Protein AF-0000000078980745 (afdb_homodimer)

Organism: Ruegeria pomeroyi (strain ATCC 700808 / DSM 15171 / DSS-3) (NCBI:txid246200)

Secondary structure (DSSP, 8-state):
------------TT------SGGG--HHHHHHHHHHHHHHHHTHHHHHHHHHHHT--S--SSSS-HHHHHHHHHHHHHHTT--HHHHHHHHHTTGGGGT-GGGHHHHHHHHHGGGS-HHHHHHHHHHHHHHGGGTGGGGTS-TTGGGGGTTSTTHHHHHHHIIIIITT---TTS-PPPHHHHHHHHHHHHTT--S-GGGG--S--/------------TT------SGGG--HHHHHHHHHHHHHHHHTHHHHHHHHHHHT--S--SSSS-HHHHHHHHHHHHHHTT--HHHHHHHHHTTGGGGT-GGGHHHHHHHHHGGGS-HHHHHHHHHHHHHHGGGTGGGGTS-TTGGGGGTTSTTHHHHHHHIIIIITT---TTS-PPPHHHHHHHHHHHHTT--S-GGGG--S--

Sequence (410 aa):
MEQATRKARMLDKSQKPTWTSFEEATQADWDAVMEYEEAYNAALPERILDAIRSLDEAWTPYPINRFQHCLQAATRAHADGAEDEIVVAALVHDVGDILSPYNHGELAAAMMKPYVSEKCHWILQHHCVFQGYYYNHYWGGDRNARDKYRDSPYWEDARYFCHEYDQCAFDPDYPTKPLEFFEPILRRVLSRGGGHMELNETAEGMEQATRKARMLDKSQKPTWTSFEEATQADWDAVMEYEEAYNAALPERILDAIRSLDEAWTPYPINRFQHCLQAATRAHADGAEDEIVVAALVHDVGDILSPYNHGELAAAMMKPYVSEKCHWILQHHCVFQGYYYNHYWGGDRNARDKYRDSPYWEDARYFCHEYDQCAFDPDYPTKPLEFFEPILRRVLSRGGGHMELNETAEG

Nearest PDB structures (foldseek):
  4n6w-assembly1_A  TM=8.280E-01  e=6.539E-06  uncultured bacterium HF130_AEPn_1
  4mln-assembly2_B  TM=8.157E-01  e=7.934E-06  uncultured bacterium HF130_AEPn_1
  4n71-assembly4_E  TM=8.325E-01  e=1.226E-05  uncultured bacterium HF130_AEPn_1
  4n71-assembly3_D  TM=8.327E-01  e=1.487E-05  uncultured bacterium HF130_AEPn_1
  4mln-assembly1_A  TM=8.265E-01  e=3.223E-05  uncultured bacterium HF130_AEPn_1

Radius of gyration: 22.04 Å; Cα contacts (8 Å, |Δi|>4): 641; chains: 2; bounding box: 76×58×56 Å

pLDDT: mean 93.64, std 13.82, range [27.64, 99.0]

Foldseek 3Di:
DPPPPPPLPPPPPPDDDDDDDPVPDDPVRVVSVVSVVVVVLLCVLVVLLVLLVVQCDPDDPFLHTPSQLLLQLLVLCVVVVHALLLSVCSNCLQSLCVPCVPQSLLVSLVVQVQQDDPLSSVLSRCLVLLLLLVPVVVVVHDSCPLVVCVPDPNSVVSNCSCVRRHNPRRDPPPPGDDPVVSSVSSSVRSVRGDDDPVVVDDPPD/DPPPPPPLPPPPPPDDDDDDDPVPDDPVRVVSVVSVVVVVLLCVLVVLLVLLVVQCDPDDPFLHTPSQLLLQLLVLCVVVVHALLLSVCSNCLQSLCVPCVPQSLLVSLVVQVQQDDPLSSVLSRCLVLLLLLVCVVVVVHDSCPLVVCVPDPNSVVSNCSNVRRHNPSRDPPPPGDDPVVSSVSSSVRSVRGDDDPVVVDDPPD

Solvent-accessible surface area (backbone atoms only — not comparable to full-atom values): 21331 Å² total; per-residue (Å²): 133,81,78,73,70,76,65,75,73,74,76,70,82,85,62,69,52,83,46,35,28,44,86,64,53,49,66,70,50,50,53,49,40,50,55,51,52,52,54,56,52,69,46,36,62,59,48,52,51,50,49,46,56,69,35,59,52,94,75,54,70,42,50,42,33,60,31,56,26,20,34,30,10,16,37,43,28,49,75,69,64,50,56,61,58,52,22,42,44,36,46,40,42,66,53,17,39,67,69,14,64,44,36,14,22,42,20,28,15,28,40,43,45,69,39,48,53,71,64,52,31,49,32,32,41,44,37,55,32,47,46,24,45,60,49,21,59,76,72,76,20,44,39,53,21,45,56,51,43,60,85,45,94,48,39,65,58,29,48,46,45,29,61,68,17,48,47,52,26,26,46,80,81,57,92,52,54,58,70,76,72,46,47,64,49,47,49,57,37,61,65,58,44,85,58,53,52,53,52,75,39,38,39,79,119,133,82,78,74,70,76,66,74,74,75,75,69,83,86,60,70,51,82,47,34,29,45,87,64,53,49,66,69,49,50,53,48,38,51,56,50,51,50,54,55,50,70,48,36,62,59,47,51,52,50,50,44,56,68,37,59,52,95,75,54,71,42,49,41,34,61,30,55,27,20,34,29,9,17,36,42,28,47,75,72,64,49,56,61,56,52,20,42,45,36,44,40,41,66,53,16,39,67,67,15,65,44,36,13,22,41,20,28,16,28,41,43,46,68,39,48,53,71,63,52,31,50,31,32,39,45,38,54,33,48,46,25,46,59,49,21,58,76,73,77,18,43,39,53,21,44,56,51,44,60,85,44,93,50,40,66,59,29,47,46,46,28,60,69,19,49,46,50,28,26,45,81,80,56,92,52,54,58,71,77,72,47,46,64,48,45,48,55,36,61,66,56,44,84,57,54,51,54,52,74,37,39,39,77,120

Structure (mmCIF, N/CA/C/O backbone):
data_AF-0000000078980745-model_v1
#
loop_
_entity.id
_entity.type
_entity.pdbx_description
1 polymer 'HD domain-containing protein'
#
loop_
_atom_site.group_PDB
_atom_site.id
_atom_site.type_symbol
_atom_site.label_atom_id
_atom_site.label_alt_id
_atom_site.label_comp_id
_atom_site.label_asym_id
_atom_site.label_entity_id
_atom_site.label_seq_id
_atom_site.pdbx_PDB_ins_code
_atom_site.Cartn_x
_atom_site.Cartn_y
_atom_site.Cartn_z
_atom_site.occupancy
_atom_site.B_iso_or_equiv
_atom_site.auth_seq_id
_atom_site.auth_comp_id
_atom_site.auth_asym_id
_atom_site.auth_atom_id
_atom_site.pdbx_PDB_model_num
ATOM 1 N N . MET A 1 1 ? 39.531 -11.734 -15.172 1 27.64 1 MET A N 1
ATOM 2 C CA . MET A 1 1 ? 38.281 -12.438 -14.93 1 27.64 1 MET A CA 1
ATOM 3 C C . MET A 1 1 ? 37.094 -11.672 -15.531 1 27.64 1 MET A C 1
ATOM 5 O O . MET A 1 1 ? 36.906 -10.492 -15.242 1 27.64 1 MET A O 1
ATOM 9 N N . GLU A 1 2 ? 36.656 -12.031 -16.797 1 28.14 2 GLU A N 1
ATOM 10 C CA . GLU A 1 2 ? 35.75 -11.367 -17.75 1 28.14 2 GLU A CA 1
ATOM 11 C C . GLU A 1 2 ? 34.375 -11.125 -17.125 1 28.14 2 GLU A C 1
ATOM 13 O O . GLU A 1 2 ? 33.781 -12.039 -16.547 1 28.14 2 GLU A O 1
ATOM 18 N N . GLN A 1 3 ? 34.125 -10 -16.547 1 29.06 3 GLN A N 1
ATOM 19 C CA . GLN A 1 3 ? 32.781 -9.586 -16.109 1 29.06 3 GLN A CA 1
ATOM 20 C C . GLN A 1 3 ? 31.734 -9.922 -17.156 1 29.06 3 GLN A C 1
ATOM 22 O O . GLN A 1 3 ? 31.719 -9.336 -18.234 1 29.06 3 GLN A O 1
ATOM 27 N N . ALA A 1 4 ? 31.516 -11.273 -17.344 1 32.91 4 ALA A N 1
ATOM 28 C CA . ALA A 1 4 ? 30.438 -11.695 -18.234 1 32.91 4 ALA A CA 1
ATOM 29 C C . ALA A 1 4 ? 29.25 -10.742 -18.156 1 32.91 4 ALA A C 1
ATOM 31 O O . ALA A 1 4 ? 28.719 -10.484 -17.062 1 32.91 4 ALA A O 1
ATOM 32 N N . THR A 1 5 ? 29.219 -9.75 -18.922 1 33.97 5 THR A N 1
ATOM 33 C CA . THR A 1 5 ? 28.078 -8.883 -19.172 1 33.97 5 THR A CA 1
ATOM 34 C C . THR A 1 5 ? 26.781 -9.703 -19.234 1 33.97 5 THR A C 1
ATOM 36 O O . THR A 1 5 ? 26.625 -10.539 -20.125 1 33.97 5 THR A O 1
ATOM 39 N N . ARG A 1 6 ? 26.281 -10.156 -18.203 1 33.69 6 ARG A N 1
ATOM 40 C CA . ARG A 1 6 ? 24.938 -10.727 -18.266 1 33.69 6 ARG A CA 1
ATOM 41 C C . ARG A 1 6 ? 24.078 -9.984 -19.297 1 33.69 6 ARG A C 1
ATOM 43 O O . ARG A 1 6 ? 23.672 -8.844 -19.062 1 33.69 6 ARG A O 1
ATOM 50 N N . LYS A 1 7 ? 24.422 -9.984 -20.484 1 36.91 7 LYS A N 1
ATOM 51 C CA . LYS A 1 7 ? 23.5 -9.531 -21.516 1 36.91 7 LYS A CA 1
ATOM 52 C C . LYS A 1 7 ? 22.062 -9.938 -21.203 1 36.91 7 LYS A C 1
ATOM 54 O O . LYS A 1 7 ? 21.781 -11.125 -21 1 36.91 7 LYS A O 1
ATOM 59 N N . ALA A 1 8 ? 21.266 -9.031 -20.672 1 43.53 8 ALA A N 1
ATOM 60 C CA . ALA A 1 8 ? 19.828 -9.172 -20.453 1 43.53 8 ALA A CA 1
ATOM 61 C C . ALA A 1 8 ? 19.203 -10.078 -21.516 1 43.53 8 ALA A C 1
ATOM 63 O O . ALA A 1 8 ? 19.25 -9.781 -22.703 1 43.53 8 ALA A O 1
ATOM 64 N N . ARG A 1 9 ? 19.328 -11.328 -21.469 1 48.41 9 ARG A N 1
ATOM 65 C CA . ARG A 1 9 ? 18.578 -12.18 -22.406 1 48.41 9 ARG A CA 1
ATOM 66 C C . ARG A 1 9 ? 17.188 -11.617 -22.641 1 48.41 9 ARG A C 1
ATOM 68 O O . ARG A 1 9 ? 16.406 -11.445 -21.703 1 48.41 9 ARG A O 1
ATOM 75 N N . MET A 1 10 ? 17.125 -10.789 -23.734 1 58.34 10 MET A N 1
ATOM 76 C CA . MET A 1 10 ? 15.836 -10.242 -24.141 1 58.34 10 MET A CA 1
ATOM 77 C C . MET A 1 10 ? 14.773 -11.328 -24.188 1 58.34 10 MET A C 1
ATOM 79 O O . MET A 1 10 ? 14.977 -12.383 -24.812 1 58.34 10 MET A O 1
ATOM 83 N N . LEU A 1 11 ? 13.844 -11.273 -23.172 1 68.31 11 LEU A N 1
ATOM 84 C CA . LEU A 1 11 ? 12.711 -12.195 -23.156 1 68.31 11 LEU A CA 1
ATOM 85 C C . LEU A 1 11 ? 12.094 -12.336 -24.547 1 68.31 11 LEU A C 1
ATOM 87 O O . LEU A 1 11 ? 11.891 -11.336 -25.25 1 68.31 11 LEU A O 1
ATOM 91 N N . ASP A 1 12 ? 12.195 -13.562 -25.078 1 73.12 12 ASP A N 1
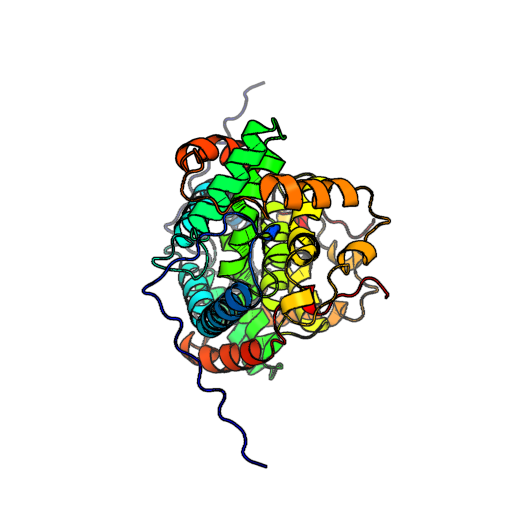ATOM 92 C CA . ASP A 1 12 ? 11.453 -13.852 -26.312 1 73.12 12 ASP A CA 1
ATOM 93 C C . ASP A 1 12 ? 9.953 -13.648 -26.094 1 73.12 12 ASP A C 1
ATOM 95 O O . ASP A 1 12 ? 9.281 -14.508 -25.531 1 73.12 12 ASP A O 1
ATOM 99 N N . LYS A 1 13 ? 9.344 -12.609 -26.516 1 81.06 13 LYS A N 1
ATOM 100 C CA . LYS A 1 13 ? 7.949 -12.234 -26.281 1 81.06 13 LYS A CA 1
ATOM 101 C C . LYS A 1 13 ? 7.031 -12.867 -27.328 1 81.06 13 LYS A C 1
ATOM 103 O O . LYS A 1 13 ? 5.824 -12.625 -27.328 1 81.06 13 LYS A O 1
ATOM 108 N N . SER A 1 14 ? 7.648 -13.68 -28.156 1 78.56 14 SER A N 1
ATOM 109 C CA . SER A 1 14 ? 6.848 -14.289 -29.203 1 78.56 14 SER A CA 1
ATOM 110 C C . SER A 1 14 ? 6.156 -15.562 -28.719 1 78.56 14 SER A C 1
ATOM 112 O O . SER A 1 14 ? 5.223 -16.047 -29.359 1 78.56 14 SER A O 1
ATOM 114 N N . GLN A 1 15 ? 6.629 -16.062 -27.672 1 76.69 15 GLN A N 1
ATOM 115 C CA . GLN A 1 15 ? 6.027 -17.297 -27.156 1 76.69 15 GLN A CA 1
ATOM 116 C C . GLN A 1 15 ? 5.461 -17.078 -25.75 1 76.69 15 GLN A C 1
ATOM 118 O O . GLN A 1 15 ? 6.027 -16.328 -24.953 1 76.69 15 GLN A O 1
ATOM 123 N N . LYS A 1 16 ? 4.246 -17.703 -25.594 1 85.75 16 LYS A N 1
ATOM 124 C CA . LYS A 1 16 ? 3.645 -17.766 -24.266 1 85.75 16 LYS A CA 1
ATOM 125 C C . LYS A 1 16 ? 3.807 -19.156 -23.672 1 85.75 16 LYS A C 1
ATOM 127 O O . LYS A 1 16 ? 3.691 -20.156 -24.359 1 85.75 16 LYS A O 1
ATOM 132 N N . PRO A 1 17 ? 4.086 -19.078 -22.359 1 93.31 17 PRO A N 1
ATOM 133 C CA . PRO A 1 17 ? 4.141 -20.391 -21.734 1 93.31 17 PRO A CA 1
ATOM 134 C C . PRO A 1 17 ? 2.791 -21.109 -21.734 1 93.31 17 PRO A C 1
ATOM 136 O O . PRO A 1 17 ? 1.75 -20.469 -21.891 1 93.31 17 PRO A O 1
ATOM 139 N N . THR A 1 18 ? 2.877 -22.453 -21.516 1 93.31 18 THR A N 1
ATOM 140 C CA . THR A 1 18 ? 1.651 -23.234 -21.625 1 93.31 18 THR A CA 1
ATOM 141 C C . THR A 1 18 ? 1.232 -23.781 -20.266 1 93.31 18 THR A C 1
ATOM 143 O O . THR A 1 18 ? 0.189 -24.438 -20.156 1 93.31 18 THR A O 1
ATOM 146 N N . TRP A 1 19 ? 2.062 -23.609 -19.266 1 96.94 19 TRP A N 1
ATOM 147 C CA . TRP A 1 19 ? 1.661 -24.078 -17.938 1 96.94 19 TRP A CA 1
ATOM 148 C C . TRP A 1 19 ? 0.454 -23.297 -17.438 1 96.94 19 TRP A C 1
ATOM 150 O O . TRP A 1 19 ? 0.196 -22.172 -17.875 1 96.94 19 TRP A O 1
ATOM 160 N N . THR A 1 20 ? -0.346 -23.891 -16.547 1 97.94 20 THR A N 1
ATOM 161 C CA . THR A 1 20 ? -1.561 -23.234 -16.062 1 97.94 20 THR A CA 1
ATOM 162 C C . THR A 1 20 ? -1.522 -23.094 -14.547 1 97.94 20 THR A C 1
ATOM 164 O O . THR A 1 20 ? -2.453 -22.547 -13.945 1 97.94 20 THR A O 1
ATOM 167 N N . SER A 1 21 ? -0.49 -23.625 -13.922 1 98.38 21 SER A N 1
ATOM 168 C CA . SER A 1 21 ? -0.253 -23.5 -12.492 1 98.38 21 SER A CA 1
ATOM 169 C C . SER A 1 21 ? 1.238 -23.438 -12.18 1 98.38 21 SER A C 1
ATOM 171 O O . SER A 1 21 ? 2.066 -23.859 -12.992 1 98.38 21 SER A O 1
ATOM 173 N N . PHE A 1 22 ? 1.549 -22.828 -11.031 1 98.31 22 PHE A N 1
ATOM 174 C CA . PHE A 1 22 ? 2.949 -22.734 -10.633 1 98.31 22 PHE A CA 1
ATOM 175 C C . PHE A 1 22 ? 3.559 -24.125 -10.469 1 98.31 22 PHE A C 1
ATOM 177 O O . PHE A 1 22 ? 4.746 -24.312 -10.742 1 98.31 22 PHE A O 1
ATOM 184 N N . GLU A 1 23 ? 2.824 -25.094 -10.156 1 97.81 23 GLU A N 1
ATOM 185 C CA . GLU A 1 23 ? 3.316 -26.453 -9.961 1 97.81 23 GLU A CA 1
ATOM 186 C C . GLU A 1 23 ? 3.859 -27.031 -11.266 1 97.81 23 GLU A C 1
ATOM 188 O O . GLU A 1 23 ? 4.695 -27.938 -11.25 1 97.81 23 GLU A O 1
ATOM 193 N N . GLU A 1 24 ? 3.436 -26.484 -12.398 1 97.62 24 GLU A N 1
ATOM 194 C CA . GLU A 1 24 ? 3.805 -27 -13.711 1 97.62 24 GLU A CA 1
ATOM 195 C C . GLU A 1 24 ? 4.965 -26.203 -14.305 1 97.62 24 GLU A C 1
ATOM 197 O O . GLU A 1 24 ? 5.562 -26.625 -15.297 1 97.62 24 GLU A O 1
ATOM 202 N N . ALA A 1 25 ? 5.23 -25.047 -13.75 1 97.06 25 ALA A N 1
ATOM 203 C CA . ALA A 1 25 ? 6.242 -24.156 -14.32 1 97.06 25 ALA A CA 1
ATOM 204 C C . ALA A 1 25 ? 7.645 -24.719 -14.117 1 97.06 25 ALA A C 1
ATOM 206 O O . ALA A 1 25 ? 7.914 -25.391 -13.109 1 97.06 25 ALA A O 1
ATOM 207 N N . THR A 1 26 ? 8.57 -24.453 -15.008 1 96.19 26 THR A N 1
ATOM 208 C CA . THR A 1 26 ? 9.938 -24.969 -15 1 96.19 26 THR A CA 1
ATOM 209 C C . THR A 1 26 ? 10.93 -23.875 -14.617 1 96.19 26 THR A C 1
ATOM 211 O O . THR A 1 26 ? 10.562 -22.703 -14.484 1 96.19 26 THR A O 1
ATOM 214 N N . GLN A 1 27 ? 12.227 -24.312 -14.5 1 96.44 27 GLN A N 1
ATOM 215 C CA . GLN A 1 27 ? 13.297 -23.359 -14.234 1 96.44 27 GLN A CA 1
ATOM 216 C C . GLN A 1 27 ? 13.359 -22.281 -15.32 1 96.44 27 GLN A C 1
ATOM 218 O O . GLN A 1 27 ? 13.531 -21.109 -15.016 1 96.44 27 GLN A O 1
ATOM 223 N N . ALA A 1 28 ? 13.211 -22.719 -16.547 1 94.56 28 ALA A N 1
ATOM 224 C CA . ALA A 1 28 ? 13.266 -21.781 -17.656 1 94.56 28 ALA A CA 1
ATOM 225 C C . ALA A 1 28 ? 12.141 -20.75 -17.562 1 94.56 28 ALA A C 1
ATOM 227 O O . ALA A 1 28 ? 12.336 -19.562 -17.844 1 94.56 28 ALA A O 1
ATOM 228 N N . ASP A 1 29 ? 10.906 -21.188 -17.172 1 95.62 29 ASP A N 1
ATOM 229 C CA . ASP A 1 29 ? 9.773 -20.281 -16.984 1 95.62 29 ASP A CA 1
ATOM 230 C C . ASP A 1 29 ? 10.078 -19.25 -15.914 1 95.62 29 ASP A C 1
ATOM 232 O O . ASP A 1 29 ? 9.852 -18.047 -16.109 1 95.62 29 ASP A O 1
ATOM 236 N N . TRP A 1 30 ? 10.641 -19.703 -14.828 1 96.19 30 TRP A N 1
ATOM 237 C CA . TRP A 1 30 ? 10.883 -18.812 -13.695 1 96.19 30 TRP A CA 1
ATOM 238 C C . TRP A 1 30 ? 12.055 -17.875 -13.984 1 96.19 30 TRP A C 1
ATOM 240 O O . TRP A 1 30 ? 12.086 -16.734 -13.508 1 96.19 30 TRP A O 1
ATOM 250 N N . ASP A 1 31 ? 13.031 -18.312 -14.812 1 94.5 31 ASP A N 1
ATOM 251 C CA . ASP A 1 31 ? 14.078 -17.406 -15.266 1 94.5 31 ASP A CA 1
ATOM 252 C C . ASP A 1 31 ? 13.492 -16.234 -16.047 1 94.5 31 ASP A C 1
ATOM 254 O O . ASP A 1 31 ? 13.898 -15.094 -15.859 1 94.5 31 ASP A O 1
ATOM 258 N N . ALA A 1 32 ? 12.547 -16.562 -16.969 1 94.38 32 ALA A N 1
ATOM 259 C CA . ALA A 1 32 ? 11.875 -15.523 -17.734 1 94.38 32 ALA A CA 1
ATOM 260 C C . ALA A 1 32 ? 11.086 -14.586 -16.828 1 94.38 32 ALA A C 1
ATOM 262 O O . ALA A 1 32 ? 11.102 -13.367 -17.016 1 94.38 32 ALA A O 1
ATOM 263 N N . VAL A 1 33 ? 10.406 -15.148 -15.805 1 95.31 33 VAL A N 1
ATOM 264 C CA . VAL A 1 33 ? 9.633 -14.359 -14.859 1 95.31 33 VAL A CA 1
ATOM 265 C C . VAL A 1 33 ? 10.555 -13.438 -14.062 1 95.31 33 VAL A C 1
ATOM 267 O O . VAL A 1 33 ? 10.242 -12.273 -13.836 1 95.31 33 VAL A O 1
ATOM 270 N N . MET A 1 34 ? 11.703 -13.953 -13.641 1 93.88 34 MET A N 1
ATOM 271 C CA . MET A 1 34 ? 12.656 -13.141 -12.875 1 93.88 34 MET A CA 1
ATOM 272 C C . MET A 1 34 ? 13.086 -11.922 -13.672 1 93.88 34 MET A C 1
ATOM 274 O O . MET A 1 34 ? 13.117 -10.805 -13.141 1 93.88 34 MET A O 1
ATOM 278 N N . GLU A 1 35 ? 13.422 -12.117 -14.914 1 93.19 35 GLU A N 1
ATOM 279 C CA . GLU A 1 35 ? 13.828 -11.008 -15.773 1 93.19 35 GLU A CA 1
ATOM 280 C C . GLU A 1 35 ? 12.703 -9.977 -15.898 1 93.19 35 GLU A C 1
ATOM 282 O O . GLU A 1 35 ? 12.953 -8.773 -15.828 1 93.19 35 GLU A O 1
ATOM 287 N N . TYR A 1 36 ? 11.531 -10.469 -16.094 1 94.69 36 TYR A N 1
ATOM 288 C CA . TYR A 1 36 ? 10.359 -9.602 -16.219 1 94.69 36 TYR A CA 1
ATOM 289 C C . TYR A 1 36 ? 10.141 -8.805 -14.93 1 94.69 36 TYR A C 1
ATOM 291 O O . TYR A 1 36 ? 9.891 -7.598 -14.984 1 94.69 36 TYR A O 1
ATOM 299 N N . GLU A 1 37 ? 10.195 -9.469 -13.789 1 94 37 GLU A N 1
ATOM 300 C CA . GLU A 1 37 ? 9.953 -8.82 -12.5 1 94 37 GLU A CA 1
ATOM 301 C C . GLU A 1 37 ? 11.023 -7.77 -12.211 1 94 37 GLU A C 1
ATOM 303 O O . GLU A 1 37 ? 10.727 -6.73 -11.609 1 94 37 GLU A O 1
ATOM 308 N N . GLU A 1 38 ? 12.242 -8.031 -12.555 1 91.94 38 GLU A N 1
ATOM 309 C CA . GLU A 1 38 ? 13.32 -7.062 -12.375 1 91.94 38 GLU A CA 1
ATOM 310 C C . GLU A 1 38 ? 13.07 -5.805 -13.203 1 91.94 38 GLU A C 1
ATOM 312 O O . GLU A 1 38 ? 13.25 -4.688 -12.719 1 91.94 38 GLU A O 1
ATOM 317 N N . ALA A 1 39 ? 12.664 -6.016 -14.445 1 93.5 39 ALA A N 1
ATOM 318 C CA . ALA A 1 39 ? 12.336 -4.875 -15.297 1 93.5 39 ALA A CA 1
ATOM 319 C C . ALA A 1 39 ? 11.141 -4.105 -14.75 1 93.5 39 ALA A C 1
ATOM 321 O O . ALA A 1 39 ? 11.109 -2.873 -14.797 1 93.5 39 ALA A O 1
ATOM 322 N N . TYR A 1 40 ? 10.164 -4.852 -14.312 1 95 40 TYR A N 1
ATOM 323 C CA . TYR A 1 40 ? 8.984 -4.234 -13.719 1 95 40 TYR A CA 1
ATOM 324 C C . TYR A 1 40 ? 9.367 -3.377 -12.516 1 95 40 TYR A C 1
ATOM 326 O O . TYR A 1 40 ? 8.898 -2.246 -12.375 1 95 40 TYR A O 1
ATOM 334 N N . ASN A 1 41 ? 10.266 -3.865 -11.68 1 94.94 41 ASN A N 1
ATOM 335 C CA . ASN A 1 41 ? 10.734 -3.109 -10.523 1 94.94 41 ASN A CA 1
ATOM 336 C C . ASN A 1 41 ? 11.562 -1.902 -10.938 1 94.94 41 ASN A C 1
ATOM 338 O O . ASN A 1 41 ? 11.516 -0.854 -10.297 1 94.94 41 ASN A O 1
ATOM 342 N N . ALA A 1 42 ? 12.359 -2.066 -11.977 1 94.69 42 ALA A N 1
ATOM 343 C CA . ALA A 1 42 ? 13.211 -0.977 -12.453 1 94.69 42 ALA A CA 1
ATOM 344 C C . ALA A 1 42 ? 12.375 0.241 -12.828 1 94.69 42 ALA A C 1
ATOM 346 O O . ALA A 1 42 ? 12.859 1.374 -12.781 1 94.69 42 ALA A O 1
ATOM 347 N N . ALA A 1 43 ? 11.078 0.026 -13.148 1 97 43 ALA A N 1
ATOM 348 C CA . ALA A 1 43 ? 10.18 1.111 -13.547 1 97 43 ALA A CA 1
ATOM 349 C C . ALA A 1 43 ? 9.414 1.657 -12.344 1 97 43 ALA A C 1
ATOM 351 O O . ALA A 1 43 ? 8.57 2.545 -12.492 1 97 43 ALA A O 1
ATOM 352 N N . LEU A 1 44 ? 9.688 1.204 -11.164 1 98.19 44 LEU A N 1
ATOM 353 C CA . LEU A 1 44 ? 8.953 1.579 -9.961 1 98.19 44 LEU A CA 1
ATOM 354 C C . LEU A 1 44 ? 9.047 3.082 -9.719 1 98.19 44 LEU A C 1
ATOM 356 O O . LEU A 1 44 ? 8.047 3.717 -9.359 1 98.19 44 LEU A O 1
ATOM 360 N N . PRO A 1 45 ? 10.234 3.729 -9.859 1 98.56 45 PRO A N 1
ATOM 361 C CA . PRO A 1 45 ? 10.281 5.168 -9.602 1 98.56 45 PRO A CA 1
ATOM 362 C C . PRO A 1 45 ? 9.25 5.949 -10.406 1 98.56 45 PRO A C 1
ATOM 364 O O . PRO A 1 45 ? 8.609 6.863 -9.883 1 98.56 45 PRO A O 1
ATOM 367 N N . GLU A 1 46 ? 9 5.531 -11.672 1 98.69 46 GLU A N 1
ATOM 368 C CA . GLU A 1 46 ? 8.016 6.215 -12.508 1 98.69 46 GLU A CA 1
ATOM 369 C C . GLU A 1 46 ? 6.609 6.039 -11.945 1 98.69 46 GLU A C 1
ATOM 371 O O . GLU A 1 46 ? 5.816 6.984 -11.938 1 98.69 46 GLU A O 1
ATOM 376 N N . ARG A 1 47 ? 6.297 4.859 -11.484 1 98.62 47 ARG A N 1
ATOM 377 C CA . ARG A 1 47 ? 4.961 4.609 -10.953 1 98.62 47 ARG A CA 1
ATOM 378 C C . ARG A 1 47 ? 4.73 5.379 -9.656 1 98.62 47 ARG A C 1
ATOM 380 O O . ARG A 1 47 ? 3.629 5.871 -9.414 1 98.62 47 ARG A O 1
ATOM 387 N N . ILE A 1 48 ? 5.781 5.492 -8.828 1 98.88 48 ILE A N 1
ATOM 388 C CA . ILE A 1 48 ? 5.652 6.242 -7.582 1 98.88 48 ILE A CA 1
ATOM 389 C C . ILE A 1 48 ? 5.527 7.734 -7.891 1 98.88 48 ILE A C 1
ATOM 391 O O . ILE A 1 48 ? 4.719 8.438 -7.281 1 98.88 48 ILE A O 1
ATOM 395 N N . LEU A 1 49 ? 6.301 8.211 -8.867 1 98.88 49 LEU A N 1
ATOM 396 C CA . LEU A 1 49 ? 6.18 9.609 -9.273 1 98.88 49 LEU A CA 1
ATOM 397 C C . LEU A 1 49 ? 4.781 9.898 -9.812 1 98.88 49 LEU A C 1
ATOM 399 O O . LEU A 1 49 ? 4.191 10.93 -9.492 1 98.88 49 LEU A O 1
ATOM 403 N N . ASP A 1 50 ? 4.207 8.984 -10.594 1 98.81 50 ASP A N 1
ATOM 404 C CA . ASP A 1 50 ? 2.848 9.141 -11.102 1 98.81 50 ASP A CA 1
ATOM 405 C C . ASP A 1 50 ? 1.833 9.148 -9.961 1 98.81 50 ASP A C 1
ATOM 407 O O . ASP A 1 50 ? 0.867 9.914 -9.992 1 98.81 50 ASP A O 1
ATOM 411 N N . ALA A 1 51 ? 2.035 8.328 -9.031 1 98.81 51 ALA A N 1
ATOM 412 C CA . ALA A 1 51 ? 1.155 8.305 -7.863 1 98.81 51 ALA A CA 1
ATOM 413 C C . ALA A 1 51 ? 1.203 9.633 -7.113 1 98.81 51 ALA A C 1
ATOM 415 O O . ALA A 1 51 ? 0.163 10.18 -6.746 1 98.81 51 ALA A O 1
ATOM 416 N N . ILE A 1 52 ? 2.41 10.133 -6.879 1 98.88 52 ILE A N 1
ATOM 417 C CA . ILE A 1 52 ? 2.557 11.422 -6.211 1 98.88 52 ILE A CA 1
ATOM 418 C C . ILE A 1 52 ? 1.804 12.492 -6.996 1 98.88 52 ILE A C 1
ATOM 420 O O . ILE A 1 52 ? 1.062 13.289 -6.414 1 98.88 52 ILE A O 1
ATOM 424 N N . ARG A 1 53 ? 1.916 12.5 -8.328 1 98.81 53 ARG A N 1
ATOM 425 C CA . ARG A 1 53 ? 1.257 13.484 -9.172 1 98.81 53 ARG A CA 1
ATOM 426 C C . ARG A 1 53 ? -0.26 13.375 -9.07 1 98.81 53 ARG A C 1
ATOM 428 O O . ARG A 1 53 ? -0.972 14.375 -9.164 1 98.81 53 ARG A O 1
ATOM 435 N N . SER A 1 54 ? -0.743 12.188 -8.828 1 98.38 54 SER A N 1
ATOM 436 C CA . SER A 1 54 ? -2.184 11.969 -8.773 1 98.38 54 SER A CA 1
ATOM 437 C C . SER A 1 54 ? -2.795 12.602 -7.527 1 98.38 54 SER A C 1
ATOM 439 O O . SER A 1 54 ? -4.016 12.742 -7.43 1 98.38 54 SER A O 1
ATOM 441 N N . LEU A 1 55 ? -2.014 13.055 -6.594 1 98.56 55 LEU A N 1
ATOM 442 C CA . LEU A 1 55 ? -2.488 13.711 -5.379 1 98.56 55 LEU A CA 1
ATOM 443 C C . LEU A 1 55 ? -2.775 15.188 -5.637 1 98.56 55 LEU A C 1
ATOM 445 O O . LEU A 1 55 ? -3.201 15.906 -4.73 1 98.56 55 LEU A O 1
ATOM 449 N N . ASP A 1 56 ? -2.521 15.602 -6.883 1 98.31 56 ASP A N 1
ATOM 450 C CA . ASP A 1 56 ? -2.711 17 -7.25 1 98.31 56 ASP A CA 1
ATOM 451 C C . ASP A 1 56 ? -4.188 17.312 -7.496 1 98.31 56 ASP A C 1
ATOM 453 O O . ASP A 1 56 ? -4.586 17.609 -8.625 1 98.31 56 ASP A O 1
ATOM 457 N N . GLU A 1 57 ? -4.934 17.312 -6.449 1 95.75 57 GLU A N 1
ATOM 458 C CA . GLU A 1 57 ? -6.379 17.531 -6.496 1 95.75 57 GLU A CA 1
ATOM 459 C C . GLU A 1 57 ? -6.699 18.984 -6.848 1 95.75 57 GLU A C 1
ATOM 461 O O . GLU A 1 57 ? -6.008 19.906 -6.406 1 95.75 57 GLU A O 1
ATOM 466 N N . ALA A 1 58 ? -7.809 19.188 -7.539 1 93.88 58 ALA A N 1
ATOM 467 C CA . ALA A 1 58 ? -8.219 20.531 -7.961 1 93.88 58 ALA A CA 1
ATOM 468 C C . ALA A 1 58 ? -8.609 21.391 -6.766 1 93.88 58 ALA A C 1
ATOM 470 O O . ALA A 1 58 ? -8.359 22.594 -6.75 1 93.88 58 ALA A O 1
ATOM 471 N N . TRP A 1 59 ? -9.195 20.781 -5.75 1 93.75 59 TRP A N 1
ATOM 472 C CA . TRP A 1 59 ? -9.617 21.5 -4.551 1 93.75 59 TRP A CA 1
ATOM 473 C C . TRP A 1 59 ? -9.594 20.578 -3.33 1 93.75 59 TRP A C 1
ATOM 475 O O . TRP A 1 59 ? -9.953 19.406 -3.42 1 93.75 59 TRP A O 1
ATOM 485 N N . THR A 1 60 ? -9.273 21.078 -2.268 1 95.56 60 THR A N 1
ATOM 486 C CA . THR A 1 60 ? -9.336 20.453 -0.951 1 95.56 60 THR A CA 1
ATOM 487 C C . THR A 1 60 ? -9.656 21.484 0.124 1 95.56 60 THR A C 1
ATOM 489 O O . THR A 1 60 ? -9.508 22.688 -0.102 1 95.56 60 THR A O 1
ATOM 492 N N . PRO A 1 61 ? -10.172 21.062 1.213 1 95.88 61 PRO A N 1
ATOM 493 C CA . PRO A 1 61 ? -10.391 22 2.314 1 95.88 61 PRO A CA 1
ATOM 494 C C . PRO A 1 61 ? -9.117 22.328 3.088 1 95.88 61 PRO A C 1
ATOM 496 O O . PRO A 1 61 ? -9.172 22.891 4.184 1 95.88 61 PRO A O 1
ATOM 499 N N . TYR A 1 62 ? -7.969 21.938 2.568 1 96.81 62 TYR A N 1
ATOM 500 C CA . TYR A 1 62 ? -6.656 22.344 3.061 1 96.81 62 TYR A CA 1
ATOM 501 C C . TYR A 1 62 ? -6.152 23.578 2.318 1 96.81 62 TYR A C 1
ATOM 503 O O . TYR A 1 62 ? -6.574 23.844 1.192 1 96.81 62 TYR A O 1
ATOM 511 N N . PRO A 1 63 ? -5.305 24.359 2.92 1 97.5 63 PRO A N 1
ATOM 512 C CA . PRO A 1 63 ? -4.754 25.516 2.219 1 97.5 63 PRO A CA 1
ATOM 513 C C . PRO A 1 63 ? -4.016 25.141 0.937 1 97.5 63 PRO A C 1
ATOM 515 O O . PRO A 1 63 ? -4.02 25.891 -0.032 1 97.5 63 PRO A O 1
ATOM 518 N N . ILE A 1 64 ? -3.398 23.984 0.976 1 97.94 64 ILE A N 1
ATOM 519 C CA . ILE A 1 64 ? -2.777 23.391 -0.197 1 97.94 64 ILE A CA 1
ATOM 520 C C . ILE A 1 64 ? -3.215 21.922 -0.313 1 97.94 64 ILE A C 1
ATOM 522 O O . ILE A 1 64 ? -3.652 21.328 0.669 1 97.94 64 ILE A O 1
ATOM 526 N N . ASN A 1 65 ? -3.164 21.344 -1.536 1 97.44 65 ASN A N 1
ATOM 527 C CA . ASN A 1 65 ? -3.639 19.984 -1.71 1 97.44 65 ASN A CA 1
ATOM 528 C C . ASN A 1 65 ? -2.574 18.953 -1.305 1 97.44 65 ASN A C 1
ATOM 530 O O . ASN A 1 65 ? -1.491 19.328 -0.854 1 97.44 65 ASN A O 1
ATOM 534 N N . ARG A 1 66 ? -2.838 17.703 -1.393 1 98.44 66 ARG A N 1
ATOM 535 C CA . ARG A 1 66 ? -1.969 16.656 -0.892 1 98.44 66 ARG A CA 1
ATOM 536 C C . ARG A 1 66 ? -0.647 16.625 -1.652 1 98.44 66 ARG A C 1
ATOM 538 O O . ARG A 1 66 ? 0.399 16.312 -1.077 1 98.44 66 ARG A O 1
ATOM 545 N N . PHE A 1 67 ? -0.713 16.875 -2.959 1 98.88 67 PHE A N 1
ATOM 546 C CA . PHE A 1 67 ? 0.5 16.922 -3.764 1 98.88 67 PHE A CA 1
ATOM 547 C C . PHE A 1 67 ? 1.441 18.016 -3.25 1 98.88 67 PHE A C 1
ATOM 549 O O . PHE A 1 67 ? 2.609 17.734 -2.961 1 98.88 67 PHE A O 1
ATOM 556 N N . GLN A 1 68 ? 0.933 19.156 -3.072 1 98.88 68 GLN A N 1
ATOM 557 C CA . GLN A 1 68 ? 1.697 20.297 -2.555 1 98.88 68 GLN A CA 1
ATOM 558 C C . GLN A 1 68 ? 2.18 20.016 -1.131 1 98.88 68 GLN A C 1
ATOM 560 O O . GLN A 1 68 ? 3.311 20.359 -0.778 1 98.88 68 GLN A O 1
ATOM 565 N N . HIS A 1 69 ? 1.308 19.406 -0.311 1 98.88 69 HIS A N 1
ATOM 566 C CA . HIS A 1 69 ? 1.641 19.031 1.059 1 98.88 69 HIS A CA 1
ATOM 567 C C . HIS A 1 69 ? 2.848 18.109 1.097 1 98.88 69 HIS A C 1
ATOM 569 O O . HIS A 1 69 ? 3.793 18.344 1.854 1 98.88 69 HIS A O 1
ATOM 575 N N . CYS A 1 70 ? 2.879 17.078 0.245 1 98.94 70 CYS A N 1
ATOM 576 C CA . CYS A 1 70 ? 3.979 16.109 0.18 1 98.94 70 CYS A CA 1
ATOM 577 C C . CYS A 1 70 ? 5.273 16.797 -0.239 1 98.94 70 CYS A C 1
ATOM 579 O O . CYS A 1 70 ? 6.324 16.578 0.359 1 98.94 70 CYS A O 1
ATOM 581 N N . LEU A 1 71 ? 5.184 17.656 -1.234 1 98.94 71 LEU A N 1
ATOM 582 C CA . LEU A 1 71 ? 6.367 18.375 -1.691 1 98.94 71 LEU A CA 1
ATOM 583 C C . LEU A 1 71 ? 6.91 19.281 -0.593 1 98.94 71 LEU A C 1
ATOM 585 O O . LEU A 1 71 ? 8.125 19.375 -0.396 1 98.94 71 LEU A O 1
ATOM 589 N N . GLN A 1 72 ? 6.023 19.984 0.085 1 99 72 GLN A N 1
ATOM 590 C CA . GLN A 1 72 ? 6.457 20.906 1.131 1 99 72 GLN A CA 1
ATOM 591 C C . GLN A 1 72 ? 7.078 20.156 2.305 1 99 72 GLN A C 1
ATOM 593 O O . GLN A 1 72 ? 8.102 20.578 2.848 1 99 72 GLN A O 1
ATOM 598 N N . ALA A 1 73 ? 6.484 19.031 2.695 1 98.94 73 ALA A N 1
ATOM 599 C CA . ALA A 1 73 ? 7.059 18.203 3.752 1 98.94 73 ALA A CA 1
ATOM 600 C C . ALA A 1 73 ? 8.453 17.719 3.371 1 98.94 73 ALA A C 1
ATOM 602 O O . ALA A 1 73 ? 9.383 17.797 4.18 1 98.94 73 ALA A O 1
ATOM 603 N N . ALA A 1 74 ? 8.602 17.266 2.15 1 99 74 ALA A N 1
ATOM 604 C CA . ALA A 1 74 ? 9.898 16.797 1.668 1 99 74 ALA A CA 1
ATOM 605 C C . ALA A 1 74 ? 10.906 17.938 1.621 1 99 74 ALA A C 1
ATOM 607 O O . ALA A 1 74 ? 12.086 17.734 1.925 1 99 74 ALA A O 1
ATOM 608 N N . THR A 1 75 ? 10.43 19.109 1.212 1 99 75 THR A N 1
ATOM 609 C CA . THR A 1 75 ? 11.305 20.281 1.178 1 99 75 THR A CA 1
ATOM 610 C C . THR A 1 75 ? 11.82 20.609 2.576 1 99 75 THR A C 1
ATOM 612 O O . THR A 1 75 ? 13 20.906 2.756 1 99 75 THR A O 1
ATOM 615 N N . ARG A 1 76 ? 10.961 20.562 3.547 1 98.94 76 ARG A N 1
ATOM 616 C CA . ARG A 1 76 ? 11.352 20.844 4.926 1 98.94 76 ARG A CA 1
ATOM 617 C C . ARG A 1 76 ? 12.359 19.812 5.422 1 98.94 76 ARG A C 1
ATOM 619 O O . ARG A 1 76 ? 13.352 20.172 6.066 1 98.94 76 ARG A O 1
ATOM 626 N N . ALA A 1 77 ? 12.109 18.547 5.121 1 98.94 77 ALA A N 1
ATOM 627 C CA . ALA A 1 77 ? 13.047 17.484 5.504 1 98.94 77 ALA A CA 1
ATOM 628 C C . ALA A 1 77 ? 14.414 17.719 4.855 1 98.94 77 ALA A C 1
ATOM 630 O O . ALA A 1 77 ? 15.445 17.594 5.516 1 98.94 77 ALA A O 1
ATOM 631 N N . HIS A 1 78 ? 14.414 18.078 3.594 1 98.94 78 HIS A N 1
ATOM 632 C CA . HIS A 1 78 ? 15.656 18.328 2.873 1 98.94 78 HIS A CA 1
ATOM 633 C C . HIS A 1 78 ? 16.406 19.516 3.461 1 98.94 78 HIS A C 1
ATOM 635 O O . HIS A 1 78 ? 17.625 19.453 3.664 1 98.94 78 HIS A O 1
ATOM 641 N N . ALA A 1 79 ? 15.688 20.562 3.703 1 98.88 79 ALA A N 1
ATOM 642 C CA . ALA A 1 79 ? 16.281 21.781 4.266 1 98.88 79 ALA A CA 1
ATOM 643 C C . ALA A 1 79 ? 16.891 21.5 5.637 1 98.88 79 ALA A C 1
ATOM 645 O O . ALA A 1 79 ? 17.891 22.125 6.016 1 98.88 79 ALA A O 1
ATOM 646 N N . ASP A 1 80 ? 16.312 20.562 6.328 1 98.81 80 ASP A N 1
ATOM 647 C CA . ASP A 1 80 ? 16.766 20.188 7.656 1 98.81 80 ASP A CA 1
ATOM 648 C C . ASP A 1 80 ? 18 19.297 7.578 1 98.81 80 ASP A C 1
ATOM 650 O O . ASP A 1 80 ? 18.578 18.922 8.602 1 98.81 80 ASP A O 1
ATOM 654 N N . GLY A 1 81 ? 18.375 18.922 6.379 1 98.75 81 GLY A N 1
ATOM 655 C CA . GLY A 1 81 ? 19.531 18.062 6.203 1 98.75 81 GLY A CA 1
ATOM 656 C C . GLY A 1 81 ? 19.25 16.609 6.52 1 98.75 81 GLY A C 1
ATOM 657 O O . GLY A 1 81 ? 20.172 15.844 6.844 1 98.75 81 GLY A O 1
ATOM 658 N N . ALA A 1 82 ? 18.031 16.172 6.465 1 98.88 82 ALA A N 1
ATOM 659 C CA . ALA A 1 82 ? 17.656 14.797 6.773 1 98.88 82 ALA A CA 1
ATOM 660 C C . ALA A 1 82 ? 18.266 13.828 5.762 1 98.88 82 ALA A C 1
ATOM 662 O O . ALA A 1 82 ? 18.594 14.219 4.637 1 98.88 82 ALA A O 1
ATOM 663 N N . GLU A 1 83 ? 18.438 12.578 6.16 1 98.69 83 GLU A N 1
ATOM 664 C CA . GLU A 1 83 ? 18.875 11.523 5.25 1 98.69 83 GLU A CA 1
ATOM 665 C C . GLU A 1 83 ? 17.922 11.375 4.07 1 98.69 83 GLU A C 1
ATOM 667 O O . GLU A 1 83 ? 16.734 11.656 4.191 1 98.69 83 GLU A O 1
ATOM 672 N N . ASP A 1 84 ? 18.438 10.836 2.936 1 98.88 84 ASP A N 1
ATOM 673 C CA . ASP A 1 84 ? 17.656 10.672 1.713 1 98.88 84 ASP A CA 1
ATOM 674 C C . ASP A 1 84 ? 16.375 9.891 1.981 1 98.88 84 ASP A C 1
ATOM 676 O O . ASP A 1 84 ? 15.305 10.25 1.479 1 98.88 84 ASP A O 1
ATOM 680 N N . GLU A 1 85 ? 16.438 8.867 2.775 1 98.88 85 GLU A N 1
ATOM 681 C CA . GLU A 1 85 ? 15.258 8.047 2.977 1 98.88 85 GLU A CA 1
ATOM 682 C C . GLU A 1 85 ? 14.188 8.797 3.766 1 98.88 85 GLU A C 1
ATOM 684 O O . GLU A 1 85 ? 12.992 8.586 3.561 1 98.88 85 GLU A O 1
ATOM 689 N N . ILE A 1 86 ? 14.57 9.727 4.652 1 98.94 86 ILE A N 1
ATOM 690 C CA . ILE A 1 86 ? 13.609 10.516 5.414 1 98.94 86 ILE A CA 1
ATOM 691 C C . ILE A 1 86 ? 12.992 11.578 4.512 1 98.94 86 ILE A C 1
ATOM 693 O O . ILE A 1 86 ? 11.789 11.867 4.613 1 98.94 86 ILE A O 1
ATOM 697 N N . VAL A 1 87 ? 13.766 12.156 3.615 1 99 87 VAL A N 1
ATOM 698 C CA . VAL A 1 87 ? 13.234 13.078 2.613 1 99 87 VAL A CA 1
ATOM 699 C C . VAL A 1 87 ? 12.195 12.367 1.752 1 99 87 VAL A C 1
ATOM 701 O O . VAL A 1 87 ? 11.109 12.891 1.521 1 99 87 VAL A O 1
ATOM 704 N N . VAL A 1 88 ? 12.492 11.156 1.322 1 99 88 VAL A N 1
ATOM 705 C CA . VAL A 1 88 ? 11.578 10.375 0.5 1 99 88 VAL A CA 1
ATOM 706 C C . VAL A 1 88 ? 10.344 9.992 1.318 1 99 88 VAL A C 1
ATOM 708 O O . VAL A 1 88 ? 9.219 10.031 0.812 1 99 88 VAL A O 1
ATOM 711 N N . ALA A 1 89 ? 10.547 9.656 2.586 1 98.94 89 ALA A N 1
ATOM 712 C CA . ALA A 1 89 ? 9.406 9.367 3.451 1 98.94 89 ALA A CA 1
ATOM 713 C C . ALA A 1 89 ? 8.445 10.555 3.494 1 98.94 89 ALA A C 1
ATOM 715 O O . ALA A 1 89 ? 7.227 10.383 3.381 1 98.94 89 ALA A O 1
ATOM 716 N N . ALA A 1 90 ? 8.977 11.734 3.65 1 98.94 90 ALA A N 1
ATOM 717 C CA . ALA A 1 90 ? 8.148 12.938 3.668 1 98.94 90 ALA A CA 1
ATOM 718 C C . ALA A 1 90 ? 7.438 13.133 2.33 1 98.94 90 ALA A C 1
ATOM 720 O O . ALA A 1 90 ? 6.281 13.562 2.289 1 98.94 90 ALA A O 1
ATOM 721 N N . LEU A 1 91 ? 8.094 12.781 1.261 1 99 91 LEU A N 1
ATOM 722 C CA . LEU A 1 91 ? 7.57 12.938 -0.091 1 99 91 LEU A CA 1
ATOM 723 C C . LEU A 1 91 ? 6.41 11.977 -0.336 1 99 91 LEU A C 1
ATOM 725 O O . LEU A 1 91 ? 5.445 12.328 -1.023 1 99 91 LEU A O 1
ATOM 729 N N . VAL A 1 92 ? 6.398 10.75 0.322 1 98.94 92 VAL A N 1
ATOM 730 C CA . VAL A 1 92 ? 5.477 9.711 -0.128 1 98.94 92 VAL A CA 1
ATOM 731 C C . VAL A 1 92 ? 4.527 9.336 1.006 1 98.94 92 VAL A C 1
ATOM 733 O O . VAL A 1 92 ? 3.695 8.445 0.856 1 98.94 92 VAL A O 1
ATOM 736 N N . HIS A 1 93 ? 4.578 10 2.172 1 98.94 93 HIS A N 1
ATOM 737 C CA . HIS A 1 93 ? 3.883 9.531 3.365 1 98.94 93 HIS A CA 1
ATOM 738 C C . HIS A 1 93 ? 2.373 9.516 3.15 1 98.94 93 HIS A C 1
ATOM 740 O O . HIS A 1 93 ? 1.663 8.711 3.764 1 98.94 93 HIS A O 1
ATOM 746 N N . ASP A 1 94 ? 1.854 10.336 2.225 1 98.69 94 ASP A N 1
ATOM 747 C CA . ASP A 1 94 ? 0.41 10.398 2.014 1 98.69 94 ASP A CA 1
ATOM 748 C C . ASP A 1 94 ? 0.007 9.641 0.749 1 98.69 94 ASP A C 1
ATOM 750 O O . ASP A 1 94 ? -1.17 9.609 0.385 1 98.69 94 ASP A O 1
ATOM 754 N N . VAL A 1 95 ? 0.934 8.992 0.01 1 98.81 95 VAL A N 1
ATOM 755 C CA . VAL A 1 95 ? 0.62 8.25 -1.209 1 98.81 95 VAL A CA 1
ATOM 756 C C . VAL A 1 95 ? -0.334 7.105 -0.888 1 98.81 95 VAL A C 1
ATOM 758 O O . VAL A 1 95 ? -1.189 6.754 -1.703 1 98.81 95 VAL A O 1
ATOM 761 N N . GLY A 1 96 ? -0.229 6.602 0.32 1 98.56 96 GLY A N 1
ATOM 762 C CA . GLY A 1 96 ? -1.104 5.516 0.736 1 98.56 96 GLY A CA 1
ATOM 763 C C . GLY A 1 96 ? -2.572 5.891 0.72 1 98.56 96 GLY A C 1
ATOM 764 O O . GLY A 1 96 ? -3.443 5.02 0.701 1 98.56 96 GLY A O 1
ATOM 765 N N . ASP A 1 97 ? -2.889 7.227 0.756 1 98.31 97 ASP A N 1
ATOM 766 C CA . ASP A 1 97 ? -4.273 7.684 0.739 1 98.31 97 ASP A CA 1
ATOM 767 C C . ASP A 1 97 ? -5.004 7.184 -0.507 1 98.31 97 ASP A C 1
ATOM 769 O O . ASP A 1 97 ? -6.215 6.965 -0.478 1 98.31 97 ASP A O 1
ATOM 773 N N . ILE A 1 98 ? -4.262 6.973 -1.546 1 98.5 98 ILE A N 1
ATOM 774 C CA . ILE A 1 98 ? -4.859 6.641 -2.836 1 98.5 98 ILE A CA 1
ATOM 775 C C . ILE A 1 98 ? -5.621 5.324 -2.729 1 98.5 98 ILE A C 1
ATOM 777 O O . ILE A 1 98 ? -6.766 5.223 -3.176 1 98.5 98 ILE A O 1
ATOM 781 N N . LEU A 1 99 ? -4.98 4.352 -1.992 1 98.69 99 LEU A N 1
ATOM 782 C CA . LEU A 1 99 ? -5.555 3.014 -1.988 1 98.69 99 LEU A CA 1
ATOM 783 C C . LEU A 1 99 ? -6.051 2.639 -0.595 1 98.69 99 LEU A C 1
ATOM 785 O O . LEU A 1 99 ? -6.762 1.644 -0.431 1 98.69 99 LEU A O 1
ATOM 789 N N . SER A 1 100 ? -5.742 3.424 0.383 1 98.25 100 SER A N 1
ATOM 790 C CA . SER A 1 100 ? -6.207 3.143 1.738 1 98.25 100 SER A CA 1
ATOM 791 C C . SER A 1 100 ? -6.277 4.418 2.572 1 98.25 100 SER A C 1
ATOM 793 O O . SER A 1 100 ? -5.508 4.59 3.518 1 98.25 100 SER A O 1
ATOM 795 N N . PRO A 1 101 ? -7.254 5.25 2.404 1 97.75 101 PRO A N 1
ATOM 796 C CA . PRO A 1 101 ? -7.336 6.52 3.127 1 97.75 101 PRO A CA 1
ATOM 797 C C . PRO A 1 101 ? -7.367 6.336 4.645 1 97.75 101 PRO A C 1
ATOM 799 O O . PRO A 1 101 ? -6.781 7.137 5.375 1 97.75 101 PRO A O 1
ATOM 802 N N . TYR A 1 102 ? -7.961 5.246 5.148 1 97.25 102 TYR A N 1
ATOM 803 C CA . TYR A 1 102 ? -8.133 5.051 6.582 1 97.25 102 TYR A CA 1
ATOM 804 C C . TYR A 1 102 ? -6.906 4.395 7.199 1 97.25 102 TYR A C 1
ATOM 806 O O . TYR A 1 102 ? -6.805 4.277 8.422 1 97.25 102 TYR A O 1
ATOM 814 N N . ASN A 1 103 ? -5.965 4.008 6.332 1 98.12 103 ASN A N 1
ATOM 815 C CA . ASN A 1 103 ? -4.766 3.314 6.785 1 98.12 103 ASN A CA 1
ATOM 816 C C . ASN A 1 103 ? -3.555 3.662 5.922 1 98.12 103 ASN A C 1
ATOM 818 O O . ASN A 1 103 ? -2.73 2.795 5.625 1 98.12 103 ASN A O 1
ATOM 822 N N . HIS A 1 104 ? -3.434 4.918 5.488 1 98.5 104 HIS A N 1
ATOM 823 C CA . HIS A 1 104 ? -2.441 5.305 4.492 1 98.5 104 HIS A CA 1
ATOM 824 C C . HIS A 1 104 ? -1.026 5.191 5.051 1 98.5 104 HIS A C 1
ATOM 826 O O . HIS A 1 104 ? -0.075 4.961 4.301 1 98.5 104 HIS A O 1
ATOM 832 N N . GLY A 1 105 ? -0.823 5.32 6.395 1 98.62 105 GLY A N 1
ATOM 833 C CA . GLY A 1 105 ? 0.499 5.195 6.984 1 98.62 105 GLY A CA 1
ATOM 834 C C . GLY A 1 105 ? 1.108 3.818 6.801 1 98.62 105 GLY A C 1
ATOM 835 O O . GLY A 1 105 ? 2.232 3.693 6.309 1 98.62 105 GLY A O 1
ATOM 836 N N . GLU A 1 106 ? 0.331 2.791 7.176 1 98.62 106 GLU A N 1
ATOM 837 C CA . GLU A 1 106 ? 0.824 1.429 7 1 98.62 106 GLU A CA 1
ATOM 838 C C . GLU A 1 106 ? 1.032 1.1 5.527 1 98.62 106 GLU A C 1
ATOM 840 O O . GLU A 1 106 ? 1.944 0.349 5.176 1 98.62 106 GLU A O 1
ATOM 845 N N . LEU A 1 107 ? 0.195 1.634 4.68 1 98.81 107 LEU A N 1
ATOM 846 C CA . LEU A 1 107 ? 0.387 1.383 3.254 1 98.81 107 LEU A CA 1
ATOM 847 C C . LEU A 1 107 ? 1.689 2.006 2.764 1 98.81 107 LEU A C 1
ATOM 849 O O . LEU A 1 107 ? 2.479 1.347 2.084 1 98.81 107 LEU A O 1
ATOM 853 N N . ALA A 1 108 ? 1.927 3.27 3.107 1 98.88 108 ALA A N 1
ATOM 854 C CA . ALA A 1 108 ? 3.176 3.92 2.721 1 98.88 108 ALA A CA 1
ATOM 855 C C . ALA A 1 108 ? 4.379 3.178 3.289 1 98.88 108 ALA A C 1
ATOM 857 O O . ALA A 1 108 ? 5.406 3.045 2.619 1 98.88 108 ALA A O 1
ATOM 858 N N . ALA A 1 109 ? 4.262 2.715 4.5 1 98.88 109 ALA A N 1
ATOM 859 C CA . ALA A 1 109 ? 5.336 1.942 5.117 1 98.88 109 ALA A CA 1
ATOM 860 C C . ALA A 1 109 ? 5.613 0.665 4.332 1 98.88 109 ALA A C 1
ATOM 862 O O . ALA A 1 109 ? 6.77 0.333 4.062 1 98.88 109 ALA A O 1
ATOM 863 N N . ALA A 1 110 ? 4.547 -0.034 3.996 1 98.75 110 ALA A N 1
ATOM 864 C CA . ALA A 1 110 ? 4.707 -1.252 3.207 1 98.75 110 ALA A CA 1
ATOM 865 C C . ALA A 1 110 ? 5.355 -0.95 1.857 1 98.75 110 ALA A C 1
ATOM 867 O O . ALA A 1 110 ? 6.195 -1.715 1.38 1 98.75 110 ALA A O 1
ATOM 868 N N . MET A 1 111 ? 4.984 0.149 1.243 1 98.81 111 MET A N 1
ATOM 869 C CA . MET A 1 111 ? 5.52 0.571 -0.049 1 98.81 111 MET A CA 1
ATOM 870 C C . MET A 1 111 ? 7.035 0.713 0.008 1 98.81 111 MET A C 1
ATOM 872 O O . MET A 1 111 ? 7.738 0.274 -0.903 1 98.81 111 MET A O 1
ATOM 876 N N . MET A 1 112 ? 7.57 1.198 1.088 1 98.75 112 MET A N 1
ATOM 877 C CA . MET A 1 112 ? 8.969 1.609 1.146 1 98.75 112 MET A CA 1
ATOM 878 C C . MET A 1 112 ? 9.812 0.566 1.872 1 98.75 112 MET A C 1
ATOM 880 O O . MET A 1 112 ? 11.047 0.613 1.823 1 98.75 112 MET A O 1
ATOM 884 N N . LYS A 1 113 ? 9.242 -0.422 2.477 1 98.62 113 LYS A N 1
ATOM 885 C CA . LYS A 1 113 ? 9.898 -1.353 3.393 1 98.62 113 LYS A CA 1
ATOM 886 C C . LYS A 1 113 ? 11.141 -1.965 2.758 1 98.62 113 LYS A C 1
ATOM 888 O O . LYS A 1 113 ? 12.195 -2.033 3.391 1 98.62 113 LYS A O 1
ATOM 893 N N . PRO A 1 114 ? 11.133 -2.369 1.483 1 97.69 114 PRO A N 1
ATOM 894 C CA . PRO A 1 114 ? 12.32 -3.023 0.923 1 97.69 114 PRO A CA 1
ATOM 895 C C . PRO A 1 114 ? 13.5 -2.07 0.775 1 97.69 114 PRO A C 1
ATOM 897 O O . PRO A 1 114 ? 14.633 -2.512 0.546 1 97.69 114 PRO A O 1
ATOM 900 N N . TYR A 1 115 ? 13.305 -0.753 0.973 1 98 115 TYR A N 1
ATOM 901 C CA . TYR A 1 115 ? 14.297 0.192 0.48 1 98 115 TYR A CA 1
ATOM 902 C C . TYR A 1 115 ? 14.812 1.078 1.607 1 98 115 TYR A C 1
ATOM 904 O O . TYR A 1 115 ? 15.734 1.871 1.409 1 98 115 TYR A O 1
ATOM 912 N N . VAL A 1 116 ? 14.211 0.982 2.791 1 98.62 116 VAL A N 1
ATOM 913 C CA . VAL A 1 116 ? 14.539 1.964 3.82 1 98.62 116 VAL A CA 1
ATOM 914 C C . VAL A 1 116 ? 14.891 1.249 5.125 1 98.62 116 VAL A C 1
ATOM 916 O O . VAL A 1 116 ? 14.664 0.043 5.258 1 98.62 116 VAL A O 1
ATOM 919 N N . SER A 1 117 ? 15.43 1.983 6.043 1 98.56 117 SER A N 1
ATOM 920 C CA . SER A 1 117 ? 15.805 1.482 7.363 1 98.56 117 SER A CA 1
ATOM 921 C C . SER A 1 117 ? 14.57 1.206 8.219 1 98.56 117 SER A C 1
ATOM 923 O O . SER A 1 117 ? 13.469 1.648 7.883 1 98.56 117 SER A O 1
ATOM 925 N N . GLU A 1 118 ? 14.758 0.478 9.312 1 98.38 118 GLU A N 1
ATOM 926 C CA . GLU A 1 118 ? 13.695 0.221 10.281 1 98.38 118 GLU A CA 1
ATOM 927 C C . GLU A 1 118 ? 13.133 1.524 10.836 1 98.38 118 GLU A C 1
ATOM 929 O O . GLU A 1 118 ? 11.922 1.651 11.023 1 98.38 118 GLU A O 1
ATOM 934 N N . LYS A 1 119 ? 13.984 2.461 11.109 1 98.75 119 LYS A N 1
ATOM 935 C CA . LYS A 1 119 ? 13.555 3.764 11.609 1 98.75 119 LYS A CA 1
ATOM 936 C C . LYS A 1 119 ? 12.594 4.438 10.641 1 98.75 119 LYS A C 1
ATOM 938 O O . LYS A 1 119 ? 11.5 4.859 11.023 1 98.75 119 LYS A O 1
ATOM 943 N N . CYS A 1 120 ? 12.992 4.527 9.383 1 98.88 120 CYS A N 1
ATOM 944 C CA . CYS A 1 120 ? 12.172 5.188 8.367 1 98.88 120 CYS A CA 1
ATOM 945 C C . CYS A 1 120 ? 10.852 4.457 8.172 1 98.88 120 CYS A C 1
ATOM 947 O O . CYS A 1 120 ? 9.797 5.086 8.109 1 98.88 120 CYS A O 1
ATOM 949 N N . HIS A 1 121 ? 10.922 3.131 8.102 1 98.88 121 HIS A N 1
ATOM 950 C CA . HIS A 1 121 ? 9.719 2.316 8.008 1 98.88 121 HIS A CA 1
ATOM 951 C C . HIS A 1 121 ? 8.766 2.6 9.164 1 98.88 121 HIS A C 1
ATOM 953 O O . HIS A 1 121 ? 7.57 2.791 8.961 1 98.88 121 HIS A O 1
ATOM 959 N N . TRP A 1 122 ? 9.281 2.637 10.367 1 98.88 122 TRP A N 1
ATOM 960 C CA . TRP A 1 122 ? 8.484 2.838 11.57 1 98.88 122 TRP A CA 1
ATOM 961 C C . TRP A 1 122 ? 7.836 4.219 11.57 1 98.88 122 TRP A C 1
ATOM 963 O O . TRP A 1 122 ? 6.672 4.363 11.953 1 98.88 122 TRP A O 1
ATOM 973 N N . ILE A 1 123 ? 8.539 5.25 11.148 1 98.94 123 ILE A N 1
ATOM 974 C CA . ILE A 1 123 ? 8 6.602 11.047 1 98.94 123 ILE A CA 1
ATOM 975 C C . ILE A 1 123 ? 6.805 6.613 10.094 1 98.94 123 ILE A C 1
ATOM 977 O O . ILE A 1 123 ? 5.738 7.137 10.438 1 98.94 123 ILE A O 1
ATOM 981 N N . LEU A 1 124 ? 6.996 5.988 8.922 1 98.94 124 LEU A N 1
ATOM 982 C CA . LEU A 1 124 ? 5.91 5.945 7.945 1 98.94 124 LEU A CA 1
ATOM 983 C C . LEU A 1 124 ? 4.703 5.199 8.508 1 98.94 124 LEU A C 1
ATOM 985 O O . LEU A 1 124 ? 3.568 5.664 8.383 1 98.94 124 LEU A O 1
ATOM 989 N N . GLN A 1 125 ? 4.949 4.137 9.148 1 98.81 125 GLN A N 1
ATOM 990 C CA . GLN A 1 125 ? 3.896 3.268 9.664 1 98.81 125 GLN A CA 1
ATOM 991 C C . GLN A 1 125 ? 3.053 3.99 10.711 1 98.81 125 GLN A C 1
ATOM 993 O O . GLN A 1 125 ? 1.838 3.789 10.789 1 98.81 125 GLN A O 1
ATOM 998 N N . HIS A 1 126 ? 3.668 4.875 11.477 1 98.62 126 HIS A N 1
ATOM 999 C CA . HIS A 1 126 ? 2.992 5.406 12.656 1 98.62 126 HIS A CA 1
ATOM 1000 C C . HIS A 1 126 ? 2.723 6.898 12.508 1 98.62 126 HIS A C 1
ATOM 1002 O O . HIS A 1 126 ? 2.109 7.512 13.391 1 98.62 126 HIS A O 1
ATOM 1008 N N . HIS A 1 127 ? 3.08 7.539 11.422 1 98.81 127 HIS A N 1
ATOM 1009 C CA . HIS A 1 127 ? 2.988 8.992 11.352 1 98.81 127 HIS A CA 1
ATOM 1010 C C . HIS A 1 127 ? 1.544 9.461 11.5 1 98.81 127 HIS A C 1
ATOM 1012 O O . HIS A 1 127 ? 1.293 10.578 11.961 1 98.81 127 HIS A O 1
ATOM 1018 N N . CYS A 1 128 ? 0.58 8.641 11.195 1 98.25 128 CYS A N 1
ATOM 1019 C CA . CYS A 1 128 ? -0.813 9.055 11.297 1 98.25 128 CYS A CA 1
ATOM 1020 C C . CYS A 1 128 ? -1.2 9.312 12.75 1 98.25 128 CYS A C 1
ATOM 1022 O O . CYS A 1 128 ? -1.807 10.336 13.07 1 98.25 128 CYS A O 1
ATOM 1024 N N . VAL A 1 129 ? -0.852 8.406 13.633 1 98.06 129 VAL A N 1
ATOM 1025 C CA . VAL A 1 129 ? -1.225 8.578 15.031 1 98.06 129 VAL A CA 1
ATOM 1026 C C . VAL A 1 129 ? -0.416 9.719 15.648 1 98.06 129 VAL A C 1
ATOM 1028 O O . VAL A 1 129 ? -0.914 10.445 16.516 1 98.06 129 VAL A O 1
ATOM 1031 N N . PHE A 1 130 ? 0.779 9.977 15.18 1 98.62 130 PHE A N 1
ATOM 1032 C CA . PHE A 1 130 ? 1.586 11.094 15.656 1 98.62 130 PHE A CA 1
ATOM 1033 C C . PHE A 1 130 ? 1.029 12.414 15.148 1 98.62 130 PHE A C 1
ATOM 1035 O O . PHE A 1 130 ? 0.975 13.398 15.891 1 98.62 130 PHE A O 1
ATOM 1042 N N . GLN A 1 131 ? 0.699 12.406 13.914 1 98.25 131 GLN A N 1
ATOM 1043 C CA . GLN A 1 131 ? 0.051 13.602 13.383 1 98.25 131 GLN A CA 1
ATOM 1044 C C . GLN A 1 131 ? -1.294 13.844 14.055 1 98.25 131 GLN A C 1
ATOM 1046 O O . GLN A 1 131 ? -1.703 14.992 14.242 1 98.25 131 GLN A O 1
ATOM 1051 N N . GLY A 1 132 ? -1.958 12.742 14.461 1 97.94 132 GLY A N 1
ATOM 1052 C CA . GLY A 1 132 ? -3.23 12.812 15.164 1 97.94 132 GLY A CA 1
ATOM 1053 C C . GLY A 1 132 ? -3.176 13.68 16.406 1 97.94 132 GLY A C 1
ATOM 1054 O O . GLY A 1 132 ? -4.207 14.148 16.891 1 97.94 132 GLY A O 1
ATOM 1055 N N . TYR A 1 133 ? -2.037 13.906 16.922 1 98.31 133 TYR A N 1
ATOM 1056 C CA . TYR A 1 133 ? -1.862 14.805 18.062 1 98.31 133 TYR A CA 1
ATOM 1057 C C . TYR A 1 133 ? -2.486 16.172 17.781 1 98.31 133 TYR A C 1
ATOM 1059 O O . TYR A 1 133 ? -3.023 16.812 18.688 1 98.31 133 TYR A O 1
ATOM 1067 N N . TYR A 1 134 ? -2.535 16.531 16.609 1 98.19 134 TYR A N 1
ATOM 1068 C CA . TYR A 1 134 ? -2.928 17.891 16.25 1 98.19 134 TYR A CA 1
ATOM 1069 C C . TYR A 1 134 ? -4.402 17.953 15.875 1 98.19 134 TYR A C 1
ATOM 1071 O O . TYR A 1 134 ? -4.988 19.031 15.812 1 98.19 134 TYR A O 1
ATOM 1079 N N . TYR A 1 135 ? -5.066 16.766 15.664 1 97.44 135 TYR A N 1
ATOM 1080 C CA . TYR A 1 135 ? -6.426 16.922 15.164 1 97.44 135 TYR A CA 1
ATOM 1081 C C . TYR A 1 135 ? -7.34 15.844 15.742 1 97.44 135 TYR A C 1
ATOM 1083 O O . TYR A 1 135 ? -8.562 15.922 15.609 1 97.44 135 TYR A O 1
ATOM 1091 N N . ASN A 1 136 ? -6.852 14.766 16.359 1 97.25 136 ASN A N 1
ATOM 1092 C CA . ASN A 1 136 ? -7.703 13.688 16.859 1 97.25 136 ASN A CA 1
ATOM 1093 C C . ASN A 1 136 ? -8.797 14.211 17.766 1 97.25 136 ASN A C 1
ATOM 1095 O O . ASN A 1 136 ? -9.945 13.766 17.703 1 97.25 136 ASN A O 1
ATOM 1099 N N . HIS A 1 137 ? -8.523 15.141 18.641 1 96.81 137 HIS A N 1
ATOM 1100 C CA . HIS A 1 137 ? -9.461 15.656 19.625 1 96.81 137 HIS A CA 1
ATOM 1101 C C . HIS A 1 137 ? -10.617 16.391 18.953 1 96.81 137 HIS A C 1
ATOM 1103 O O . HIS A 1 137 ? -11.703 16.516 19.531 1 96.81 137 HIS A O 1
ATOM 1109 N N . TYR A 1 138 ? -10.438 16.906 17.703 1 96.88 138 TYR A N 1
ATOM 1110 C CA . TYR A 1 138 ? -11.531 17.547 16.984 1 96.88 138 TYR A CA 1
ATOM 1111 C C . TYR A 1 138 ? -12.523 16.531 16.453 1 96.88 138 TYR A C 1
ATOM 1113 O O . TYR A 1 138 ? -13.664 16.875 16.125 1 96.88 138 TYR A O 1
ATOM 1121 N N . TRP A 1 139 ? -12.047 15.242 16.375 1 95.44 139 TRP A N 1
ATOM 1122 C CA . TRP A 1 139 ? -12.875 14.195 15.805 1 95.44 139 TRP A CA 1
ATOM 1123 C C . TRP A 1 139 ? -13.258 13.156 16.859 1 95.44 139 TRP A C 1
ATOM 1125 O O . TRP A 1 139 ? -13.602 12.023 16.531 1 95.44 139 TRP A O 1
ATOM 1135 N N . GLY A 1 140 ? -13.031 13.484 18.094 1 95.06 140 GLY A N 1
ATOM 1136 C CA . GLY A 1 140 ? -13.445 12.617 19.188 1 95.06 140 GLY A CA 1
ATOM 1137 C C . 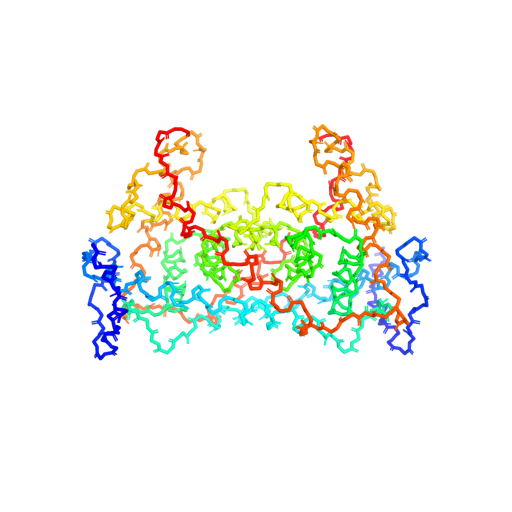GLY A 1 140 ? -12.406 11.578 19.547 1 95.06 140 GLY A C 1
ATOM 1138 O O . GLY A 1 140 ? -12.688 10.656 20.328 1 95.06 140 GLY A O 1
ATOM 1139 N N . GLY A 1 141 ? -11.227 11.695 19 1 96.19 141 GLY A N 1
ATOM 1140 C CA . GLY A 1 141 ? -10.156 10.758 19.312 1 96.19 141 GLY A CA 1
ATOM 1141 C C . GLY A 1 141 ? -9.234 11.242 20.406 1 96.19 141 GLY A C 1
ATOM 1142 O O . GLY A 1 141 ? -9.367 12.367 20.891 1 96.19 141 GLY A O 1
ATOM 1143 N N . ASP A 1 142 ? -8.289 10.406 20.766 1 97.5 142 ASP A N 1
ATOM 1144 C CA . ASP A 1 142 ? -7.301 10.711 21.797 1 97.5 142 ASP A CA 1
ATOM 1145 C C . ASP A 1 142 ? -6.094 11.43 21.203 1 97.5 142 ASP A C 1
ATOM 1147 O O . ASP A 1 142 ? -5.316 10.836 20.453 1 97.5 142 ASP A O 1
ATOM 1151 N N . ARG A 1 143 ? -5.898 12.594 21.562 1 96.19 143 ARG A N 1
ATOM 1152 C CA . ARG A 1 143 ? -4.781 13.391 21.078 1 96.19 143 ARG A CA 1
ATOM 1153 C C . ARG A 1 143 ? -3.447 12.766 21.469 1 96.19 143 ARG A C 1
ATOM 1155 O O . ARG A 1 143 ? -2.438 12.969 20.781 1 96.19 143 ARG A O 1
ATOM 1162 N N . ASN A 1 144 ? -3.459 11.984 22.516 1 97.62 144 ASN A N 1
ATOM 1163 C CA . ASN A 1 144 ? -2.213 11.422 23.031 1 97.62 144 ASN A CA 1
ATOM 1164 C C . ASN A 1 144 ? -2.088 9.938 22.688 1 97.62 144 ASN A C 1
ATOM 1166 O O . ASN A 1 144 ? -1.325 9.211 23.328 1 97.62 144 ASN A O 1
ATOM 1170 N N . ALA A 1 145 ? -2.818 9.477 21.688 1 97.88 145 ALA A N 1
ATOM 1171 C CA . ALA A 1 145 ? -2.791 8.07 21.281 1 97.88 145 ALA A CA 1
ATOM 1172 C C . ALA A 1 145 ? -1.368 7.613 20.969 1 97.88 145 ALA A C 1
ATOM 1174 O O . ALA A 1 145 ? -1.01 6.461 21.219 1 97.88 145 ALA A O 1
ATOM 1175 N N . ARG A 1 146 ? -0.503 8.516 20.5 1 98.19 146 ARG A N 1
ATOM 1176 C CA . ARG A 1 146 ? 0.863 8.172 20.125 1 98.19 146 ARG A CA 1
ATOM 1177 C C . ARG A 1 146 ? 1.673 7.719 21.328 1 98.19 146 ARG A C 1
ATOM 1179 O O . ARG A 1 146 ? 2.707 7.062 21.188 1 98.19 146 ARG A O 1
ATOM 1186 N N . ASP A 1 147 ? 1.247 8.062 22.516 1 97.75 147 ASP A N 1
ATOM 1187 C CA . ASP A 1 147 ? 1.997 7.723 23.719 1 97.75 147 ASP A CA 1
ATOM 1188 C C . ASP A 1 147 ? 1.988 6.215 23.953 1 97.75 147 ASP A C 1
ATOM 1190 O O . ASP A 1 147 ? 2.799 5.699 24.734 1 97.75 147 ASP A O 1
ATOM 1194 N N . LYS A 1 148 ? 1.064 5.516 23.328 1 96.75 148 LYS A N 1
ATOM 1195 C CA . LYS A 1 148 ? 1.046 4.055 23.359 1 96.75 148 LYS A CA 1
ATOM 1196 C C . LYS A 1 148 ? 2.373 3.475 22.875 1 96.75 148 LYS A C 1
ATOM 1198 O O . LYS A 1 148 ? 2.756 2.373 23.281 1 96.75 148 LYS A O 1
ATOM 1203 N N . TYR A 1 149 ? 3.111 4.297 22.141 1 97.94 149 TYR A N 1
ATOM 1204 C CA . TYR A 1 149 ? 4.324 3.797 21.5 1 97.94 149 TYR A CA 1
ATOM 1205 C C . TYR A 1 149 ? 5.566 4.406 22.141 1 97.94 149 TYR A C 1
ATOM 1207 O O . TYR A 1 149 ? 6.641 4.422 21.531 1 97.94 149 TYR A O 1
ATOM 1215 N N . ARG A 1 150 ? 5.527 4.93 23.25 1 96.94 150 ARG A N 1
ATOM 1216 C CA . ARG A 1 150 ? 6.594 5.684 23.906 1 96.94 150 ARG A CA 1
ATOM 1217 C C . ARG A 1 150 ? 7.836 4.82 24.094 1 96.94 150 ARG A C 1
ATOM 1219 O O . ARG A 1 150 ? 8.953 5.336 24.156 1 96.94 150 ARG A O 1
ATOM 1226 N N . ASP A 1 151 ? 7.715 3.432 24.172 1 97.44 151 ASP A N 1
ATOM 1227 C CA . ASP A 1 151 ? 8.852 2.539 24.406 1 97.44 151 ASP A CA 1
ATOM 1228 C C . ASP A 1 151 ? 9.641 2.307 23.125 1 97.44 151 ASP A C 1
ATOM 1230 O O . ASP A 1 151 ? 10.734 1.731 23.156 1 97.44 151 ASP A O 1
ATOM 1234 N N . SER A 1 152 ? 9.148 2.719 22.047 1 97.81 152 SER A N 1
ATOM 1235 C CA . SER A 1 152 ? 9.898 2.561 20.797 1 97.81 152 SER A CA 1
ATOM 1236 C C . SER A 1 152 ? 11.109 3.479 20.766 1 97.81 152 SER A C 1
ATOM 1238 O O . SER A 1 152 ? 11.016 4.656 21.109 1 97.81 152 SER A O 1
ATOM 1240 N N . PRO A 1 153 ? 12.203 2.963 20.281 1 98.62 153 PRO A N 1
ATOM 1241 C CA . PRO A 1 153 ? 13.375 3.828 20.125 1 98.62 153 PRO A CA 1
ATOM 1242 C C . PRO A 1 153 ? 13.188 4.906 19.062 1 98.62 153 PRO A C 1
ATOM 1244 O O . PRO A 1 153 ? 13.992 5.832 18.969 1 98.62 153 PRO A O 1
ATOM 1247 N N . TYR A 1 154 ? 12.086 4.82 18.281 1 98.75 154 TYR A N 1
ATOM 1248 C CA . TYR A 1 154 ? 11.891 5.738 17.172 1 98.75 154 TYR A CA 1
ATOM 1249 C C . TYR A 1 154 ? 10.781 6.738 17.469 1 98.75 154 TYR A C 1
ATOM 1251 O O . TYR A 1 154 ? 10.344 7.477 16.594 1 98.75 154 TYR A O 1
ATOM 1259 N N . TRP A 1 155 ? 10.227 6.746 18.703 1 98.56 155 TRP A N 1
ATOM 1260 C CA . TRP A 1 155 ? 9.133 7.637 19.094 1 98.56 155 TRP A CA 1
ATOM 1261 C C . TRP A 1 155 ? 9.492 9.094 18.812 1 98.56 155 TRP A C 1
ATOM 1263 O O . TRP A 1 155 ? 8.734 9.812 18.156 1 98.56 155 TRP A O 1
ATOM 1273 N N . GLU A 1 156 ? 10.648 9.531 19.266 1 98.69 156 GLU A N 1
ATOM 1274 C CA . GLU A 1 156 ? 11.062 10.922 19.094 1 98.69 156 GLU A CA 1
ATOM 1275 C C . GLU A 1 156 ? 11.266 11.258 17.625 1 98.69 156 GLU A C 1
ATOM 1277 O O . GLU A 1 156 ? 10.984 12.383 17.188 1 98.69 156 GLU A O 1
ATOM 1282 N N . ASP A 1 157 ? 11.797 10.289 16.844 1 98.81 157 ASP A N 1
ATOM 1283 C CA . ASP A 1 157 ? 11.969 10.508 15.414 1 98.81 157 ASP A CA 1
ATOM 1284 C C . ASP A 1 157 ? 10.633 10.766 14.734 1 98.81 157 ASP A C 1
ATOM 1286 O O . ASP A 1 15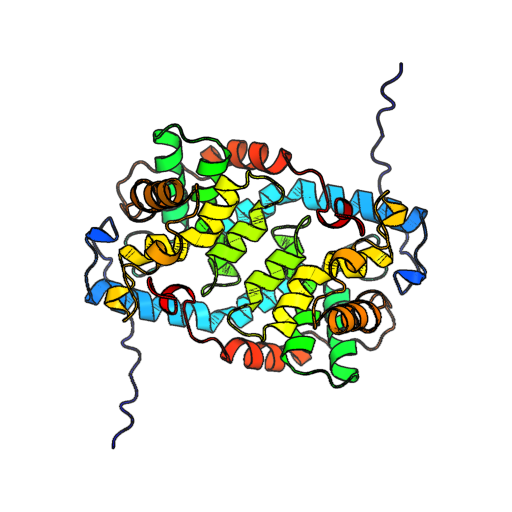7 ? 10.516 11.664 13.898 1 98.81 157 ASP A O 1
ATOM 1290 N N . ALA A 1 158 ? 9.641 9.977 15.047 1 98.88 158 ALA A N 1
ATOM 1291 C CA . ALA A 1 158 ? 8.312 10.148 14.461 1 98.88 158 ALA A CA 1
ATOM 1292 C C . ALA A 1 158 ? 7.688 11.469 14.906 1 98.88 158 ALA A C 1
ATOM 1294 O O . ALA A 1 158 ? 7.066 12.164 14.102 1 98.88 158 ALA A O 1
ATOM 1295 N N . ARG A 1 159 ? 7.812 11.805 16.188 1 98.81 159 ARG A N 1
ATOM 1296 C CA . ARG A 1 159 ? 7.332 13.086 16.688 1 98.81 159 ARG A CA 1
ATOM 1297 C C . ARG A 1 159 ? 7.961 14.242 15.914 1 98.81 159 ARG A C 1
ATOM 1299 O O . ARG A 1 159 ? 7.262 15.164 15.484 1 98.81 159 ARG A O 1
ATOM 1306 N N . TYR A 1 160 ? 9.25 14.195 15.797 1 98.88 160 TYR A N 1
ATOM 1307 C CA . TYR A 1 160 ? 9.992 15.234 15.094 1 98.88 160 TYR A CA 1
ATOM 1308 C C . TYR A 1 160 ? 9.539 15.344 13.641 1 98.88 160 TYR A C 1
ATOM 1310 O O . TYR A 1 160 ? 9.273 16.438 13.148 1 98.88 160 TYR A O 1
ATOM 1318 N N . PHE A 1 161 ? 9.43 14.219 12.961 1 98.94 161 PHE A N 1
ATOM 1319 C CA . PHE A 1 161 ? 8.969 14.156 11.586 1 98.94 161 PHE A CA 1
ATOM 1320 C C . PHE A 1 161 ? 7.625 14.867 11.43 1 98.94 161 PHE A C 1
ATOM 1322 O O . PHE A 1 161 ? 7.473 15.734 10.57 1 98.94 161 PHE A O 1
ATOM 1329 N N . CYS A 1 162 ? 6.652 14.508 12.266 1 98.88 162 CYS A N 1
ATOM 1330 C CA . CYS A 1 162 ? 5.305 15.055 12.156 1 98.88 162 CYS A CA 1
ATOM 1331 C C . CYS A 1 162 ? 5.273 16.516 12.555 1 98.88 162 CYS A C 1
ATOM 1333 O O . CYS A 1 162 ? 4.527 17.312 11.969 1 98.88 162 CYS A O 1
ATOM 1335 N N . HIS A 1 163 ? 6.086 16.906 13.5 1 98.81 163 HIS A N 1
ATOM 1336 C CA . HIS A 1 163 ? 6.09 18.281 13.969 1 98.81 163 HIS A CA 1
ATOM 1337 C C . HIS A 1 163 ? 6.824 19.203 12.992 1 98.81 163 HIS A C 1
ATOM 1339 O O . HIS A 1 163 ? 6.32 20.266 12.641 1 98.81 163 HIS A O 1
ATOM 1345 N N . GLU A 1 164 ? 7.98 18.766 12.508 1 98.81 164 GLU A N 1
ATOM 1346 C CA . GLU A 1 164 ? 8.859 19.672 11.773 1 98.81 164 GLU A CA 1
ATOM 1347 C C . GLU A 1 164 ? 8.594 19.594 10.273 1 98.81 164 GLU A C 1
ATOM 1349 O O . GLU A 1 164 ? 8.906 20.531 9.531 1 98.81 164 GLU A O 1
ATOM 1354 N N . TYR A 1 165 ? 8.016 18.5 9.812 1 98.94 165 TYR A N 1
ATOM 1355 C CA . TYR A 1 165 ? 7.883 18.328 8.375 1 98.94 165 TYR A CA 1
ATOM 1356 C C . TYR A 1 165 ? 6.418 18.234 7.965 1 98.94 165 TYR A C 1
ATOM 1358 O O . TYR A 1 165 ? 6 18.828 6.973 1 98.94 165 TYR A O 1
ATOM 1366 N N . ASP A 1 166 ? 5.59 17.562 8.711 1 98.88 166 ASP A N 1
ATOM 1367 C CA . ASP A 1 166 ? 4.262 17.125 8.281 1 98.88 166 ASP A CA 1
ATOM 1368 C C . ASP A 1 166 ? 3.197 18.156 8.656 1 98.88 166 ASP A C 1
ATOM 1370 O O . ASP A 1 166 ? 2.689 18.875 7.797 1 98.88 166 ASP A O 1
ATOM 1374 N N . GLN A 1 167 ? 2.932 18.422 9.945 1 98.69 167 GLN A N 1
ATOM 1375 C CA . GLN A 1 167 ? 1.795 19.203 10.406 1 98.69 167 GLN A CA 1
ATOM 1376 C C . GLN A 1 167 ? 1.928 20.672 9.984 1 98.69 167 GLN A C 1
ATOM 1378 O O . GLN A 1 167 ? 0.934 21.391 9.922 1 98.69 167 GLN A O 1
ATOM 1383 N N . CYS A 1 168 ? 3.137 21.156 9.656 1 98.5 168 CYS A N 1
ATOM 1384 C CA . CYS A 1 168 ? 3.359 22.562 9.32 1 98.5 168 CYS A CA 1
ATOM 1385 C C . CYS A 1 168 ? 3.492 22.75 7.816 1 98.5 168 CYS A C 1
ATOM 1387 O O . CYS A 1 168 ? 3.85 23.828 7.352 1 98.5 168 CYS A O 1
ATOM 1389 N N . ALA A 1 169 ? 3.238 21.734 7.035 1 98.81 169 ALA A N 1
ATOM 1390 C CA . ALA A 1 169 ? 3.457 21.766 5.59 1 98.81 169 ALA A CA 1
ATOM 1391 C C . ALA A 1 169 ? 2.162 22.094 4.848 1 98.81 169 ALA A C 1
ATOM 1393 O O . ALA A 1 169 ? 1.746 21.344 3.961 1 98.81 169 ALA A O 1
ATOM 1394 N N . PHE A 1 170 ? 1.609 23.312 5.16 1 98.69 170 PHE A N 1
ATOM 1395 C CA . PHE A 1 170 ? 0.357 23.688 4.52 1 98.69 170 PHE A CA 1
ATOM 1396 C C . PHE A 1 170 ? 0.377 25.172 4.141 1 98.69 170 PHE A C 1
ATOM 1398 O O . PHE A 1 170 ? -0.677 25.781 3.963 1 98.69 170 PHE A O 1
ATOM 1405 N N . ASP A 1 171 ? 1.525 25.75 3.967 1 98.5 171 ASP A N 1
ATOM 1406 C CA . ASP A 1 171 ? 1.715 27.156 3.643 1 98.5 171 ASP A CA 1
ATOM 1407 C C . ASP A 1 171 ? 1.793 27.359 2.133 1 98.5 171 ASP A C 1
ATOM 1409 O O . ASP A 1 171 ? 2.785 27 1.5 1 98.5 171 ASP A O 1
ATOM 1413 N N . PRO A 1 172 ? 0.816 28 1.543 1 97.56 172 PRO A N 1
ATOM 1414 C CA . PRO A 1 172 ? 0.846 28.203 0.092 1 97.56 172 PRO A CA 1
ATOM 1415 C C . PRO A 1 172 ? 2.02 29.062 -0.358 1 97.56 172 PRO A C 1
ATOM 1417 O O . PRO A 1 172 ? 2.387 29.047 -1.536 1 97.56 172 PRO A O 1
ATOM 1420 N N . ASP A 1 173 ? 2.643 29.812 0.566 1 98.06 173 ASP A N 1
ATOM 1421 C CA . ASP A 1 173 ? 3.705 30.75 0.198 1 98.06 173 ASP A CA 1
ATOM 1422 C C . ASP A 1 173 ? 5.082 30.156 0.507 1 98.06 173 ASP A C 1
ATOM 1424 O O . ASP A 1 173 ? 6.102 30.812 0.287 1 98.06 173 ASP A O 1
ATOM 1428 N N . TYR A 1 174 ? 5.141 28.953 1.111 1 98.5 174 TYR A N 1
ATOM 1429 C CA . TYR A 1 174 ? 6.418 28.312 1.396 1 98.5 174 TYR A CA 1
ATOM 1430 C C . TYR A 1 174 ? 7.188 28.047 0.11 1 98.5 174 TYR A C 1
ATOM 1432 O O . TYR A 1 174 ? 6.605 27.641 -0.901 1 98.5 174 TYR A O 1
ATOM 1440 N N . PRO A 1 175 ? 8.57 28.281 0.079 1 98.5 175 PRO A N 1
ATOM 1441 C CA . PRO A 1 175 ? 9.352 28.016 -1.129 1 98.5 175 PRO A CA 1
ATOM 1442 C C . PRO A 1 175 ? 9.539 26.516 -1.395 1 98.5 175 PRO A C 1
ATOM 1444 O O . PRO A 1 175 ? 10.672 26.016 -1.354 1 98.5 175 PRO A O 1
ATOM 1447 N N . THR A 1 176 ? 8.508 25.859 -1.707 1 98.88 176 THR A N 1
ATOM 1448 C CA . THR A 1 176 ? 8.469 24.406 -1.917 1 98.88 176 THR A CA 1
ATOM 1449 C C . THR A 1 176 ? 9.203 24.031 -3.203 1 98.88 176 THR A C 1
ATOM 1451 O O . THR A 1 176 ? 8.992 24.656 -4.246 1 98.88 176 THR A O 1
ATOM 1454 N N . LYS A 1 177 ? 10.109 23.094 -3.115 1 98.94 177 LYS A N 1
ATOM 1455 C CA . LYS A 1 177 ? 10.789 22.562 -4.289 1 98.94 177 LYS A CA 1
ATOM 1456 C C . LYS A 1 177 ? 9.836 21.734 -5.145 1 98.94 177 LYS A C 1
ATOM 1458 O O . LYS A 1 177 ? 8.906 21.109 -4.625 1 98.94 177 LYS A O 1
ATOM 1463 N N . PRO A 1 178 ? 10.078 21.734 -6.457 1 98.88 178 PRO A N 1
ATOM 1464 C CA . PRO A 1 178 ? 9.227 20.938 -7.352 1 98.88 178 PRO A CA 1
ATOM 1465 C C . PRO A 1 178 ? 9.555 19.453 -7.305 1 98.88 178 PRO A C 1
ATOM 1467 O O . PRO A 1 178 ? 10.602 19.062 -6.785 1 98.88 178 PRO A O 1
ATOM 1470 N N . LEU A 1 179 ? 8.68 18.641 -7.797 1 98.94 179 LEU A N 1
ATOM 1471 C CA . LEU A 1 179 ? 8.828 17.188 -7.766 1 98.94 179 LEU A CA 1
ATOM 1472 C C . LEU A 1 179 ? 10.125 16.75 -8.438 1 98.94 179 LEU A C 1
ATOM 1474 O O . LEU A 1 179 ? 10.773 15.805 -7.988 1 98.94 179 LEU A O 1
ATOM 1478 N N . GLU A 1 180 ? 10.531 17.453 -9.516 1 98.88 180 GLU A N 1
ATOM 1479 C CA . GLU A 1 180 ? 11.742 17.125 -10.273 1 98.88 180 GLU A CA 1
ATOM 1480 C C . GLU A 1 180 ? 12.977 17.188 -9.383 1 98.88 180 GLU A C 1
ATOM 1482 O O . GLU A 1 180 ? 13.938 16.438 -9.594 1 98.88 180 GLU A O 1
ATOM 1487 N N . PHE A 1 181 ? 12.945 18.031 -8.43 1 98.88 181 PHE A N 1
ATOM 1488 C CA . PHE A 1 181 ? 14.055 18.156 -7.5 1 98.88 181 PHE A CA 1
ATOM 1489 C C . PHE A 1 181 ? 14.258 16.875 -6.707 1 98.88 181 PHE A C 1
ATOM 1491 O O . PHE A 1 181 ? 15.391 16.484 -6.41 1 98.88 181 PHE A O 1
ATOM 1498 N N . PHE A 1 182 ? 13.211 16.172 -6.379 1 98.94 182 PHE A N 1
ATOM 1499 C CA . PHE A 1 182 ? 13.25 15.023 -5.469 1 98.94 182 PHE A CA 1
ATOM 1500 C C . PHE A 1 182 ? 13.43 13.727 -6.234 1 98.94 182 PHE A C 1
ATOM 1502 O O . PHE A 1 182 ? 13.758 12.688 -5.648 1 98.94 182 PHE A O 1
ATOM 1509 N N . GLU A 1 183 ? 13.219 13.727 -7.551 1 98.81 183 GLU A N 1
ATOM 1510 C CA . GLU A 1 183 ? 13.242 12.508 -8.359 1 98.81 183 GLU A CA 1
ATOM 1511 C C . GLU A 1 183 ? 14.578 11.781 -8.211 1 98.81 183 GLU A C 1
ATOM 1513 O O . GLU A 1 183 ? 14.602 10.57 -7.965 1 98.81 183 GLU A O 1
ATOM 1518 N N . PRO A 1 184 ? 15.758 12.484 -8.281 1 98.88 184 PRO A N 1
ATOM 1519 C CA . PRO A 1 184 ? 17.016 11.766 -8.117 1 98.88 184 PRO A CA 1
ATOM 1520 C C . PRO A 1 184 ? 17.172 11.156 -6.727 1 98.88 184 PRO A C 1
ATOM 1522 O O . PRO A 1 184 ? 17.797 10.094 -6.578 1 98.88 184 PRO A O 1
ATOM 1525 N N . ILE A 1 185 ? 16.672 11.836 -5.691 1 98.94 185 ILE A N 1
ATOM 1526 C CA . ILE A 1 185 ? 16.734 11.32 -4.328 1 98.94 185 ILE A CA 1
ATOM 1527 C C . ILE A 1 185 ? 15.875 10.07 -4.199 1 98.94 185 ILE A C 1
ATOM 1529 O O . ILE A 1 185 ? 16.312 9.062 -3.641 1 98.94 185 ILE A O 1
ATOM 1533 N N . LEU A 1 186 ? 14.672 10.109 -4.785 1 98.88 186 LEU A N 1
ATOM 1534 C CA . LEU A 1 186 ? 13.773 8.953 -4.793 1 98.88 186 LEU A CA 1
ATOM 1535 C C . LEU A 1 186 ? 14.438 7.758 -5.473 1 98.88 186 LEU A C 1
ATOM 1537 O O . LEU A 1 186 ? 14.422 6.648 -4.938 1 98.88 186 LEU A O 1
ATOM 1541 N N . ARG A 1 187 ? 15.055 7.988 -6.641 1 98.69 187 ARG A N 1
ATOM 1542 C CA . ARG A 1 187 ? 15.688 6.918 -7.398 1 98.69 187 ARG A CA 1
ATOM 1543 C C . ARG A 1 187 ? 16.844 6.301 -6.617 1 98.69 187 ARG A C 1
ATOM 1545 O O . ARG A 1 187 ? 17.031 5.082 -6.645 1 98.69 187 ARG A O 1
ATOM 1552 N N . ARG A 1 188 ? 17.578 7.141 -5.906 1 98.56 188 ARG A N 1
ATOM 1553 C CA . ARG A 1 188 ? 18.672 6.633 -5.086 1 98.56 188 ARG A CA 1
ATOM 1554 C C . ARG A 1 188 ? 18.156 5.727 -3.975 1 98.56 188 ARG A C 1
ATOM 1556 O O . ARG A 1 188 ? 18.688 4.648 -3.74 1 98.56 188 ARG A O 1
ATOM 1563 N N . VAL A 1 189 ? 17.125 6.148 -3.34 1 98.75 189 VAL A N 1
ATOM 1564 C CA . VAL A 1 189 ? 16.578 5.367 -2.24 1 98.75 189 VAL A CA 1
ATOM 1565 C C . VAL A 1 189 ? 16.016 4.047 -2.773 1 98.75 189 VAL A C 1
ATOM 1567 O O . VAL A 1 189 ? 16.266 2.986 -2.193 1 98.75 189 VAL A O 1
ATOM 1570 N N . LEU A 1 190 ? 15.359 4.051 -3.93 1 98.19 190 LEU A N 1
ATOM 1571 C CA . LEU A 1 190 ? 14.695 2.865 -4.465 1 98.19 190 LEU A CA 1
ATOM 1572 C C . LEU A 1 190 ? 15.711 1.9 -5.07 1 98.19 190 LEU A C 1
ATOM 1574 O O . LEU A 1 190 ? 15.383 0.745 -5.348 1 98.19 190 LEU A O 1
ATOM 1578 N N . SER A 1 191 ? 16.938 2.322 -5.262 1 96.69 191 SER A N 1
ATOM 1579 C CA . SER A 1 191 ? 17.984 1.457 -5.793 1 96.69 191 SER A CA 1
ATOM 1580 C C . SER A 1 191 ? 18.578 0.565 -4.707 1 96.69 191 SER A C 1
ATOM 1582 O O . SER A 1 191 ? 19.344 -0.349 -4.996 1 96.69 191 SER A O 1
ATOM 1584 N N . ARG A 1 192 ? 18.094 0.751 -3.459 1 93.44 192 ARG A N 1
ATOM 1585 C CA . ARG A 1 192 ? 18.656 0.039 -2.314 1 93.44 192 ARG A CA 1
ATOM 1586 C C . ARG A 1 192 ? 18.016 -1.333 -2.154 1 93.44 192 ARG A C 1
ATOM 1588 O O . ARG A 1 192 ? 18.484 -2.16 -1.371 1 93.44 192 ARG A O 1
ATOM 1595 N N . GLY A 1 193 ? 17.016 -1.636 -2.867 1 89 193 GLY A N 1
ATOM 1596 C CA . GLY A 1 193 ? 16.25 -2.857 -2.656 1 89 193 GLY A CA 1
ATOM 1597 C C . GLY A 1 193 ? 17.047 -4.113 -2.969 1 89 193 GLY A C 1
ATOM 1598 O O . GLY A 1 193 ? 17.844 -4.129 -3.898 1 89 193 GLY A O 1
ATOM 1599 N N . GLY A 1 194 ? 16.797 -5.148 -2.193 1 86.38 194 GLY A N 1
ATOM 1600 C CA . GLY A 1 194 ? 17.531 -6.395 -2.34 1 86.38 194 GLY A CA 1
ATOM 1601 C C . GLY A 1 194 ? 16.719 -7.484 -3.025 1 86.38 194 GLY A C 1
ATOM 1602 O O . GLY A 1 194 ? 17 -8.672 -2.844 1 86.38 194 GLY A O 1
ATOM 1603 N N . GLY A 1 195 ? 15.633 -7.109 -3.668 1 90.38 195 GLY A N 1
ATOM 1604 C CA . GLY A 1 195 ? 14.812 -8.109 -4.328 1 90.38 195 GLY A CA 1
ATOM 1605 C C . GLY A 1 195 ? 13.555 -8.461 -3.545 1 90.38 195 GLY A C 1
ATOM 1606 O O . GLY A 1 195 ? 13.195 -7.762 -2.596 1 90.38 195 GLY A O 1
ATOM 1607 N N . HIS A 1 196 ? 12.898 -9.539 -4.035 1 91.62 196 HIS A N 1
ATOM 1608 C CA . HIS A 1 196 ? 11.68 -9.992 -3.375 1 91.62 196 HIS A CA 1
ATOM 1609 C C . HIS A 1 196 ? 11.945 -10.383 -1.925 1 91.62 196 HIS A C 1
ATOM 1611 O O . HIS A 1 196 ? 12.758 -11.266 -1.656 1 91.62 196 HIS A O 1
ATOM 1617 N N . MET A 1 197 ? 11.172 -9.828 -1.025 1 90.38 197 MET A N 1
ATOM 1618 C CA . MET A 1 197 ? 11.461 -9.969 0.399 1 90.38 197 MET A CA 1
ATOM 1619 C C . MET A 1 197 ? 11.234 -11.406 0.861 1 90.38 197 MET A C 1
ATOM 1621 O O . MET A 1 197 ? 11.93 -11.898 1.749 1 90.38 197 MET A O 1
ATOM 1625 N N . GLU A 1 198 ? 10.289 -12.133 0.268 1 87.56 198 GLU A N 1
ATOM 1626 C CA . GLU A 1 198 ? 10 -13.5 0.694 1 87.56 198 GLU A CA 1
ATOM 1627 C C . GLU A 1 198 ? 11.172 -14.43 0.406 1 87.56 198 GLU A C 1
ATOM 1629 O O . GLU A 1 198 ? 11.289 -15.5 1.008 1 87.56 198 GLU A O 1
ATOM 1634 N N . LEU A 1 199 ? 12.016 -14.094 -0.566 1 90.62 199 LEU A N 1
ATOM 1635 C CA . LEU A 1 199 ? 13.172 -14.922 -0.892 1 90.62 199 LEU A CA 1
ATOM 1636 C C . LEU A 1 199 ? 14.203 -14.875 0.229 1 90.62 199 LEU A C 1
ATOM 1638 O O . LEU A 1 199 ? 15.078 -15.742 0.307 1 90.62 199 LEU A O 1
ATOM 1642 N N . ASN A 1 200 ? 14.086 -13.867 1.082 1 90.12 200 ASN A N 1
ATOM 1643 C CA . ASN A 1 200 ? 15.016 -13.711 2.193 1 90.12 200 ASN A CA 1
ATOM 1644 C C . ASN A 1 200 ? 14.516 -14.422 3.449 1 90.12 200 ASN A C 1
ATOM 1646 O O . ASN A 1 200 ? 15.227 -14.484 4.453 1 90.12 200 ASN A O 1
ATOM 1650 N N . GLU A 1 201 ? 13.328 -14.945 3.387 1 92.25 201 GLU A N 1
ATOM 1651 C CA . GLU A 1 201 ? 12.781 -15.672 4.531 1 92.25 201 GLU A CA 1
ATOM 1652 C C . GLU A 1 201 ? 13.188 -17.141 4.496 1 92.25 201 GLU A C 1
ATOM 1654 O O . GLU A 1 201 ? 13.375 -17.719 3.418 1 92.25 201 GLU A O 1
ATOM 1659 N N . THR A 1 202 ? 13.359 -17.766 5.668 1 93.94 202 THR A N 1
ATOM 1660 C CA . THR A 1 202 ? 13.664 -19.188 5.812 1 93.94 202 THR A CA 1
ATOM 1661 C C . THR A 1 202 ? 12.797 -19.812 6.902 1 93.94 202 THR A C 1
ATOM 1663 O O . THR A 1 202 ? 12.273 -19.109 7.77 1 93.94 202 THR A O 1
ATOM 1666 N N . ALA A 1 203 ? 12.594 -21.109 6.715 1 92 203 ALA A N 1
ATOM 1667 C CA . ALA A 1 203 ? 11.805 -21.828 7.711 1 92 203 ALA A CA 1
ATOM 1668 C C . ALA A 1 203 ? 12.391 -21.656 9.109 1 92 203 ALA A C 1
ATOM 1670 O O . ALA A 1 203 ? 11.648 -21.578 10.094 1 92 203 ALA A O 1
ATOM 1671 N N . GLU A 1 204 ? 13.805 -21.766 9.102 1 79.31 204 GLU A N 1
ATOM 1672 C CA . GLU A 1 204 ? 14.523 -21.656 10.367 1 79.31 204 GLU A CA 1
ATOM 1673 C C . GLU A 1 204 ? 14.922 -20.203 10.656 1 79.31 204 GLU A C 1
ATOM 1675 O O . GLU A 1 204 ? 15.398 -19.5 9.766 1 79.31 204 GLU A O 1
ATOM 1680 N N . GLY A 1 205 ? 14.25 -19.516 11.898 1 64.56 205 GLY A N 1
ATOM 1681 C CA . GLY A 1 205 ? 14.719 -18.203 12.312 1 64.56 205 GLY A CA 1
ATOM 1682 C C . GLY A 1 205 ? 13.602 -17.188 12.461 1 64.56 205 GLY A C 1
ATOM 1683 O O . GLY A 1 205 ? 12.492 -17.391 11.961 1 64.56 205 GLY A O 1
ATOM 1684 N N . MET B 1 1 ? -38.531 10.109 17.078 1 27.72 1 MET B N 1
ATOM 1685 C CA . MET B 1 1 ? -37.188 10.672 17.172 1 27.72 1 MET B CA 1
ATOM 1686 C C . MET B 1 1 ? -36.562 10.836 15.789 1 27.72 1 MET B C 1
ATOM 1688 O O . MET B 1 1 ? -36.469 9.867 15.039 1 27.72 1 MET B O 1
ATOM 1692 N N . GLU B 1 2 ? -36.688 12.016 15.117 1 27.97 2 GLU B N 1
ATOM 1693 C CA . GLU B 1 2 ? -36.438 12.398 13.727 1 27.97 2 GLU B CA 1
ATOM 1694 C C . GLU B 1 2 ? -35 12.109 13.328 1 27.97 2 GLU B C 1
ATOM 1696 O O . GLU B 1 2 ? -34.062 12.477 14.047 1 27.97 2 GLU B O 1
ATOM 1701 N N . GLN B 1 3 ? -34.688 10.984 12.711 1 28.64 3 GLN B N 1
ATOM 1702 C CA . GLN B 1 3 ? -33.375 10.703 12.125 1 28.64 3 GLN B CA 1
ATOM 1703 C C . GLN B 1 3 ? -32.844 11.914 11.359 1 28.64 3 GLN B C 1
ATOM 1705 O O . GLN B 1 3 ? -33.406 12.289 10.32 1 28.64 3 GLN B O 1
ATOM 1710 N N . ALA B 1 4 ? -32.469 12.969 12.07 1 33.38 4 ALA B N 1
ATOM 1711 C CA . ALA B 1 4 ? -31.844 14.125 11.43 1 33.38 4 ALA B CA 1
ATOM 1712 C C . ALA B 1 4 ? -30.953 13.695 10.266 1 33.38 4 ALA B C 1
ATOM 1714 O O . ALA B 1 4 ? -30.047 12.883 10.445 1 33.38 4 ALA B O 1
ATOM 1715 N N . THR B 1 5 ? -31.406 13.578 9.094 1 34.03 5 THR B N 1
ATOM 1716 C CA . THR B 1 5 ? -30.656 13.438 7.852 1 34.03 5 THR B CA 1
ATOM 1717 C C . THR B 1 5 ? -29.406 14.328 7.863 1 34.03 5 THR B C 1
ATOM 1719 O O . THR B 1 5 ? -29.516 15.547 7.938 1 34.03 5 THR B O 1
ATOM 1722 N N . ARG B 1 6 ? -28.438 14.062 8.453 1 37.25 6 ARG B N 1
ATOM 1723 C CA . ARG B 1 6 ? -27.203 14.844 8.367 1 37.25 6 ARG B CA 1
ATOM 1724 C C . ARG B 1 6 ? -26.984 15.367 6.957 1 37.25 6 ARG B C 1
ATOM 1726 O O . ARG B 1 6 ? -26.688 14.594 6.043 1 37.25 6 ARG B O 1
ATOM 1733 N N . LYS B 1 7 ? -27.781 16.219 6.57 1 36.25 7 LYS B N 1
ATOM 1734 C CA . LYS B 1 7 ? -27.516 16.906 5.312 1 36.25 7 LYS B CA 1
ATOM 1735 C C . LYS B 1 7 ? -26.031 17.156 5.121 1 36.25 7 LYS B C 1
ATOM 1737 O O . LYS B 1 7 ? -25.375 17.719 6 1 36.25 7 LYS B O 1
ATOM 1742 N N . ALA B 1 8 ? -25.406 16.453 4.395 1 42.75 8 ALA B N 1
ATOM 1743 C CA . ALA B 1 8 ? -24.047 16.703 3.939 1 42.75 8 ALA B CA 1
ATOM 1744 C C . ALA B 1 8 ? -23.797 18.188 3.705 1 42.75 8 ALA B C 1
ATOM 1746 O O . ALA B 1 8 ? -24.453 18.797 2.861 1 42.75 8 ALA B O 1
ATOM 1747 N N . ARG B 1 9 ? -23.656 19 4.637 1 47.03 9 ARG B N 1
ATOM 1748 C CA . ARG B 1 9 ? -23.281 20.391 4.41 1 47.03 9 ARG B CA 1
ATOM 1749 C C . ARG B 1 9 ? -22.25 20.516 3.305 1 47.03 9 ARG B C 1
ATOM 1751 O O . ARG B 1 9 ? -21.172 19.922 3.393 1 47.03 9 ARG B O 1
ATOM 1758 N N . MET B 1 10 ? -22.766 20.688 2.096 1 58.12 10 MET B N 1
ATOM 1759 C CA . MET B 1 10 ? -21.922 20.906 0.927 1 58.12 10 MET B CA 1
ATOM 1760 C C . MET B 1 10 ? -20.812 21.906 1.234 1 58.12 10 MET B C 1
ATOM 1762 O O . MET B 1 10 ? -21.078 23 1.747 1 58.12 10 MET B O 1
ATOM 1766 N N . LEU B 1 11 ? -19.562 21.344 1.339 1 67.25 11 LEU B N 1
ATOM 1767 C CA . LEU B 1 11 ? -18.375 22.156 1.525 1 67.25 11 LEU B CA 1
ATOM 1768 C C . LEU B 1 11 ? -18.422 23.391 0.622 1 67.25 11 LEU B C 1
ATOM 1770 O O . LEU B 1 11 ? -18.734 23.281 -0.563 1 67.25 11 LEU B O 1
ATOM 1774 N N . ASP B 1 12 ? -18.484 24.562 1.263 1 72.19 12 ASP B N 1
ATOM 1775 C CA . ASP B 1 12 ? -18.297 25.797 0.506 1 72.19 12 ASP B CA 1
ATOM 1776 C C . ASP B 1 12 ? -16.922 25.828 -0.167 1 72.19 12 ASP B C 1
ATOM 1778 O O . ASP B 1 12 ? -15.914 26.094 0.485 1 72.19 12 ASP B O 1
ATOM 1782 N N . LYS B 1 13 ? -16.812 25.531 -1.472 1 81.62 13 LYS B N 1
ATOM 1783 C CA . LYS B 1 13 ? -15.562 25.406 -2.209 1 81.62 13 LYS B CA 1
ATOM 1784 C C . LYS B 1 13 ? -15.078 26.766 -2.697 1 81.62 13 LYS B C 1
ATOM 1786 O O . LYS B 1 13 ? -14.07 26.859 -3.404 1 81.62 13 LYS B O 1
ATOM 1791 N N . SER B 1 14 ? -15.773 27.812 -2.238 1 78.5 14 SER B N 1
ATOM 1792 C CA . SER B 1 14 ? -15.406 29.141 -2.711 1 78.5 14 SER B CA 1
ATOM 1793 C C . SER B 1 14 ? -14.32 29.75 -1.836 1 78.5 14 SER B C 1
ATOM 1795 O O . SER B 1 14 ? -13.672 30.734 -2.23 1 78.5 14 SER B O 1
ATOM 1797 N N . GLN B 1 15 ? -14.156 29.203 -0.679 1 77.19 15 GLN B N 1
ATOM 1798 C CA . GLN B 1 15 ? -13.148 29.766 0.213 1 77.19 15 GLN B CA 1
ATOM 1799 C C . GLN B 1 15 ? -12.125 28.719 0.617 1 77.19 15 GLN B C 1
ATOM 1801 O O . GLN B 1 15 ? -12.469 27.531 0.774 1 77.19 15 GLN B O 1
ATOM 1806 N N . LYS B 1 16 ? -10.859 29.203 0.621 1 86.44 16 LYS B N 1
ATOM 1807 C CA . LYS B 1 16 ? -9.766 28.391 1.156 1 86.44 16 LYS B CA 1
ATOM 1808 C C . LYS B 1 16 ? -9.398 28.828 2.57 1 86.44 16 LYS B C 1
ATOM 1810 O O . LYS B 1 16 ? -9.422 30.016 2.879 1 86.44 16 LYS B O 1
ATOM 1815 N N . PRO B 1 17 ? -9.109 27.781 3.34 1 93.5 17 PRO B N 1
ATOM 1816 C CA . PRO B 1 17 ? -8.625 28.172 4.664 1 93.5 17 PRO B CA 1
ATOM 1817 C C . PRO B 1 17 ? -7.289 28.906 4.605 1 93.5 17 PRO B C 1
ATOM 1819 O O . PRO B 1 17 ? -6.562 28.797 3.615 1 93.5 17 PRO B O 1
ATOM 1822 N N . THR B 1 18 ? -6.988 29.625 5.727 1 93.31 18 THR B N 1
ATOM 1823 C CA . THR B 1 18 ? -5.801 30.469 5.707 1 93.31 18 THR B CA 1
ATOM 1824 C C . THR B 1 18 ? -4.746 29.938 6.672 1 93.31 18 THR B C 1
ATOM 1826 O O . THR B 1 18 ? -3.645 30.484 6.758 1 93.31 18 THR B O 1
ATOM 1829 N N . TRP B 1 19 ? -5.098 28.922 7.438 1 96.94 19 TRP B N 1
ATOM 1830 C CA . TRP B 1 19 ? -4.09 28.344 8.328 1 96.94 19 TRP B CA 1
ATOM 1831 C C . TRP B 1 19 ? -2.961 27.703 7.531 1 96.94 19 TRP B C 1
ATOM 1833 O O . TRP B 1 19 ? -3.146 27.328 6.367 1 96.94 19 TRP B O 1
ATOM 1843 N N . THR B 1 20 ? -1.761 27.625 8.109 1 98 20 THR B N 1
ATOM 1844 C CA . THR B 1 20 ? -0.608 27.094 7.391 1 98 20 THR B CA 1
ATOM 1845 C C . THR B 1 20 ? -0.029 25.891 8.125 1 98 20 THR B C 1
ATOM 1847 O O . THR B 1 20 ? 0.938 25.281 7.668 1 98 20 THR B O 1
ATOM 1850 N N . SER B 1 21 ? -0.57 25.594 9.281 1 98.44 21 SER B N 1
ATOM 1851 C CA . SER B 1 21 ? -0.199 24.422 10.078 1 98.44 21 SER B CA 1
ATOM 1852 C C . SER B 1 21 ? -1.402 23.859 10.82 1 98.44 21 SER B C 1
ATOM 1854 O O . SER B 1 21 ? -2.391 24.547 11.039 1 98.44 21 SER B O 1
ATOM 1856 N N . PHE B 1 22 ? -1.309 22.547 11.141 1 98.31 22 PHE B N 1
ATOM 1857 C CA . PHE B 1 22 ? -2.396 21.922 11.875 1 98.31 22 PHE B CA 1
ATOM 1858 C C . PHE B 1 22 ? -2.598 22.594 13.227 1 98.31 22 PHE B C 1
ATOM 1860 O O . PHE B 1 22 ? -3.721 22.672 13.727 1 98.31 22 PHE B O 1
ATOM 1867 N N . GLU B 1 23 ? -1.617 23.156 13.797 1 97.81 23 GLU B N 1
ATOM 1868 C CA . GLU B 1 23 ? -1.704 23.812 15.094 1 97.81 23 GLU B CA 1
ATOM 1869 C C . GLU B 1 23 ? -2.619 25.031 15.039 1 97.81 23 GLU B C 1
ATOM 1871 O O . GLU B 1 23 ? -3.17 25.453 16.062 1 97.81 23 GLU B O 1
ATOM 1876 N N . GLU B 1 24 ? -2.832 25.578 13.836 1 97.69 24 GLU B N 1
ATOM 1877 C CA . GLU B 1 24 ? -3.613 26.797 13.656 1 97.69 24 GLU B CA 1
ATOM 1878 C C . GLU B 1 24 ? -5.047 26.484 13.242 1 97.69 24 GLU B C 1
ATOM 1880 O O . GLU B 1 24 ? -5.914 27.359 13.266 1 97.69 24 GLU B O 1
ATOM 1885 N N . ALA B 1 25 ? -5.281 25.25 12.812 1 97.06 25 ALA B N 1
ATOM 1886 C CA . ALA B 1 25 ? -6.594 24.875 12.289 1 97.06 25 ALA B CA 1
ATOM 1887 C C . ALA B 1 25 ? -7.633 24.828 13.406 1 97.06 25 ALA B C 1
ATOM 1889 O O . ALA B 1 25 ? -7.312 24.484 14.547 1 97.06 25 ALA B O 1
ATOM 1890 N N . THR B 1 26 ? -8.883 25.109 13.109 1 96.25 26 THR B N 1
ATOM 1891 C CA . THR B 1 26 ? -9.977 25.172 14.07 1 96.25 26 THR B CA 1
ATOM 1892 C C . THR B 1 26 ? -10.914 23.969 13.914 1 96.25 26 THR B C 1
ATOM 1894 O O . THR B 1 26 ? -10.766 23.188 12.977 1 96.25 26 THR B O 1
ATOM 1897 N N . GLN B 1 27 ? -11.922 23.922 14.836 1 96.5 27 GLN B N 1
ATOM 1898 C CA . GLN B 1 27 ? -12.953 22.891 14.742 1 96.5 27 GLN B CA 1
ATOM 1899 C C . GLN B 1 27 ? -13.68 22.953 13.406 1 96.5 27 GLN B C 1
ATOM 1901 O O . GLN B 1 27 ? -13.938 21.922 12.781 1 96.5 27 GLN B O 1
ATOM 1906 N N . ALA B 1 28 ? -13.984 24.156 12.977 1 94.56 28 ALA B N 1
ATOM 1907 C CA . ALA B 1 28 ? -14.688 24.328 11.711 1 94.56 28 ALA B CA 1
ATOM 1908 C C . ALA B 1 28 ? -13.852 23.812 10.547 1 94.56 28 ALA B C 1
ATOM 1910 O O . ALA B 1 28 ? -14.383 23.188 9.617 1 94.56 28 ALA B O 1
ATOM 1911 N N . ASP B 1 29 ? -12.516 24.062 10.562 1 95.69 29 ASP B N 1
ATOM 1912 C CA . ASP B 1 29 ? -11.609 23.562 9.531 1 95.69 29 ASP B CA 1
ATOM 1913 C C . ASP B 1 29 ? -11.625 22.031 9.492 1 95.69 29 ASP B C 1
ATOM 1915 O O . ASP B 1 29 ? -11.75 21.438 8.414 1 95.69 29 ASP B O 1
ATOM 1919 N N . TRP B 1 30 ? -11.578 21.438 10.641 1 96.25 30 TRP B N 1
ATOM 1920 C CA . TRP B 1 30 ? -11.492 19.984 10.711 1 96.25 30 TRP B CA 1
ATOM 1921 C C . TRP B 1 30 ? -12.836 19.344 10.367 1 96.25 30 TRP B C 1
ATOM 1923 O O . TRP B 1 30 ? -12.883 18.234 9.812 1 96.25 30 TRP B O 1
ATOM 1933 N N . ASP B 1 31 ? -13.953 20.031 10.648 1 94.56 31 ASP B N 1
ATOM 1934 C CA . ASP B 1 31 ? -15.25 19.562 10.188 1 94.56 31 ASP B CA 1
ATOM 1935 C C . ASP B 1 31 ? -15.297 19.484 8.664 1 94.56 31 ASP B C 1
ATOM 1937 O O . ASP B 1 31 ? -15.805 18.5 8.109 1 94.56 31 ASP B O 1
ATOM 1941 N N . ALA B 1 32 ? -14.797 20.531 7.996 1 94.44 32 ALA B N 1
ATOM 1942 C CA . ALA B 1 32 ? -14.727 20.547 6.539 1 94.44 32 ALA B CA 1
ATOM 1943 C C . ALA B 1 32 ? -13.836 19.422 6.02 1 94.44 32 ALA B C 1
ATOM 1945 O O . ALA B 1 32 ? -14.164 18.766 5.039 1 94.44 32 ALA B O 1
ATOM 1946 N N . VAL B 1 33 ? -12.711 19.203 6.695 1 95.38 33 VAL B N 1
ATOM 1947 C CA . VAL B 1 33 ? -11.773 18.141 6.305 1 95.38 33 VAL B CA 1
ATOM 1948 C C . VAL B 1 33 ? -12.438 16.781 6.461 1 95.38 33 VAL B C 1
ATOM 1950 O O . VAL B 1 33 ? -12.289 15.914 5.598 1 95.38 33 VAL B O 1
ATOM 1953 N N . MET B 1 34 ? -13.156 16.578 7.555 1 94 34 MET B N 1
ATOM 1954 C CA . MET B 1 34 ? -13.836 15.305 7.781 1 94 34 MET B CA 1
ATOM 1955 C C . MET B 1 34 ? -14.797 14.992 6.645 1 94 34 MET B C 1
ATOM 1957 O O . MET B 1 34 ? -14.82 13.867 6.133 1 94 34 MET B O 1
ATOM 1961 N N . GLU B 1 35 ? -15.586 15.953 6.258 1 93.31 35 GLU B N 1
ATOM 1962 C CA . GLU B 1 35 ? -16.516 15.766 5.152 1 93.31 35 GLU B CA 1
ATOM 1963 C C . GLU B 1 35 ? -15.789 15.406 3.863 1 93.31 35 GLU B C 1
ATOM 1965 O O . GLU B 1 35 ? -16.219 14.508 3.133 1 93.31 35 GLU B O 1
ATOM 1970 N N . TYR B 1 36 ? -14.734 16.094 3.605 1 94.81 36 TYR B N 1
ATOM 1971 C CA . TYR B 1 36 ? -13.922 15.844 2.418 1 94.81 36 TYR B CA 1
ATOM 1972 C C . TYR B 1 36 ? -13.344 14.438 2.438 1 94.81 36 TYR B C 1
ATOM 1974 O O . TYR B 1 36 ? -13.391 13.727 1.431 1 94.81 36 TYR B O 1
ATOM 1982 N N . GLU B 1 37 ? -12.781 14.039 3.564 1 94.06 37 GLU B N 1
ATOM 1983 C CA . GLU B 1 37 ? -12.148 12.734 3.693 1 94.06 37 GLU B CA 1
ATOM 1984 C C . GLU B 1 37 ? -13.172 11.609 3.543 1 94.06 37 GLU B C 1
ATOM 1986 O O . GLU B 1 37 ? -12.867 10.555 2.992 1 94.06 37 GLU B O 1
ATOM 1991 N N . GLU B 1 38 ? -14.352 11.797 4.07 1 92.19 38 GLU B N 1
ATOM 1992 C CA . GLU B 1 38 ? -15.414 10.812 3.918 1 92.19 38 GLU B CA 1
ATOM 1993 C C . GLU B 1 38 ? -15.797 10.633 2.449 1 92.19 38 GLU B C 1
ATOM 1995 O O . GLU B 1 38 ? -15.977 9.508 1.979 1 92.19 38 GLU B O 1
ATOM 2000 N N . ALA B 1 39 ? -15.914 11.75 1.743 1 93.62 39 ALA B N 1
ATOM 2001 C CA . ALA B 1 39 ? -16.219 11.68 0.315 1 93.62 39 ALA B CA 1
ATOM 2002 C C . ALA B 1 39 ? -15.078 11.008 -0.45 1 93.62 39 ALA B C 1
ATOM 2004 O O . ALA B 1 39 ? -15.312 10.234 -1.382 1 93.62 39 ALA B O 1
ATOM 2005 N N . TYR B 1 40 ? -13.891 11.391 -0.081 1 95.12 40 TYR B N 1
ATOM 2006 C CA . TYR B 1 40 ? -12.719 10.781 -0.7 1 95.12 40 TYR B CA 1
ATOM 2007 C C . TYR B 1 40 ? -12.719 9.266 -0.508 1 95.12 40 TYR B C 1
ATOM 2009 O O . TYR B 1 40 ? -12.469 8.516 -1.453 1 95.12 40 TYR B O 1
ATOM 2017 N N . ASN B 1 41 ? -13.055 8.805 0.686 1 95.12 41 ASN B N 1
ATOM 2018 C CA . ASN B 1 41 ? -13.125 7.375 0.963 1 95.12 41 ASN B CA 1
ATOM 2019 C C . ASN B 1 41 ? -14.281 6.715 0.211 1 95.12 41 ASN B C 1
ATOM 2021 O O . ASN B 1 41 ? -14.164 5.566 -0.219 1 95.12 41 ASN B O 1
ATOM 2025 N N . ALA B 1 42 ? -15.391 7.41 0.104 1 94.88 42 ALA B N 1
ATOM 2026 C CA . ALA B 1 42 ? -16.547 6.867 -0.589 1 94.88 42 ALA B CA 1
ATOM 2027 C C . ALA B 1 42 ? -16.219 6.508 -2.033 1 94.88 42 ALA B C 1
ATOM 2029 O O . ALA B 1 42 ? -16.844 5.633 -2.627 1 94.88 42 ALA B O 1
ATOM 2030 N N . ALA B 1 43 ? -15.164 7.145 -2.607 1 97.06 43 ALA B N 1
ATOM 2031 C CA . ALA B 1 43 ? -14.758 6.895 -3.988 1 97.06 43 ALA B CA 1
ATOM 2032 C C . ALA B 1 43 ? -13.68 5.816 -4.059 1 97.06 43 ALA B C 1
ATOM 2034 O O . ALA B 1 43 ? -13.172 5.504 -5.137 1 97.06 43 ALA B O 1
ATOM 2035 N N . LEU B 1 44 ? -13.328 5.207 -2.969 1 98.25 44 LEU B N 1
ATOM 2036 C CA . LEU B 1 44 ? -12.25 4.23 -2.896 1 98.25 44 LEU B CA 1
ATOM 2037 C C . LEU B 1 44 ? -12.516 3.049 -3.818 1 98.25 44 LEU B C 1
ATOM 2039 O O . LEU B 1 44 ? -11.617 2.572 -4.508 1 98.25 44 LEU B O 1
ATOM 2043 N N . PRO B 1 45 ? -13.758 2.494 -3.865 1 98.62 45 PRO B N 1
ATOM 2044 C CA . PRO B 1 45 ? -13.977 1.348 -4.75 1 98.62 45 PRO B CA 1
ATOM 2045 C C . PRO B 1 45 ? -13.562 1.628 -6.195 1 98.62 45 PRO B C 1
ATOM 2047 O O . PRO B 1 45 ? -12.953 0.773 -6.844 1 98.62 45 PRO B O 1
ATOM 2050 N N . GLU B 1 46 ? -13.797 2.861 -6.684 1 98.69 46 GLU B N 1
ATOM 2051 C CA . GLU B 1 46 ? -13.406 3.213 -8.047 1 98.69 46 GLU B CA 1
ATOM 2052 C C . GLU B 1 46 ? -11.891 3.201 -8.211 1 98.69 46 GLU B C 1
ATOM 2054 O O . GLU B 1 46 ? -11.375 2.73 -9.227 1 98.69 46 GLU B O 1
ATOM 2059 N N . ARG B 1 47 ? -11.188 3.709 -7.234 1 98.62 47 ARG B N 1
ATOM 2060 C CA . ARG B 1 47 ? -9.727 3.756 -7.332 1 98.62 47 ARG B CA 1
ATOM 2061 C C . ARG B 1 47 ? -9.133 2.354 -7.281 1 98.62 47 ARG B C 1
ATOM 2063 O O . ARG B 1 47 ? -8.156 2.066 -7.973 1 98.62 47 ARG B O 1
ATOM 2070 N N . ILE B 1 48 ? -9.734 1.465 -6.469 1 98.88 48 ILE B N 1
ATOM 2071 C CA . ILE B 1 48 ? -9.242 0.093 -6.398 1 98.88 48 ILE B CA 1
ATOM 2072 C C . ILE B 1 48 ? -9.555 -0.638 -7.703 1 98.88 48 ILE B C 1
ATOM 2074 O O . ILE B 1 48 ? -8.727 -1.382 -8.219 1 98.88 48 ILE B O 1
ATOM 2078 N N . LEU B 1 49 ? -10.742 -0.399 -8.25 1 98.94 49 LEU B N 1
ATOM 2079 C CA . LEU B 1 49 ? -11.086 -0.996 -9.531 1 98.94 49 LEU B CA 1
ATOM 2080 C C . LEU B 1 49 ? -10.133 -0.52 -10.625 1 98.94 49 LEU B C 1
ATOM 2082 O O . LEU B 1 49 ? -9.68 -1.314 -11.453 1 98.94 49 LEU B O 1
ATOM 2086 N N . ASP B 1 50 ? -9.789 0.767 -10.633 1 98.81 50 ASP B N 1
ATOM 2087 C CA . ASP B 1 50 ? -8.828 1.303 -11.594 1 98.81 50 ASP B CA 1
ATOM 2088 C C . ASP B 1 50 ? -7.453 0.665 -11.414 1 98.81 50 ASP B C 1
ATOM 2090 O O . ASP B 1 50 ? -6.766 0.376 -12.391 1 98.81 50 ASP B O 1
ATOM 2094 N N . ALA B 1 51 ? -7.07 0.49 -10.219 1 98.81 51 ALA B N 1
ATOM 2095 C CA . ALA B 1 51 ? -5.797 -0.167 -9.945 1 98.81 51 ALA B CA 1
ATOM 2096 C C . ALA B 1 51 ? -5.789 -1.596 -10.477 1 98.81 51 ALA B C 1
ATOM 2098 O O . ALA B 1 51 ? -4.824 -2.018 -11.117 1 98.81 51 ALA B O 1
ATOM 2099 N N . ILE B 1 52 ? -6.848 -2.332 -10.203 1 98.88 52 ILE B N 1
ATOM 2100 C CA . ILE B 1 52 ? -6.957 -3.693 -10.719 1 98.88 52 ILE B CA 1
ATOM 2101 C C . ILE B 1 52 ? -6.832 -3.682 -12.242 1 98.88 52 ILE B C 1
ATOM 2103 O O . ILE B 1 52 ? -6.09 -4.48 -12.82 1 98.88 52 ILE B O 1
ATOM 2107 N N . ARG B 1 53 ? -7.492 -2.742 -12.922 1 98.81 53 ARG B N 1
ATOM 2108 C CA . ARG B 1 53 ? -7.461 -2.648 -14.375 1 98.81 53 ARG B CA 1
ATOM 2109 C C . ARG B 1 53 ? -6.055 -2.344 -14.875 1 98.81 53 ARG B C 1
ATOM 2111 O O . ARG B 1 53 ? -5.66 -2.799 -15.953 1 98.81 53 ARG B O 1
ATOM 2118 N N . SER B 1 54 ? -5.293 -1.645 -14.086 1 98.38 54 SER B N 1
ATOM 2119 C CA . SER B 1 54 ? -3.951 -1.255 -14.5 1 98.38 54 SER B CA 1
ATOM 2120 C C . SER B 1 54 ? -3.014 -2.459 -14.547 1 98.38 54 SER B C 1
ATOM 2122 O O . SER B 1 54 ? -1.921 -2.379 -15.109 1 98.38 54 SER B O 1
ATOM 2124 N N . LEU B 1 55 ? -3.402 -3.578 -14.031 1 98.56 55 LEU B N 1
ATOM 2125 C CA . LEU B 1 55 ? -2.604 -4.797 -14.055 1 98.56 55 LEU B CA 1
ATOM 2126 C C . LEU B 1 55 ? -2.756 -5.527 -15.383 1 98.56 55 LEU B C 1
ATOM 2128 O O . LEU B 1 55 ? -2.143 -6.578 -15.594 1 98.56 55 LEU B O 1
ATOM 2132 N N . ASP B 1 56 ? -3.588 -4.941 -16.266 1 98.38 56 ASP B N 1
ATOM 2133 C CA . ASP B 1 56 ? -3.857 -5.559 -17.562 1 98.38 56 ASP B CA 1
ATOM 2134 C C . ASP B 1 56 ? -2.721 -5.289 -18.531 1 98.38 56 ASP B C 1
ATOM 2136 O O . ASP B 1 56 ? -2.906 -4.578 -19.531 1 98.38 56 ASP B O 1
ATOM 2140 N N . GLU B 1 57 ? -1.625 -5.906 -18.297 1 95.75 57 GLU B N 1
ATOM 2141 C CA . GLU B 1 57 ? -0.417 -5.727 -19.094 1 95.75 57 GLU B CA 1
ATOM 2142 C C . GLU B 1 57 ? -0.57 -6.363 -20.469 1 95.75 57 GLU B C 1
ATOM 2144 O O . GLU B 1 57 ? -1.179 -7.426 -20.609 1 95.75 57 GLU B O 1
ATOM 2149 N N . ALA B 1 58 ? 0.081 -5.777 -21.469 1 93.75 58 ALA B N 1
ATOM 2150 C CA . ALA B 1 58 ? -0 -6.266 -22.844 1 93.75 58 ALA B CA 1
ATOM 2151 C C . ALA B 1 58 ? 0.687 -7.621 -22.984 1 93.75 58 ALA B C 1
ATOM 2153 O O . ALA B 1 58 ? 0.237 -8.477 -23.75 1 93.75 58 ALA B O 1
ATOM 2154 N N . TRP B 1 59 ? 1.756 -7.84 -22.234 1 93.56 59 TRP B N 1
ATOM 2155 C CA . TRP B 1 59 ? 2.498 -9.094 -22.281 1 93.56 59 TRP B CA 1
ATOM 2156 C C . TRP B 1 59 ? 3.164 -9.383 -20.938 1 93.56 59 TRP B C 1
ATOM 2158 O O . TRP B 1 59 ? 3.676 -8.477 -20.281 1 93.56 59 TRP B O 1
ATOM 2168 N N . THR B 1 60 ? 3.221 -10.547 -20.594 1 95.44 60 THR B N 1
ATOM 2169 C CA . THR B 1 60 ? 3.949 -11.086 -19.453 1 95.44 60 THR B CA 1
ATOM 2170 C C . THR B 1 60 ? 4.48 -12.484 -19.766 1 95.44 60 THR B C 1
ATOM 2172 O O . THR B 1 60 ? 4.023 -13.141 -20.703 1 95.44 60 THR B O 1
ATOM 2175 N N . PRO B 1 61 ? 5.484 -12.891 -19.078 1 95.69 61 PRO B N 1
ATOM 2176 C CA . PRO B 1 61 ? 5.957 -14.266 -19.266 1 95.69 61 PRO B CA 1
ATOM 2177 C C . PRO B 1 61 ? 5.09 -15.297 -18.531 1 95.69 61 PRO B C 1
ATOM 2179 O O . PRO B 1 61 ? 5.492 -16.453 -18.375 1 95.69 61 PRO B O 1
ATOM 2182 N N . TYR B 1 62 ? 3.93 -14.898 -18.047 1 96.75 62 TYR B N 1
ATOM 2183 C CA . TYR B 1 62 ? 2.896 -15.781 -17.516 1 96.75 62 TYR B CA 1
ATOM 2184 C C . TYR B 1 62 ? 1.894 -16.156 -18.609 1 96.75 62 TYR B C 1
ATOM 2186 O O . TYR B 1 62 ? 1.742 -15.445 -19.594 1 96.75 62 TYR B O 1
ATOM 2194 N N . PRO B 1 63 ? 1.251 -17.266 -18.469 1 97.5 63 PRO B N 1
ATOM 2195 C CA . PRO B 1 63 ? 0.236 -17.641 -19.469 1 97.5 63 PRO B CA 1
ATOM 2196 C C . PRO B 1 63 ? -0.886 -16.609 -19.578 1 97.5 63 PRO B C 1
ATOM 2198 O O . PRO B 1 63 ? -1.457 -16.422 -20.641 1 97.5 63 PRO B O 1
ATOM 2201 N N . ILE B 1 64 ? -1.19 -16.016 -18.469 1 97.94 64 ILE B N 1
ATOM 2202 C CA . ILE B 1 64 ? -2.109 -14.875 -18.391 1 97.94 64 ILE B CA 1
ATOM 2203 C C . ILE B 1 64 ? -1.477 -13.75 -17.578 1 97.94 64 ILE B C 1
ATOM 2205 O O . ILE B 1 64 ? -0.554 -13.977 -16.797 1 97.94 64 ILE B O 1
ATOM 2209 N N . ASN B 1 65 ? -1.925 -12.484 -17.812 1 97.44 65 ASN B N 1
ATOM 2210 C CA . ASN B 1 65 ? -1.304 -11.367 -17.109 1 97.44 65 ASN B CA 1
ATOM 2211 C C . ASN B 1 65 ? -1.866 -11.203 -15.695 1 97.44 65 ASN B C 1
ATOM 2213 O O . ASN B 1 65 ? -2.711 -11.992 -15.266 1 97.44 65 ASN B O 1
ATOM 2217 N N . ARG B 1 66 ? -1.419 -10.258 -14.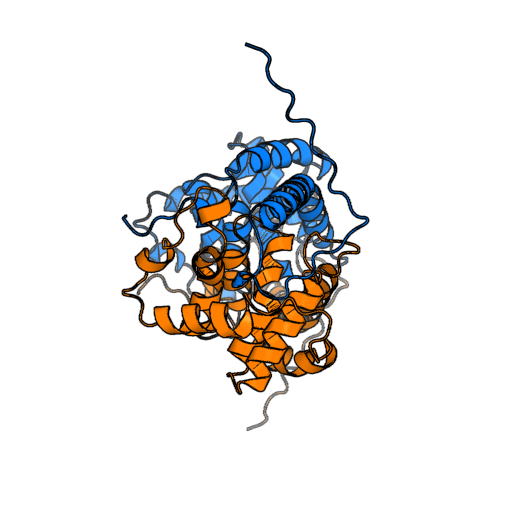953 1 98.44 66 ARG B N 1
ATOM 2218 C CA . ARG B 1 66 ? -1.763 -10.094 -13.547 1 98.44 66 ARG B CA 1
ATOM 2219 C C . ARG B 1 66 ? -3.246 -9.781 -13.375 1 98.44 66 ARG B C 1
ATOM 2221 O O . ARG B 1 66 ? -3.867 -10.203 -12.398 1 98.44 66 ARG B O 1
ATOM 2228 N N . PHE B 1 67 ? -3.783 -8.992 -14.289 1 98.88 67 PHE B N 1
ATOM 2229 C CA . PHE B 1 67 ? -5.207 -8.68 -14.25 1 98.88 67 PHE B CA 1
ATOM 2230 C C . PHE B 1 67 ? -6.039 -9.953 -14.359 1 98.88 67 PHE B C 1
ATOM 2232 O O . PHE B 1 67 ? -6.895 -10.219 -13.508 1 98.88 67 PHE B O 1
ATOM 2239 N N . GLN B 1 68 ? -5.746 -10.742 -15.312 1 98.88 68 GLN B N 1
ATOM 2240 C CA . GLN B 1 68 ? -6.43 -12.016 -15.523 1 98.88 68 GLN B CA 1
ATOM 2241 C C . GLN B 1 68 ? -6.195 -12.969 -14.352 1 98.88 68 GLN B C 1
ATOM 2243 O O . GLN B 1 68 ? -7.113 -13.672 -13.93 1 98.88 68 GLN B O 1
ATOM 2248 N N . HIS B 1 69 ? -4.957 -12.992 -13.844 1 98.88 69 HIS B N 1
ATOM 2249 C CA . HIS B 1 69 ? -4.598 -13.797 -12.68 1 98.88 69 HIS B CA 1
ATOM 2250 C C . HIS B 1 69 ? -5.465 -13.453 -11.477 1 98.88 69 HIS B C 1
ATOM 2252 O O . HIS B 1 69 ? -6.027 -14.344 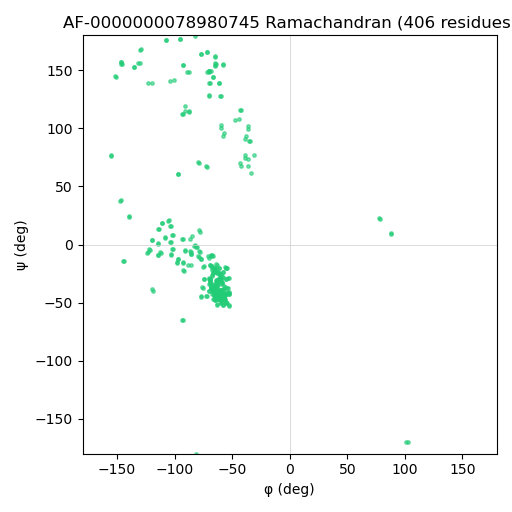-10.836 1 98.88 69 HIS B O 1
ATOM 2258 N N . CYS B 1 70 ? -5.652 -12.164 -11.18 1 98.94 70 CYS B N 1
ATOM 2259 C CA . CYS B 1 70 ? -6.465 -11.711 -10.055 1 98.94 70 CYS B CA 1
ATOM 2260 C C . CYS B 1 70 ? -7.922 -12.117 -10.234 1 98.94 70 CYS B C 1
ATOM 2262 O O . CYS B 1 70 ? -8.555 -12.609 -9.297 1 98.94 70 CYS B O 1
ATOM 2264 N N . LEU B 1 71 ? -8.43 -11.93 -11.43 1 98.94 71 LEU B N 1
ATOM 2265 C CA . LEU B 1 71 ? -9.812 -12.312 -11.695 1 98.94 71 LEU B CA 1
ATOM 2266 C C . LEU B 1 71 ? -10.008 -13.812 -11.531 1 98.94 71 LEU B C 1
ATOM 2268 O O . LEU B 1 71 ? -11.016 -14.258 -10.969 1 98.94 71 LEU B O 1
ATOM 2272 N N . GLN B 1 72 ? -9.078 -14.594 -12.05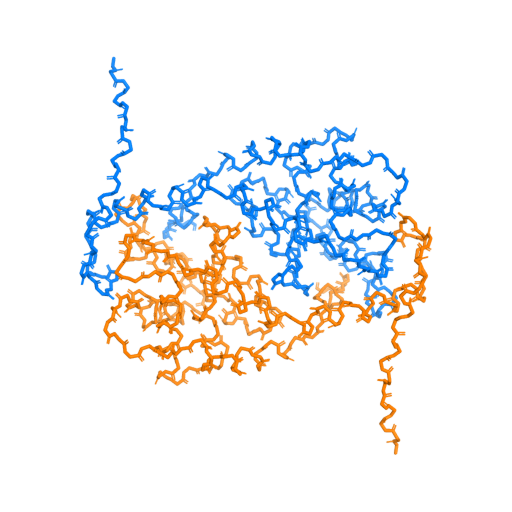5 1 99 72 GLN B N 1
ATOM 2273 C CA . GLN B 1 72 ? -9.203 -16.047 -11.977 1 99 72 GLN B CA 1
ATOM 2274 C C . GLN B 1 72 ? -9.109 -16.531 -10.531 1 99 72 GLN B C 1
ATOM 2276 O O . GLN B 1 72 ? -9.867 -17.406 -10.109 1 99 72 GLN B O 1
ATOM 2281 N N . ALA B 1 73 ? -8.195 -15.945 -9.742 1 98.94 73 ALA B N 1
ATOM 2282 C CA . ALA B 1 73 ? -8.086 -16.281 -8.328 1 98.94 73 ALA B CA 1
ATOM 2283 C C . ALA B 1 73 ? -9.391 -15.961 -7.594 1 98.94 73 ALA B C 1
ATOM 2285 O O . ALA B 1 73 ? -9.883 -16.781 -6.816 1 98.94 73 ALA B O 1
ATOM 2286 N N . ALA B 1 74 ? -9.945 -14.805 -7.867 1 99 74 ALA B N 1
ATOM 2287 C CA . ALA B 1 74 ? -11.203 -14.398 -7.242 1 99 74 ALA B CA 1
ATOM 2288 C C . A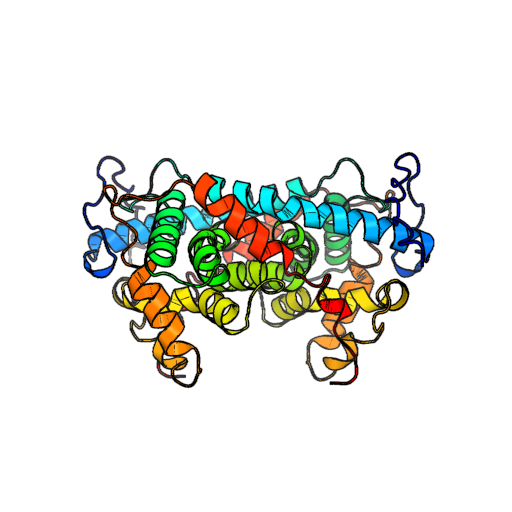LA B 1 74 ? -12.344 -15.32 -7.668 1 99 74 ALA B C 1
ATOM 2290 O O . ALA B 1 74 ? -13.219 -15.648 -6.863 1 99 74 ALA B O 1
ATOM 2291 N N . THR B 1 75 ? -12.328 -15.711 -8.945 1 99 75 THR B N 1
ATOM 2292 C CA . THR B 1 75 ? -13.352 -16.625 -9.445 1 99 75 THR B CA 1
ATOM 2293 C C . THR B 1 75 ? -13.281 -17.969 -8.711 1 99 75 THR B C 1
ATOM 2295 O O . THR B 1 75 ? -14.312 -18.516 -8.312 1 99 75 THR B O 1
ATOM 2298 N N . ARG B 1 76 ? -12.102 -18.469 -8.516 1 98.94 76 ARG B N 1
ATOM 2299 C CA . ARG B 1 76 ? -11.914 -19.719 -7.801 1 98.94 76 ARG B CA 1
ATOM 2300 C C . ARG B 1 76 ? -12.398 -19.609 -6.355 1 98.94 76 ARG B C 1
ATOM 2302 O O . ARG B 1 76 ? -13.07 -20.5 -5.848 1 98.94 76 ARG B O 1
ATOM 2309 N N . ALA B 1 77 ? -12.047 -18.5 -5.699 1 98.94 77 ALA B N 1
ATOM 2310 C CA . ALA B 1 77 ? -12.508 -18.266 -4.332 1 98.94 77 ALA B CA 1
ATOM 2311 C C . ALA B 1 77 ? -14.031 -18.219 -4.266 1 98.94 77 ALA B C 1
ATOM 2313 O O . ALA B 1 77 ? -14.641 -18.828 -3.379 1 98.94 77 ALA B O 1
ATOM 2314 N N . HIS B 1 78 ? -14.641 -17.547 -5.211 1 98.94 78 HIS B N 1
ATOM 2315 C CA . HIS B 1 78 ? -16.094 -17.438 -5.258 1 98.94 78 HIS B CA 1
ATOM 2316 C C . HIS B 1 78 ? -16.734 -18.797 -5.484 1 98.94 78 HIS B C 1
ATOM 2318 O O . HIS B 1 78 ? -17.719 -19.141 -4.816 1 98.94 78 HIS B O 1
ATOM 2324 N N . ALA B 1 79 ? -16.219 -19.531 -6.426 1 98.88 79 ALA B N 1
ATOM 2325 C CA . ALA B 1 79 ? -16.75 -20.844 -6.746 1 98.88 79 ALA B CA 1
ATOM 2326 C C . ALA B 1 79 ? -16.656 -21.781 -5.543 1 98.88 79 ALA B C 1
ATOM 2328 O O . ALA B 1 79 ? -17.5 -22.656 -5.367 1 98.88 79 ALA B O 1
ATOM 2329 N N . ASP B 1 80 ? -15.656 -21.547 -4.742 1 98.81 80 ASP B N 1
ATOM 2330 C CA . ASP B 1 80 ? -15.422 -22.359 -3.547 1 98.81 80 ASP B CA 1
ATOM 2331 C C . ASP B 1 80 ? -16.375 -21.953 -2.422 1 98.81 80 ASP B C 1
ATOM 2333 O O . ASP B 1 80 ? -16.375 -22.578 -1.353 1 98.81 80 ASP B O 1
ATOM 2337 N N . GLY B 1 81 ? -17.125 -20.906 -2.641 1 98.75 81 GLY B N 1
ATOM 2338 C CA . GLY B 1 81 ? -18.062 -20.438 -1.62 1 98.75 81 GLY B CA 1
ATOM 2339 C C . GLY B 1 81 ? -17.391 -19.656 -0.513 1 98.75 81 GLY B C 1
ATOM 2340 O O . GLY B 1 81 ? -17.906 -19.578 0.602 1 98.75 81 GLY B O 1
ATOM 2341 N N . ALA B 1 82 ? -16.234 -19.109 -0.757 1 98.88 82 ALA B N 1
ATOM 2342 C CA . ALA B 1 82 ? -15.508 -18.344 0.255 1 98.88 82 ALA B CA 1
ATOM 2343 C C . ALA B 1 82 ? -16.281 -17.094 0.66 1 98.88 82 ALA B C 1
ATOM 2345 O O . ALA B 1 82 ? -17.109 -16.594 -0.1 1 98.88 82 ALA B O 1
ATOM 2346 N N . GLU B 1 83 ? -16.016 -16.594 1.871 1 98.69 83 GLU B N 1
ATOM 2347 C CA . GLU B 1 83 ? -16.578 -15.32 2.33 1 98.69 83 GLU B CA 1
ATOM 2348 C C . GLU B 1 83 ? -16.203 -14.172 1.399 1 98.69 83 GLU B C 1
ATOM 2350 O O . GLU B 1 83 ? -15.148 -14.211 0.756 1 98.69 83 GLU B O 1
ATOM 2355 N N . ASP B 1 84 ? -17.031 -13.109 1.375 1 98.88 84 ASP B N 1
ATOM 2356 C CA . ASP B 1 84 ? -16.828 -11.953 0.504 1 98.88 84 ASP B CA 1
ATOM 2357 C C . ASP B 1 84 ? -15.414 -11.383 0.673 1 98.88 84 ASP B C 1
ATOM 2359 O O . ASP B 1 84 ? -14.758 -11.039 -0.311 1 98.88 84 ASP B O 1
ATOM 2363 N N . GLU B 1 85 ? -14.945 -11.297 1.887 1 98.88 85 GLU B N 1
ATOM 2364 C CA . GLU B 1 85 ? -13.641 -10.664 2.09 1 98.88 85 GLU B CA 1
ATOM 2365 C C . GLU B 1 85 ? -12.516 -11.523 1.521 1 98.88 85 GLU B C 1
ATOM 2367 O O . GLU B 1 85 ? -11.5 -11 1.059 1 98.88 85 GLU B O 1
ATOM 2372 N N . ILE B 1 86 ? -12.672 -12.852 1.484 1 98.94 86 ILE B N 1
ATOM 2373 C CA . ILE B 1 86 ? -11.656 -13.734 0.921 1 98.94 86 ILE B CA 1
ATOM 2374 C C . ILE B 1 86 ? -11.695 -13.664 -0.604 1 98.94 86 ILE B C 1
ATOM 2376 O O . ILE B 1 86 ? -10.648 -13.688 -1.261 1 98.94 86 ILE B O 1
ATOM 2380 N N . VAL B 1 87 ? -12.875 -13.547 -1.181 1 99 87 VAL B N 1
ATOM 2381 C CA . VAL B 1 87 ? -13.016 -13.32 -2.615 1 99 87 VAL B CA 1
ATOM 2382 C C . VAL B 1 87 ? -12.312 -12.016 -3.002 1 99 87 VAL B C 1
ATOM 2384 O O . VAL B 1 87 ? -11.555 -11.977 -3.969 1 99 87 VAL B O 1
ATOM 2387 N N . VAL B 1 88 ? -12.523 -10.961 -2.234 1 99 88 VAL B N 1
ATOM 2388 C CA . VAL B 1 88 ? -11.898 -9.672 -2.502 1 99 88 VAL B CA 1
ATOM 2389 C C . VAL B 1 88 ? -10.391 -9.766 -2.301 1 99 88 VAL B C 1
ATOM 2391 O O . VAL B 1 88 ? -9.617 -9.195 -3.076 1 99 88 VAL B O 1
ATOM 2394 N N . ALA B 1 89 ? -9.969 -10.508 -1.281 1 98.94 89 ALA B N 1
ATOM 2395 C CA . ALA B 1 89 ? -8.531 -10.719 -1.089 1 98.94 89 ALA B CA 1
ATOM 2396 C C . ALA B 1 89 ? -7.902 -11.344 -2.332 1 98.94 89 ALA B C 1
ATOM 2398 O O . ALA B 1 89 ? -6.84 -10.906 -2.779 1 98.94 89 ALA B O 1
ATOM 2399 N N . ALA B 1 90 ? -8.539 -12.336 -2.879 1 98.94 90 ALA B N 1
ATOM 2400 C CA . ALA B 1 90 ? -8.039 -12.969 -4.094 1 98.94 90 ALA B CA 1
ATOM 2401 C C . ALA B 1 90 ? -8.016 -11.992 -5.258 1 98.94 90 ALA B C 1
ATOM 2403 O O . ALA B 1 90 ? -7.098 -12.016 -6.082 1 98.94 90 ALA B O 1
ATOM 2404 N N . LEU B 1 91 ? -8.977 -11.109 -5.309 1 99 91 LEU B N 1
ATOM 2405 C CA . LEU B 1 91 ? -9.117 -10.133 -6.379 1 99 91 LEU B CA 1
ATOM 2406 C C . LEU B 1 91 ? -8 -9.086 -6.305 1 99 91 LEU B C 1
ATOM 2408 O O . LEU B 1 91 ? -7.508 -8.625 -7.336 1 99 91 LEU B O 1
ATOM 2412 N N . VAL B 1 92 ? -7.473 -8.766 -5.066 1 98.94 92 VAL B N 1
ATOM 2413 C CA . VAL B 1 92 ? -6.641 -7.57 -4.941 1 98.94 92 VAL B CA 1
ATOM 2414 C C . VAL B 1 92 ? -5.246 -7.961 -4.457 1 98.94 92 VAL B C 1
ATOM 2416 O O . VAL B 1 92 ? -4.395 -7.094 -4.242 1 98.94 92 VAL B O 1
ATOM 2419 N N . HIS B 1 93 ? -4.926 -9.25 -4.285 1 98.94 93 HIS B N 1
ATOM 2420 C CA . HIS B 1 93 ? -3.715 -9.664 -3.59 1 98.94 93 HIS B CA 1
ATOM 2421 C C . HIS B 1 93 ? -2.467 -9.203 -4.332 1 98.94 93 HIS B C 1
ATOM 2423 O O . HIS B 1 93 ? -1.42 -8.984 -3.715 1 98.94 93 HIS B O 1
ATOM 2429 N N . ASP B 1 94 ? -2.561 -8.961 -5.645 1 98.69 94 ASP B N 1
ATOM 2430 C CA . ASP B 1 94 ? -1.385 -8.555 -6.406 1 98.69 94 ASP B CA 1
ATOM 2431 C C . ASP B 1 94 ? -1.411 -7.062 -6.715 1 98.69 94 ASP B C 1
ATOM 2433 O O . ASP B 1 94 ? -0.515 -6.547 -7.387 1 98.69 94 ASP B O 1
ATOM 2437 N N . VAL B 1 95 ? -2.42 -6.277 -6.25 1 98.75 95 VAL B N 1
ATOM 2438 C CA . VAL B 1 95 ? -2.51 -4.844 -6.512 1 98.75 95 VAL B CA 1
ATOM 2439 C C . VAL B 1 95 ? -1.3 -4.137 -5.906 1 98.75 95 VAL B C 1
ATOM 2441 O O . VAL B 1 95 ? -0.819 -3.141 -6.453 1 98.75 95 VAL B O 1
ATOM 2444 N N . GLY B 1 96 ? -0.782 -4.703 -4.84 1 98.56 96 GLY B N 1
ATOM 2445 C CA . GLY B 1 96 ? 0.385 -4.117 -4.195 1 98.56 96 GLY B CA 1
ATOM 2446 C C . GLY B 1 96 ? 1.601 -4.066 -5.102 1 98.56 96 GLY B C 1
ATOM 2447 O O . GLY B 1 96 ? 2.537 -3.305 -4.848 1 98.56 96 GLY B O 1
ATOM 2448 N N . ASP B 1 97 ? 1.638 -4.898 -6.188 1 98.31 97 ASP B N 1
ATOM 2449 C CA . ASP B 1 97 ? 2.766 -4.914 -7.117 1 98.31 97 ASP B CA 1
ATOM 2450 C C . ASP B 1 97 ? 2.984 -3.537 -7.738 1 98.31 97 ASP B C 1
ATOM 2452 O O . ASP B 1 97 ? 4.113 -3.174 -8.078 1 98.31 97 ASP B O 1
ATOM 2456 N N . ILE B 1 98 ? 1.929 -2.791 -7.84 1 98.56 98 ILE B N 1
ATOM 2457 C CA . ILE B 1 98 ? 1.978 -1.519 -8.555 1 98.56 98 ILE B CA 1
ATOM 2458 C C . ILE B 1 98 ? 2.957 -0.575 -7.859 1 98.56 98 ILE B C 1
ATOM 2460 O O . ILE B 1 98 ? 3.797 0.048 -8.508 1 98.56 98 ILE B O 1
ATOM 2464 N N . LEU B 1 99 ? 2.893 -0.604 -6.484 1 98.69 99 LEU B N 1
ATOM 2465 C CA . LEU B 1 99 ? 3.668 0.393 -5.754 1 98.69 99 LEU B CA 1
ATOM 2466 C C . LEU B 1 99 ? 4.77 -0.27 -4.934 1 98.69 99 LEU B C 1
ATOM 2468 O O . LEU B 1 99 ? 5.66 0.409 -4.422 1 98.69 99 LEU B O 1
ATOM 2472 N N . SER B 1 100 ? 4.754 -1.559 -4.84 1 98.25 100 SER B N 1
ATOM 2473 C CA . SER B 1 100 ? 5.789 -2.268 -4.098 1 98.25 100 SER B CA 1
ATOM 2474 C C . SER B 1 100 ? 5.949 -3.699 -4.598 1 98.25 100 SER B C 1
ATOM 2476 O O . SER B 1 100 ? 5.629 -4.652 -3.881 1 98.25 100 SER B O 1
ATOM 2478 N N . PRO B 1 101 ? 6.574 -3.928 -5.707 1 97.69 101 PRO B N 1
ATOM 2479 C CA . PRO B 1 101 ? 6.695 -5.273 -6.273 1 97.69 101 PRO B CA 1
ATOM 2480 C C . PRO B 1 101 ? 7.395 -6.25 -5.328 1 97.69 101 PRO B C 1
ATOM 2482 O O . PRO B 1 101 ? 7.023 -7.426 -5.266 1 97.69 101 PRO B O 1
ATOM 2485 N N . TYR B 1 102 ? 8.359 -5.789 -4.516 1 97.19 102 TYR B N 1
ATOM 2486 C CA . TYR B 1 102 ? 9.156 -6.668 -3.67 1 97.19 102 TYR B CA 1
ATOM 2487 C C . TYR B 1 102 ? 8.453 -6.934 -2.342 1 97.19 102 TYR B C 1
ATOM 2489 O O . TYR B 1 102 ? 8.898 -7.766 -1.552 1 97.19 102 TYR B O 1
ATOM 2497 N N . ASN B 1 103 ? 7.336 -6.227 -2.131 1 98.12 103 ASN B N 1
ATOM 2498 C CA . ASN B 1 103 ? 6.602 -6.34 -0.875 1 98.12 103 ASN B CA 1
ATOM 2499 C C . ASN B 1 103 ? 5.102 -6.184 -1.089 1 98.12 103 ASN B C 1
ATOM 2501 O O . ASN B 1 103 ? 4.414 -5.562 -0.275 1 98.12 103 ASN B O 1
ATOM 2505 N N . HIS B 1 104 ? 4.559 -6.723 -2.182 1 98.44 104 HIS B N 1
ATOM 2506 C CA . HIS B 1 104 ? 3.184 -6.453 -2.588 1 98.44 104 HIS B CA 1
ATOM 2507 C C . HIS B 1 104 ? 2.189 -7.062 -1.604 1 98.44 104 HIS B C 1
ATOM 2509 O O . HIS B 1 104 ? 1.076 -6.555 -1.445 1 98.44 104 HIS B O 1
ATOM 2515 N N . GLY B 1 105 ? 2.549 -8.148 -0.878 1 98.62 105 GLY B N 1
ATOM 2516 C CA . GLY B 1 105 ? 1.654 -8.758 0.094 1 98.62 105 GLY B CA 1
ATOM 2517 C C . GLY B 1 105 ? 1.312 -7.832 1.248 1 98.62 105 GLY B C 1
ATOM 2518 O O . GLY B 1 105 ? 0.137 -7.617 1.553 1 98.62 105 GLY B O 1
ATOM 2519 N N . GLU B 1 106 ? 2.365 -7.281 1.867 1 98.62 106 GLU B N 1
ATOM 2520 C CA . GLU B 1 106 ? 2.131 -6.355 2.973 1 98.62 106 GLU B CA 1
ATOM 2521 C C . GLU B 1 106 ? 1.388 -5.109 2.498 1 98.62 106 GLU B C 1
ATOM 2523 O O . GLU B 1 106 ? 0.583 -4.539 3.238 1 98.62 106 GLU B O 1
ATOM 2528 N N . LEU B 1 107 ? 1.67 -4.684 1.293 1 98.81 107 LEU B N 1
ATOM 2529 C CA . LEU B 1 107 ? 0.948 -3.521 0.784 1 98.81 107 LEU B CA 1
ATOM 2530 C C . LEU B 1 107 ? -0.536 -3.834 0.617 1 98.81 107 LEU B C 1
ATOM 2532 O O . LEU B 1 107 ? -1.391 -3.064 1.062 1 98.81 107 LEU B O 1
ATOM 2536 N N . ALA B 1 108 ? -0.851 -4.965 -0.002 1 98.88 108 ALA B N 1
ATOM 2537 C CA . ALA B 1 108 ? -2.248 -5.363 -0.158 1 98.88 108 ALA B CA 1
ATOM 2538 C C . ALA B 1 108 ? -2.926 -5.527 1.199 1 98.88 108 ALA B C 1
ATOM 2540 O O . ALA B 1 108 ? -4.09 -5.152 1.368 1 98.88 108 ALA B O 1
ATOM 2541 N N . ALA B 1 109 ? -2.221 -6.07 2.133 1 98.88 109 ALA B N 1
ATOM 2542 C CA . ALA B 1 109 ? -2.758 -6.223 3.482 1 98.88 109 ALA B CA 1
ATOM 2543 C C . ALA B 1 109 ? -3.08 -4.867 4.102 1 98.88 109 ALA B C 1
ATOM 2545 O O . ALA B 1 109 ? -4.152 -4.684 4.688 1 98.88 109 ALA B O 1
ATOM 2546 N N . ALA B 1 110 ? -2.139 -3.951 3.982 1 98.75 110 ALA B N 1
ATOM 2547 C CA . ALA B 1 110 ? -2.371 -2.607 4.504 1 98.75 110 ALA B CA 1
ATOM 2548 C C . ALA B 1 110 ? -3.57 -1.955 3.826 1 98.75 110 ALA B C 1
ATOM 2550 O O . ALA B 1 110 ? -4.363 -1.27 4.477 1 98.75 110 ALA B O 1
ATOM 2551 N N . MET B 1 111 ? -3.729 -2.16 2.543 1 98.81 111 MET B N 1
ATOM 2552 C CA . MET B 1 111 ? -4.828 -1.605 1.761 1 98.81 111 MET B CA 1
ATOM 2553 C C . MET B 1 111 ? -6.176 -2.043 2.33 1 98.81 111 MET B C 1
ATOM 2555 O O . MET B 1 111 ? -7.094 -1.23 2.453 1 98.81 111 MET B O 1
ATOM 2559 N N . MET B 1 112 ? -6.289 -3.254 2.793 1 98.75 112 MET B N 1
ATOM 2560 C CA . MET B 1 112 ? -7.582 -3.844 3.115 1 98.75 112 MET B CA 1
ATOM 2561 C C . MET B 1 112 ? -7.816 -3.854 4.621 1 98.75 112 MET B C 1
ATOM 2563 O O . MET B 1 112 ? -8.938 -4.094 5.082 1 98.75 112 MET B O 1
ATOM 2567 N N . LYS B 1 113 ? -6.863 -3.535 5.426 1 98.62 113 LYS B N 1
ATOM 2568 C CA . LYS B 1 113 ? -6.871 -3.717 6.875 1 98.62 113 LYS B CA 1
ATOM 2569 C C . LYS B 1 113 ? -8.117 -3.102 7.5 1 98.62 113 LYS B C 1
ATOM 2571 O O . LYS B 1 113 ? -8.773 -3.729 8.336 1 98.62 113 LYS B O 1
ATOM 2576 N N . PRO B 1 114 ? -8.555 -1.906 7.102 1 97.69 114 PRO B N 1
ATOM 2577 C CA . PRO B 1 114 ? -9.711 -1.308 7.773 1 97.69 114 PRO B CA 1
ATOM 2578 C C . PRO B 1 114 ? -11.016 -2.061 7.496 1 97.69 114 PRO B C 1
ATOM 2580 O O . PRO B 1 114 ? -12.016 -1.829 8.172 1 97.69 114 PRO B O 1
ATOM 2583 N N . TYR B 1 115 ? -11.016 -3.027 6.551 1 98.06 115 TYR B N 1
ATOM 2584 C CA . TYR B 1 115 ? -12.289 -3.49 6.016 1 98.06 115 TYR B CA 1
ATOM 2585 C C . TYR B 1 115 ? -12.445 -4.992 6.203 1 98.06 115 TYR B C 1
ATOM 2587 O O . TYR B 1 115 ? -13.508 -5.555 5.906 1 98.06 115 TYR B O 1
ATOM 2595 N N . VAL B 1 116 ? -11.406 -5.668 6.668 1 98.62 116 VAL B N 1
ATOM 2596 C CA . VAL B 1 116 ? -11.453 -7.125 6.648 1 98.62 116 VAL B CA 1
ATOM 2597 C C . VAL B 1 116 ? -11.07 -7.672 8.023 1 98.62 116 VAL B C 1
ATOM 2599 O O . VAL B 1 116 ? -10.578 -6.93 8.883 1 98.62 116 VAL B O 1
ATOM 2602 N N . SER B 1 117 ? -11.305 -8.93 8.227 1 98.56 117 SER B N 1
ATOM 2603 C CA . SER B 1 117 ? -10.977 -9.633 9.461 1 98.56 117 SER B CA 1
ATOM 2604 C C . SER B 1 117 ? -9.469 -9.828 9.602 1 98.56 117 SER B C 1
ATOM 2606 O O . SER B 1 117 ? -8.727 -9.656 8.633 1 98.56 117 SER B O 1
ATOM 2608 N N . GLU B 1 118 ? -9.031 -10.18 10.805 1 98.38 118 GLU B N 1
ATOM 2609 C CA . GLU B 1 118 ? -7.633 -10.5 11.07 1 98.38 118 GLU B CA 1
ATOM 2610 C C . GLU B 1 118 ? -7.156 -11.648 10.188 1 98.38 118 GLU B C 1
ATOM 2612 O O . GLU B 1 118 ? -6.031 -11.625 9.68 1 98.38 118 GLU B O 1
ATOM 2617 N N . LYS B 1 119 ? -7.973 -12.633 10.016 1 98.75 119 LYS B N 1
ATOM 2618 C CA . LYS B 1 119 ? -7.645 -13.766 9.164 1 98.75 119 LYS B CA 1
ATOM 2619 C C . LYS B 1 119 ? -7.336 -13.312 7.738 1 98.75 119 LYS B C 1
ATOM 2621 O O . LYS B 1 119 ? -6.293 -13.656 7.184 1 98.75 119 LYS B O 1
ATOM 2626 N N . CYS B 1 120 ? -8.234 -12.547 7.156 1 98.88 120 CYS B N 1
ATOM 2627 C CA . CYS B 1 120 ? -8.07 -12.086 5.781 1 98.88 120 CYS B CA 1
ATOM 2628 C C . CYS B 1 120 ? -6.84 -11.195 5.648 1 98.88 120 CYS B C 1
ATOM 2630 O O . CYS B 1 120 ? -6.055 -11.359 4.711 1 98.88 120 CYS B O 1
ATOM 2632 N N . HIS B 1 121 ? -6.676 -10.289 6.598 1 98.88 121 HIS B N 1
ATOM 2633 C CA . HIS B 1 121 ? -5.484 -9.438 6.629 1 98.88 121 HIS B CA 1
ATOM 2634 C C . HIS B 1 121 ? -4.215 -10.281 6.648 1 98.88 121 HIS B C 1
ATOM 2636 O O . HIS B 1 121 ? -3.277 -10.016 5.891 1 98.88 121 HIS B O 1
ATOM 2642 N N . TRP B 1 122 ? -4.16 -11.273 7.496 1 98.88 122 TRP B N 1
ATOM 2643 C CA . TRP B 1 122 ? -2.988 -12.125 7.668 1 98.88 122 TRP B CA 1
ATOM 2644 C C . TRP B 1 122 ? -2.689 -12.906 6.395 1 98.88 122 TRP B C 1
ATOM 2646 O O . TRP B 1 122 ? -1.528 -13.047 6 1 98.88 122 TRP B O 1
ATOM 2656 N N . ILE B 1 123 ? -3.688 -13.414 5.707 1 98.94 123 ILE B N 1
ATOM 2657 C CA . ILE B 1 123 ? -3.529 -14.125 4.441 1 98.94 123 ILE B CA 1
ATOM 2658 C C . ILE B 1 123 ? -2.877 -13.203 3.412 1 98.94 123 ILE B C 1
ATOM 2660 O O . ILE B 1 123 ? -1.897 -13.586 2.766 1 98.94 123 ILE B O 1
ATOM 2664 N N . LEU B 1 124 ? -3.422 -11.977 3.305 1 98.94 124 LEU B N 1
ATOM 2665 C CA . LEU B 1 124 ? -2.867 -11.031 2.346 1 98.94 124 LEU B CA 1
ATOM 2666 C C . LEU B 1 124 ? -1.415 -10.703 2.68 1 98.94 124 LEU B C 1
ATOM 2668 O O . LEU B 1 124 ? -0.558 -10.695 1.792 1 98.94 124 LEU B O 1
ATOM 2672 N N . GLN B 1 125 ? -1.147 -10.516 3.904 1 98.81 125 GLN B N 1
ATOM 2673 C CA . GLN B 1 125 ? 0.176 -10.109 4.367 1 98.81 125 GLN B CA 1
ATOM 2674 C C . GLN B 1 125 ? 1.219 -11.18 4.055 1 98.81 125 GLN B C 1
ATOM 2676 O O . GLN B 1 125 ? 2.361 -10.859 3.719 1 98.81 125 GLN B O 1
ATOM 2681 N N . HIS B 1 126 ? 0.828 -12.438 4.094 1 98.62 126 HIS B N 1
ATOM 2682 C CA . HIS B 1 126 ? 1.818 -13.508 4.062 1 98.62 126 HIS B CA 1
ATOM 2683 C C . HIS B 1 126 ? 1.696 -14.336 2.789 1 98.62 126 HIS B C 1
ATOM 2685 O O . HIS B 1 126 ? 2.482 -15.258 2.566 1 98.62 126 HIS B O 1
ATOM 2691 N N . HIS B 1 127 ? 0.791 -14.031 1.882 1 98.81 127 HIS B N 1
ATOM 2692 C CA . HIS B 1 127 ? 0.551 -14.922 0.751 1 98.81 127 HIS B CA 1
ATOM 2693 C C . HIS B 1 127 ? 1.797 -15.062 -0.118 1 98.81 127 HIS B C 1
ATOM 2695 O O . HIS B 1 127 ? 1.986 -16.078 -0.786 1 98.81 127 HIS B O 1
ATOM 2701 N N . CYS B 1 128 ? 2.684 -14.109 -0.096 1 98.25 128 CYS B N 1
ATOM 2702 C CA . CYS B 1 128 ? 3.875 -14.188 -0.934 1 98.25 128 CYS B CA 1
ATOM 2703 C C . CYS B 1 128 ? 4.777 -15.328 -0.495 1 98.25 128 CYS B C 1
ATOM 2705 O O . CYS B 1 128 ? 5.238 -16.109 -1.324 1 98.25 128 CYS B O 1
ATOM 2707 N N . VAL B 1 129 ? 5.027 -15.438 0.786 1 98.12 129 VAL B N 1
ATOM 2708 C CA . VAL B 1 129 ? 5.914 -16.5 1.263 1 98.12 129 VAL B CA 1
ATOM 2709 C C . VAL B 1 129 ? 5.227 -17.844 1.114 1 98.12 129 VAL B C 1
ATOM 2711 O O . VAL B 1 129 ? 5.883 -18.859 0.839 1 98.12 129 VAL B O 1
ATOM 2714 N N . PHE B 1 130 ? 3.924 -17.922 1.184 1 98.62 130 PHE B N 1
ATOM 2715 C CA . PHE B 1 130 ? 3.188 -19.156 0.974 1 98.62 130 PHE B CA 1
ATOM 2716 C C . PHE B 1 130 ? 3.199 -19.547 -0.498 1 98.62 130 PHE B C 1
ATOM 2718 O O . PHE B 1 130 ? 3.365 -20.734 -0.83 1 98.62 130 PHE B O 1
ATOM 2725 N N . GLN B 1 131 ? 2.969 -18.578 -1.302 1 98.25 131 GLN B N 1
ATOM 2726 C CA . GLN B 1 131 ? 3.078 -18.844 -2.732 1 98.25 131 GLN B CA 1
ATOM 2727 C C . GLN B 1 131 ? 4.504 -19.234 -3.109 1 98.25 131 GLN B C 1
ATOM 2729 O O . GLN B 1 131 ? 4.715 -20.047 -4.02 1 98.25 131 GLN B O 1
ATOM 2734 N N . GLY B 1 132 ? 5.484 -18.672 -2.373 1 97.94 132 GLY B N 1
ATOM 2735 C CA . GLY B 1 132 ? 6.891 -18.969 -2.586 1 97.94 132 GLY B CA 1
ATOM 2736 C C . GLY B 1 132 ? 7.199 -20.453 -2.514 1 97.94 132 GLY B C 1
ATOM 2737 O O . GLY B 1 132 ? 8.219 -20.906 -3.035 1 97.94 132 GLY B O 1
ATOM 2738 N N . TYR B 1 133 ? 6.371 -21.219 -1.912 1 98.31 133 TYR B N 1
ATOM 2739 C CA . TYR B 1 133 ? 6.52 -22.672 -1.876 1 98.31 133 TYR B CA 1
ATOM 2740 C C . TYR B 1 133 ? 6.68 -23.234 -3.281 1 98.31 133 TYR B C 1
ATOM 2742 O O . TYR B 1 133 ? 7.41 -24.203 -3.486 1 98.31 133 TYR B O 1
ATOM 2750 N N . TYR B 1 134 ? 6.141 -22.609 -4.203 1 98.12 134 TYR B N 1
ATOM 2751 C CA . TYR B 1 134 ? 6.062 -23.172 -5.547 1 98.12 134 TYR B CA 1
ATOM 2752 C C . TYR B 1 134 ? 7.199 -22.641 -6.422 1 98.12 134 TYR B C 1
ATOM 2754 O O . TYR B 1 134 ? 7.473 -23.188 -7.488 1 98.12 134 TYR B O 1
ATOM 2762 N N . TYR B 1 135 ? 7.934 -21.578 -5.961 1 97.44 135 TYR B N 1
ATOM 2763 C CA . TYR B 1 135 ? 8.898 -21.047 -6.914 1 97.44 135 TYR B CA 1
ATOM 2764 C C . TYR B 1 135 ? 10.164 -20.578 -6.203 1 97.44 135 TYR B C 1
ATOM 2766 O O . TYR B 1 135 ? 11.18 -20.297 -6.852 1 97.44 135 TYR B O 1
ATOM 2774 N N . ASN B 1 136 ? 10.203 -20.406 -4.875 1 97.25 136 ASN B N 1
ATOM 2775 C CA . ASN B 1 136 ? 11.375 -19.891 -4.18 1 97.25 136 ASN B CA 1
ATOM 2776 C C . ASN B 1 136 ? 12.633 -20.688 -4.535 1 97.25 136 ASN B C 1
ATOM 2778 O O . ASN B 1 136 ? 13.703 -20.109 -4.727 1 97.25 136 ASN B O 1
ATOM 2782 N N . HIS B 1 137 ? 12.57 -21.984 -4.637 1 96.75 137 HIS B N 1
ATOM 2783 C CA . HIS B 1 137 ? 13.719 -22.844 -4.875 1 96.75 137 HIS B CA 1
ATOM 2784 C C . HIS B 1 137 ? 14.305 -22.625 -6.262 1 96.75 137 HIS B C 1
ATOM 2786 O O . HIS B 1 137 ? 15.484 -22.906 -6.496 1 96.75 137 HIS B O 1
ATOM 2792 N N . TYR B 1 138 ? 13.523 -22.078 -7.219 1 96.81 138 TYR B N 1
ATOM 2793 C CA . TYR B 1 138 ? 14.055 -21.766 -8.539 1 96.81 138 TYR B CA 1
ATOM 2794 C C . TYR B 1 138 ? 14.914 -20.516 -8.5 1 96.81 138 TYR B C 1
ATOM 2796 O O . TYR B 1 138 ? 15.711 -20.266 -9.414 1 96.81 138 TYR B O 1
ATOM 2804 N N . TRP B 1 139 ? 14.711 -19.703 -7.414 1 95.38 139 TRP B N 1
ATOM 2805 C CA . TRP B 1 139 ? 15.414 -18.438 -7.312 1 95.38 139 TRP B CA 1
ATOM 2806 C C . TRP B 1 139 ? 16.406 -18.453 -6.148 1 95.38 139 TRP B C 1
ATOM 2808 O O . TRP B 1 139 ? 16.797 -17.391 -5.648 1 95.38 139 TRP B O 1
ATOM 2818 N N . GLY B 1 140 ? 16.672 -19.594 -5.625 1 95.06 140 GLY B N 1
ATOM 2819 C CA . GLY B 1 140 ? 17.672 -19.734 -4.578 1 95.06 140 GLY B CA 1
ATOM 2820 C C . GLY B 1 140 ? 17.109 -19.531 -3.184 1 95.06 140 GLY B C 1
ATOM 2821 O O . GLY B 1 140 ? 17.859 -19.422 -2.215 1 95.06 140 GLY B O 1
ATOM 2822 N N . GLY B 1 141 ? 15.812 -19.453 -3.076 1 96.19 141 GLY B N 1
ATOM 2823 C CA . GLY B 1 141 ? 15.18 -19.266 -1.779 1 96.19 141 GLY B CA 1
ATOM 2824 C C . GLY B 1 141 ? 14.734 -20.562 -1.142 1 96.19 141 GLY B C 1
ATOM 2825 O O . GLY B 1 141 ? 14.828 -21.625 -1.757 1 96.19 141 GLY B O 1
ATOM 2826 N N . ASP B 1 142 ? 14.211 -20.453 0.058 1 97.5 142 ASP B N 1
ATOM 2827 C CA . ASP B 1 142 ? 13.719 -21.594 0.815 1 97.5 142 ASP B CA 1
ATOM 2828 C C . ASP B 1 142 ? 12.25 -21.891 0.481 1 97.5 142 ASP B C 1
ATOM 2830 O O . ASP B 1 142 ? 11.367 -21.109 0.832 1 97.5 142 ASP B O 1
ATOM 2834 N N . ARG B 1 143 ? 12 -22.953 -0.084 1 96.25 143 ARG B N 1
ATOM 2835 C CA . ARG B 1 143 ? 10.641 -23.344 -0.456 1 96.25 143 ARG B CA 1
ATOM 2836 C C . ARG B 1 143 ? 9.75 -23.484 0.775 1 96.25 143 ARG B C 1
ATOM 2838 O O . ARG B 1 143 ? 8.531 -23.312 0.687 1 96.25 143 ARG B O 1
ATOM 2845 N N . ASN B 1 144 ? 10.359 -23.734 1.91 1 97.62 144 ASN B N 1
ATOM 2846 C CA . ASN B 1 144 ? 9.586 -23.969 3.121 1 97.62 144 ASN B CA 1
ATOM 2847 C C . ASN B 1 144 ? 9.625 -22.766 4.062 1 97.62 144 ASN B C 1
ATOM 2849 O O . ASN B 1 144 ? 9.367 -22.906 5.262 1 97.62 144 ASN B O 1
ATOM 2853 N N . ALA B 1 145 ? 9.938 -21.594 3.549 1 97.88 145 ALA B N 1
ATOM 2854 C CA . ALA B 1 145 ? 10.031 -20.391 4.367 1 97.88 145 ALA B CA 1
ATOM 2855 C C . ALA B 1 145 ? 8.734 -20.141 5.133 1 97.88 145 ALA B C 1
ATOM 2857 O O . ALA B 1 145 ? 8.758 -19.641 6.258 1 97.88 145 ALA B O 1
ATOM 2858 N N . ARG B 1 146 ? 7.598 -20.562 4.598 1 98.19 146 ARG B N 1
ATOM 2859 C CA . ARG B 1 146 ? 6.293 -20.328 5.215 1 98.19 146 ARG B CA 1
ATOM 2860 C C . ARG B 1 146 ? 6.18 -21.078 6.547 1 98.19 146 ARG B C 1
ATOM 2862 O O . ARG B 1 146 ? 5.332 -20.734 7.375 1 98.19 146 ARG B O 1
ATOM 2869 N N . ASP B 1 147 ? 6.977 -22.062 6.758 1 97.75 147 ASP B N 1
ATOM 2870 C CA . ASP B 1 147 ? 6.887 -22.875 7.977 1 97.75 147 ASP B CA 1
ATOM 2871 C C . ASP B 1 147 ? 7.297 -22.047 9.195 1 97.75 147 ASP B C 1
ATOM 2873 O O . ASP B 1 147 ? 7.004 -22.438 10.336 1 97.75 147 ASP B O 1
ATOM 2877 N N . LYS B 1 148 ? 7.984 -20.953 8.977 1 96.69 148 LYS B N 1
ATOM 2878 C CA . LYS B 1 148 ? 8.305 -20.031 10.055 1 96.69 148 LYS B CA 1
ATOM 2879 C C . LYS B 1 148 ? 7.047 -19.547 10.773 1 96.69 148 LYS B C 1
ATOM 2881 O O . LYS B 1 148 ? 7.094 -19.188 11.945 1 96.69 148 LYS B O 1
ATOM 2886 N N . TYR B 1 149 ? 5.918 -19.703 10.078 1 97.88 149 TYR B N 1
ATOM 2887 C CA . TYR B 1 149 ? 4.676 -19.141 10.602 1 97.88 149 TYR B CA 1
ATOM 2888 C C . TYR B 1 149 ? 3.723 -20.25 11.031 1 97.88 149 TYR B C 1
ATOM 2890 O O . TYR B 1 149 ? 2.516 -20.031 11.141 1 97.88 149 TYR B O 1
ATOM 2898 N N . ARG B 1 150 ? 4.133 -21.406 11.242 1 96.94 150 ARG B N 1
ATOM 2899 C CA . ARG B 1 150 ? 3.311 -22.578 11.5 1 96.94 150 ARG B CA 1
ATOM 2900 C C . ARG B 1 150 ? 2.463 -22.391 12.75 1 96.94 150 ARG B C 1
ATOM 2902 O O . ARG B 1 150 ? 1.396 -23 12.875 1 96.94 150 ARG B O 1
ATOM 2909 N N . ASP B 1 151 ? 2.873 -21.531 13.75 1 97.38 151 ASP B N 1
ATOM 2910 C CA . ASP B 1 151 ? 2.148 -21.328 15 1 97.38 151 ASP B CA 1
ATOM 2911 C C . ASP B 1 151 ? 0.949 -20.406 14.805 1 97.38 151 ASP B C 1
ATOM 2913 O O . ASP B 1 151 ? 0.116 -20.266 15.703 1 97.38 151 ASP B O 1
ATOM 2917 N N . SER B 1 152 ? 0.846 -19.781 13.711 1 97.81 152 SER B N 1
ATOM 2918 C CA . SER B 1 152 ? -0.308 -18.922 13.469 1 97.81 152 SER B CA 1
ATOM 2919 C C . SER B 1 152 ? -1.582 -19.75 13.297 1 97.81 152 SER B C 1
ATOM 2921 O O . SER B 1 152 ? -1.584 -20.766 12.594 1 97.81 152 SER B O 1
ATOM 2923 N N . PRO B 1 153 ? -2.639 -19.281 13.867 1 98.62 153 PRO B N 1
ATOM 2924 C CA . PRO B 1 153 ? -3.91 -19.969 13.656 1 98.62 153 PRO B CA 1
ATOM 2925 C C . PRO B 1 153 ? -4.406 -19.875 12.219 1 98.62 153 PRO B C 1
ATOM 2927 O O . PRO B 1 153 ? -5.344 -20.562 11.836 1 98.62 153 PRO B O 1
ATOM 2930 N N . TYR B 1 154 ? -3.75 -19.031 11.383 1 98.75 154 TYR B N 1
ATOM 2931 C CA . TYR B 1 154 ? -4.227 -18.781 10.031 1 98.75 154 TYR B CA 1
ATOM 2932 C C . TYR B 1 154 ? -3.312 -19.438 9 1 98.75 154 TYR B C 1
ATOM 2934 O O . TYR B 1 154 ? -3.445 -19.203 7.801 1 98.75 154 TYR B O 1
ATOM 2942 N N . TRP B 1 155 ? -2.305 -20.234 9.43 1 98.56 155 TRP B N 1
ATOM 2943 C CA . TRP B 1 155 ? -1.353 -20.875 8.539 1 98.56 155 TRP B CA 1
ATOM 2944 C C . TRP B 1 155 ? -2.074 -21.719 7.484 1 98.56 155 TRP B C 1
ATOM 2946 O O . TRP B 1 155 ? -1.817 -21.562 6.285 1 98.56 155 TRP B O 1
ATOM 2956 N N . GLU B 1 156 ? -2.99 -22.547 7.895 1 98.69 156 GLU B N 1
ATOM 2957 C CA . GLU B 1 156 ? -3.703 -23.422 6.969 1 98.69 156 GLU B CA 1
ATOM 2958 C C . GLU B 1 156 ? -4.574 -22.625 6.008 1 98.69 156 GLU B C 1
ATOM 2960 O O . GLU B 1 156 ? -4.727 -22.984 4.84 1 98.69 156 GLU B O 1
ATOM 2965 N N . ASP B 1 157 ? -5.18 -21.531 6.512 1 98.81 157 ASP B N 1
ATOM 2966 C CA . ASP B 1 157 ? -5.984 -20.672 5.648 1 98.81 157 ASP B CA 1
ATOM 2967 C C . ASP B 1 157 ? -5.137 -20.078 4.523 1 98.81 157 ASP B C 1
ATOM 2969 O O . ASP B 1 157 ? -5.566 -20.047 3.369 1 98.81 157 ASP B O 1
ATOM 2973 N N . ALA B 1 158 ? -3.979 -19.578 4.859 1 98.88 158 ALA B N 1
ATOM 2974 C CA . ALA B 1 158 ? -3.088 -19 3.855 1 98.88 158 ALA B CA 1
ATOM 2975 C C . ALA B 1 158 ? -2.604 -20.078 2.875 1 98.88 158 ALA B C 1
ATOM 2977 O O . ALA B 1 158 ? -2.531 -19.828 1.669 1 98.88 158 ALA B O 1
ATOM 2978 N N . ARG B 1 159 ? -2.234 -21.25 3.381 1 98.81 159 ARG B N 1
ATOM 2979 C CA . ARG B 1 159 ? -1.854 -22.375 2.514 1 98.81 159 ARG B CA 1
ATOM 2980 C C . ARG B 1 159 ? -2.965 -22.688 1.521 1 98.81 159 ARG B C 1
ATOM 2982 O O . ARG B 1 159 ? -2.709 -22.844 0.324 1 98.81 159 ARG B O 1
ATOM 2989 N N . TYR B 1 160 ? -4.145 -22.828 2.039 1 98.88 160 TYR B N 1
ATOM 2990 C CA . TYR B 1 160 ? -5.305 -23.156 1.213 1 98.88 160 TYR B CA 1
ATOM 2991 C C . TYR B 1 160 ? -5.539 -22.078 0.158 1 98.88 160 TYR B C 1
ATOM 2993 O O . TYR B 1 160 ? -5.727 -22.391 -1.021 1 98.88 160 TYR B O 1
ATOM 3001 N N . PHE B 1 161 ? -5.508 -20.828 0.556 1 98.94 161 PHE B N 1
ATOM 3002 C CA . PHE B 1 161 ? -5.668 -19.688 -0.343 1 98.94 161 PHE B CA 1
ATOM 3003 C C . PHE B 1 161 ? -4.688 -19.781 -1.507 1 98.94 161 PHE B C 1
ATOM 3005 O O . PHE B 1 161 ? -5.09 -19.688 -2.67 1 98.94 161 PHE B O 1
ATOM 3012 N N . CYS B 1 162 ? -3.406 -19.953 -1.204 1 98.88 162 CYS B N 1
ATOM 3013 C CA . CYS B 1 162 ? -2.365 -19.969 -2.227 1 98.88 162 CYS B CA 1
ATOM 3014 C C . CYS B 1 162 ? -2.461 -21.219 -3.094 1 98.88 162 CYS B C 1
ATOM 3016 O O . CYS B 1 162 ? -2.197 -21.156 -4.297 1 98.88 162 CYS B O 1
ATOM 3018 N N . HIS B 1 163 ? -2.857 -22.312 -2.52 1 98.81 163 HIS B N 1
ATOM 3019 C CA . HIS B 1 163 ? -2.939 -23.562 -3.266 1 98.81 163 HIS B CA 1
ATOM 3020 C C . HIS B 1 163 ? -4.184 -23.594 -4.148 1 98.81 163 HIS B C 1
ATOM 3022 O O . HIS B 1 163 ? -4.102 -23.938 -5.332 1 98.81 163 HIS B O 1
ATOM 3028 N N . GLU B 1 164 ? -5.32 -23.203 -3.6 1 98.81 164 GLU B N 1
ATOM 3029 C CA . GLU B 1 164 ? -6.59 -23.422 -4.281 1 98.81 164 GLU B CA 1
ATOM 3030 C C . GLU B 1 164 ? -6.973 -22.234 -5.152 1 98.81 164 GLU B C 1
ATOM 3032 O O . GLU B 1 164 ? -7.758 -22.375 -6.094 1 98.81 164 GLU B O 1
ATOM 3037 N N . TYR B 1 165 ? -6.438 -21.062 -4.855 1 98.94 165 TYR B N 1
ATOM 3038 C CA . TYR B 1 165 ? -6.898 -19.891 -5.574 1 98.94 165 TYR B CA 1
ATOM 3039 C C . TYR B 1 165 ? -5.75 -19.234 -6.336 1 98.94 165 TYR B C 1
ATOM 3041 O O . TYR B 1 165 ? -5.914 -18.828 -7.488 1 98.94 165 TYR B O 1
ATOM 3049 N N . ASP B 1 166 ? -4.574 -19.172 -5.805 1 98.88 166 ASP B N 1
ATOM 3050 C CA . ASP B 1 166 ? -3.496 -18.297 -6.277 1 98.88 166 ASP B CA 1
ATOM 3051 C C . ASP B 1 166 ? -2.6 -19.047 -7.266 1 98.88 166 ASP B C 1
ATOM 3053 O O . ASP B 1 166 ? -2.666 -18.797 -8.477 1 98.88 166 ASP B O 1
ATOM 3057 N N . GLN B 1 167 ? -1.873 -20.094 -6.871 1 98.69 167 GLN B N 1
ATOM 3058 C CA . GLN B 1 167 ? -0.832 -20.734 -7.676 1 98.69 167 GLN B CA 1
ATOM 3059 C C . GLN B 1 167 ? -1.423 -21.406 -8.906 1 98.69 167 GLN B C 1
ATOM 3061 O O . GLN B 1 167 ? -0.719 -21.641 -9.891 1 98.69 167 GLN B O 1
ATOM 3066 N N . CYS B 1 168 ? -2.723 -21.734 -8.922 1 98.56 168 CYS B N 1
ATOM 3067 C CA . CYS B 1 168 ? -3.34 -22.453 -10.023 1 98.56 168 CYS B CA 1
ATOM 3068 C C . CYS B 1 168 ? -4.129 -21.516 -10.93 1 98.56 168 CYS B C 1
ATOM 3070 O O . CYS B 1 168 ? -4.848 -21.969 -11.82 1 98.56 168 CYS B O 1
ATOM 3072 N N . ALA B 1 169 ? -4.027 -20.234 -10.734 1 98.81 169 ALA B N 1
ATOM 3073 C CA . ALA B 1 169 ? -4.84 -19.25 -11.453 1 98.81 169 ALA B CA 1
ATOM 3074 C C . ALA B 1 169 ? -4.074 -18.672 -12.641 1 98.81 169 ALA B C 1
ATOM 3076 O O . ALA B 1 169 ? -3.928 -17.453 -12.75 1 98.81 169 ALA B O 1
ATOM 3077 N N . PHE B 1 170 ? -3.699 -19.594 -13.586 1 98.69 170 PHE B N 1
ATOM 3078 C CA . PHE B 1 170 ? -2.939 -19.141 -14.742 1 98.69 170 PHE B CA 1
ATOM 3079 C C . PHE B 1 170 ? -3.41 -19.844 -16.016 1 98.69 170 PHE B C 1
ATOM 3081 O O . PHE B 1 170 ? -2.672 -19.922 -16.984 1 98.69 170 PHE B O 1
ATOM 3088 N N . ASP B 1 171 ? -4.617 -20.297 -16.031 1 98.5 171 ASP B N 1
ATOM 3089 C CA . ASP B 1 171 ? -5.203 -21.031 -17.156 1 98.5 171 ASP B CA 1
ATOM 3090 C C . ASP B 1 171 ? -5.949 -20.094 -18.094 1 98.5 171 ASP B C 1
ATOM 3092 O O . ASP B 1 171 ? -7.02 -19.578 -17.75 1 98.5 171 ASP B O 1
ATOM 3096 N N . PRO B 1 172 ? -5.461 -19.906 -19.297 1 97.56 172 PRO B N 1
ATOM 3097 C CA . PRO B 1 172 ? -6.137 -18.984 -20.219 1 97.56 172 PRO B CA 1
ATOM 3098 C C . PRO B 1 172 ? -7.539 -19.453 -20.594 1 97.56 172 PRO B C 1
ATOM 3100 O O . PRO B 1 172 ? -8.352 -18.672 -21.062 1 97.56 172 PRO B O 1
ATOM 3103 N N . ASP B 1 173 ? -7.855 -20.734 -20.359 1 98.06 173 ASP B N 1
ATOM 3104 C CA . ASP B 1 173 ? -9.141 -21.281 -20.797 1 98.06 173 ASP B CA 1
ATOM 3105 C C . ASP B 1 173 ? -10.109 -21.391 -19.625 1 98.06 173 ASP B C 1
ATOM 3107 O O . ASP B 1 173 ? -11.234 -21.859 -19.781 1 98.06 173 ASP B O 1
ATOM 3111 N N . TYR B 1 174 ? -9.664 -21.062 -18.391 1 98.5 174 TYR B N 1
ATOM 3112 C CA . TYR B 1 174 ? -10.547 -21.109 -17.234 1 98.5 174 TYR B CA 1
ATOM 3113 C C . TYR B 1 174 ? -11.719 -20.141 -17.406 1 98.5 174 TYR B C 1
ATOM 3115 O O . TYR B 1 174 ? -11.547 -19.031 -17.922 1 98.5 174 TYR B O 1
ATOM 3123 N N . PRO B 1 175 ? -12.992 -20.531 -17.016 1 98.5 175 PRO B N 1
ATOM 3124 C CA . PRO B 1 175 ? -14.148 -19.641 -17.141 1 98.5 175 PRO B CA 1
ATOM 3125 C C . PRO B 1 175 ? -14.125 -18.5 -16.125 1 98.5 175 PRO B C 1
ATOM 3127 O O . PRO B 1 175 ? -15.008 -18.438 -15.258 1 98.5 175 PRO B O 1
ATOM 3130 N N . THR B 1 176 ? -13.219 -17.641 -16.234 1 98.88 176 THR B N 1
ATOM 3131 C CA . THR B 1 176 ? -12.984 -16.531 -15.312 1 98.88 176 THR B CA 1
ATOM 3132 C C . THR B 1 176 ? -14.094 -15.492 -15.422 1 98.88 176 THR B C 1
ATOM 3134 O O . THR B 1 176 ? -14.469 -15.094 -16.531 1 98.88 176 THR B O 1
ATOM 3137 N N . LYS B 1 177 ? -14.68 -15.125 -14.312 1 98.94 177 LYS B N 1
ATOM 3138 C CA . LYS B 1 177 ? -15.664 -14.047 -14.273 1 98.94 177 LYS B CA 1
ATOM 3139 C C . LYS B 1 177 ? -15.016 -12.695 -14.547 1 98.94 177 LYS B C 1
ATOM 3141 O O . LYS B 1 177 ? -13.852 -12.484 -14.195 1 98.94 177 LYS B O 1
ATOM 3146 N N . PRO B 1 178 ? -15.781 -11.797 -15.141 1 98.88 178 PRO B N 1
ATOM 3147 C CA . PRO B 1 178 ? -15.25 -10.453 -15.414 1 98.88 178 PRO B CA 1
ATOM 3148 C C . PRO B 1 178 ? -15.211 -9.57 -14.164 1 98.88 178 PRO B C 1
ATOM 3150 O O . PRO B 1 178 ? -15.836 -9.898 -13.156 1 98.88 178 PRO B O 1
ATOM 3153 N N . LEU B 1 179 ? -14.484 -8.516 -14.219 1 98.94 179 LEU B N 1
ATOM 3154 C CA . LEU B 1 179 ? -14.312 -7.609 -13.086 1 98.94 179 LEU B CA 1
ATOM 3155 C C . LEU B 1 179 ? -15.656 -7.098 -12.586 1 98.94 179 LEU B C 1
ATOM 3157 O O . LEU B 1 179 ? -15.852 -6.93 -11.383 1 98.94 179 LEU B O 1
ATOM 3161 N N . GLU B 1 180 ? -16.625 -6.855 -13.508 1 98.88 180 GLU B N 1
ATOM 3162 C CA . GLU B 1 180 ? -17.938 -6.328 -13.164 1 98.88 180 GLU B CA 1
ATOM 3163 C C . GLU B 1 180 ? -18.672 -7.258 -12.211 1 98.88 180 GLU B C 1
ATOM 3165 O O . GLU B 1 180 ? -19.469 -6.805 -11.375 1 98.88 180 GLU B O 1
ATOM 3170 N N . PHE B 1 181 ? -18.406 -8.5 -12.305 1 98.94 181 PHE B N 1
ATOM 3171 C CA . PHE B 1 181 ? -19.031 -9.484 -11.43 1 98.94 181 PHE B CA 1
ATOM 3172 C C . PHE B 1 181 ? -18.609 -9.25 -9.977 1 98.94 181 PHE B C 1
ATOM 3174 O O . PHE B 1 181 ? -19.406 -9.438 -9.062 1 98.94 181 PHE B O 1
ATOM 3181 N N . PHE B 1 182 ? -17.406 -8.812 -9.742 1 98.94 182 PHE B N 1
ATOM 3182 C CA . PHE B 1 182 ? -16.812 -8.734 -8.406 1 98.94 182 PHE B CA 1
ATOM 3183 C C . PHE B 1 182 ? -17.047 -7.352 -7.801 1 98.94 182 PHE B C 1
ATOM 3185 O O . PHE B 1 182 ? -16.875 -7.16 -6.594 1 98.94 182 PHE B O 1
ATOM 3192 N N . GLU B 1 183 ? -17.422 -6.355 -8.609 1 98.81 183 GLU B N 1
ATOM 3193 C CA . GLU B 1 183 ? -17.547 -4.973 -8.156 1 98.81 183 GLU B CA 1
ATOM 3194 C C . GLU B 1 183 ? -18.516 -4.859 -6.98 1 98.81 183 GLU B C 1
ATOM 3196 O O . GLU B 1 183 ? -18.188 -4.246 -5.961 1 98.81 183 GLU B O 1
ATOM 3201 N N . PRO B 1 184 ? -19.734 -5.52 -7.031 1 98.88 184 PRO B N 1
ATOM 3202 C CA . PRO B 1 184 ? -20.625 -5.41 -5.883 1 98.88 184 PRO B CA 1
ATOM 3203 C C . PRO B 1 184 ? -20.062 -6.051 -4.621 1 98.88 184 PRO B C 1
ATOM 3205 O O . PRO B 1 184 ? -20.328 -5.582 -3.512 1 98.88 184 PRO B O 1
ATOM 3208 N N . ILE B 1 185 ? -19.312 -7.145 -4.77 1 98.94 185 ILE B N 1
ATOM 3209 C CA . ILE B 1 185 ? -18.703 -7.812 -3.631 1 98.94 185 ILE B CA 1
ATOM 3210 C C . ILE B 1 185 ? -17.625 -6.91 -3.02 1 98.94 185 ILE B C 1
ATOM 3212 O O . ILE B 1 185 ? -17.578 -6.738 -1.801 1 98.94 185 ILE B O 1
ATOM 3216 N N . LEU B 1 186 ? -16.812 -6.273 -3.871 1 98.88 186 LEU B N 1
ATOM 3217 C CA . LEU B 1 186 ? -15.797 -5.332 -3.42 1 98.88 186 LEU B CA 1
ATOM 3218 C C . LEU B 1 186 ? -16.438 -4.18 -2.643 1 98.88 186 LEU B C 1
ATOM 3220 O O . LEU B 1 186 ? -15.969 -3.838 -1.551 1 98.88 186 LEU B O 1
ATOM 3224 N N . ARG B 1 187 ? -17.516 -3.611 -3.176 1 98.69 187 ARG B N 1
ATOM 3225 C CA . ARG B 1 187 ? -18.188 -2.479 -2.543 1 98.69 187 ARG B CA 1
ATOM 3226 C C . ARG B 1 187 ? -18.766 -2.869 -1.185 1 98.69 187 ARG B C 1
ATOM 3228 O O . ARG B 1 187 ? -18.703 -2.086 -0.233 1 98.69 187 ARG B O 1
ATOM 3235 N N . ARG B 1 188 ? -19.266 -4.09 -1.1 1 98.62 188 ARG B N 1
ATOM 3236 C CA . ARG B 1 188 ? -19.781 -4.566 0.177 1 98.62 188 ARG B CA 1
ATOM 3237 C C . ARG B 1 188 ? -18.672 -4.672 1.216 1 98.62 188 ARG B C 1
ATOM 3239 O O . ARG B 1 188 ? -18.844 -4.242 2.357 1 98.62 188 ARG B O 1
ATOM 3246 N N . VAL B 1 189 ? -17.594 -5.211 0.814 1 98.75 189 VAL B N 1
ATOM 3247 C CA . VAL B 1 189 ? -16.484 -5.383 1.743 1 98.75 189 VAL B CA 1
ATOM 3248 C C . VAL B 1 189 ? -15.953 -4.02 2.18 1 98.75 189 VAL B C 1
ATOM 3250 O O . VAL B 1 189 ? -15.711 -3.789 3.367 1 98.75 189 VAL B O 1
ATOM 3253 N N . LEU B 1 190 ? -15.859 -3.043 1.275 1 98.25 190 LEU B N 1
ATOM 3254 C CA . LEU B 1 190 ? -15.266 -1.744 1.564 1 98.25 190 LEU B CA 1
ATOM 3255 C C . LEU B 1 190 ? -16.219 -0.871 2.367 1 98.25 190 LEU B C 1
ATOM 3257 O O . LEU B 1 190 ? -15.82 0.158 2.916 1 98.25 190 LEU B O 1
ATOM 3261 N N . SER B 1 191 ? -17.484 -1.261 2.479 1 96.75 191 SER B N 1
ATOM 3262 C CA . SER B 1 191 ? -18.453 -0.512 3.262 1 96.75 191 SER B CA 1
ATOM 3263 C C . SER B 1 191 ? -18.344 -0.832 4.746 1 96.75 191 SER B C 1
ATOM 3265 O O . SER B 1 191 ? -18.969 -0.176 5.582 1 96.75 191 SER B O 1
ATOM 3267 N N . ARG B 1 192 ? -17.422 -1.758 5.082 1 93.56 192 ARG B N 1
ATOM 3268 C CA . ARG B 1 192 ? -17.281 -2.234 6.457 1 93.56 192 ARG B CA 1
ATOM 3269 C C . ARG B 1 192 ? -16.375 -1.322 7.27 1 93.56 192 ARG B C 1
ATOM 3271 O O . ARG B 1 192 ? -16.281 -1.451 8.492 1 93.56 192 ARG B O 1
ATOM 3278 N N . GLY B 1 193 ? -15.734 -0.397 6.68 1 89.44 193 GLY B N 1
ATOM 3279 C CA . GLY B 1 193 ? -14.734 0.404 7.363 1 89.44 193 GLY B CA 1
ATOM 3280 C C . GLY B 1 193 ? -15.312 1.286 8.453 1 89.44 193 GLY B C 1
ATOM 3281 O O . GLY B 1 193 ? -16.422 1.807 8.312 1 89.44 193 GLY B O 1
ATOM 3282 N N . GLY B 1 194 ? -14.555 1.439 9.523 1 86.56 194 GLY B N 1
ATOM 3283 C CA . GLY B 1 194 ? -15.008 2.213 10.664 1 86.56 194 GLY B CA 1
ATOM 3284 C C . GLY B 1 194 ? -14.375 3.588 10.75 1 86.56 194 GLY B C 1
ATOM 3285 O O . GLY B 1 194 ? -14.289 4.176 11.828 1 86.56 194 GLY B O 1
ATOM 3286 N N . GLY B 1 195 ? -13.789 4.039 9.672 1 90.5 195 GLY B N 1
ATOM 3287 C CA . GLY B 1 195 ? -13.141 5.34 9.688 1 90.5 195 GLY B CA 1
ATOM 3288 C C . GLY B 1 195 ? -11.633 5.254 9.828 1 90.5 195 GLY B C 1
ATOM 3289 O O . GLY B 1 195 ? -11.047 4.18 9.68 1 90.5 195 GLY B O 1
ATOM 3290 N N . HIS B 1 196 ? -11.031 6.449 10.062 1 91.88 196 HIS B N 1
ATOM 3291 C CA . HIS B 1 196 ? -9.586 6.508 10.227 1 91.88 196 HIS B CA 1
ATOM 3292 C C . HIS B 1 196 ? -9.125 5.656 11.406 1 91.88 196 HIS B C 1
ATOM 3294 O O . HIS B 1 196 ? -9.555 5.883 12.539 1 91.88 196 HIS B O 1
ATOM 3300 N N . MET B 1 197 ? -8.172 4.797 11.164 1 90.62 197 MET B N 1
ATOM 3301 C CA . MET B 1 197 ? -7.793 3.799 12.156 1 90.62 197 MET B CA 1
ATOM 3302 C C . MET B 1 197 ? -7.113 4.453 13.359 1 90.62 197 MET B C 1
ATOM 3304 O O . MET B 1 197 ? -7.258 3.988 14.484 1 90.62 197 MET B O 1
ATOM 3308 N N . GLU B 1 198 ? -6.383 5.551 13.164 1 87.31 198 GLU B N 1
ATOM 3309 C CA . GLU B 1 198 ? -5.676 6.199 14.266 1 87.31 198 GLU B CA 1
ATOM 3310 C C . GLU B 1 198 ? -6.648 6.789 15.281 1 87.31 198 GLU B C 1
ATOM 3312 O O . GLU B 1 198 ? -6.285 7.031 16.438 1 87.31 198 GLU B O 1
ATOM 3317 N N . LEU B 1 199 ? -7.867 7.109 14.859 1 90.69 199 LEU B N 1
ATOM 3318 C CA . LEU B 1 199 ? -8.859 7.66 15.773 1 90.69 199 LEU B CA 1
ATOM 3319 C C . LEU B 1 199 ? -9.32 6.609 16.781 1 90.69 199 LEU B C 1
ATOM 3321 O O . LEU B 1 199 ? -9.891 6.945 17.812 1 90.69 199 LEU B O 1
ATOM 3325 N N . ASN B 1 200 ? -9.047 5.348 16.453 1 90.44 200 ASN B N 1
ATOM 3326 C CA . ASN B 1 200 ? -9.445 4.25 17.328 1 90.44 200 ASN B CA 1
ATOM 3327 C C . ASN B 1 200 ? -8.336 3.898 18.328 1 90.44 200 ASN B C 1
ATOM 3329 O O . ASN B 1 200 ? -8.531 3.061 19.203 1 90.44 200 ASN B O 1
ATOM 3333 N N . GLU B 1 201 ? -7.211 4.539 18.188 1 92.5 201 GLU B N 1
ATOM 3334 C CA . GLU B 1 201 ? -6.109 4.289 19.109 1 92.5 201 GLU B CA 1
ATOM 3335 C C . GLU B 1 201 ? -6.188 5.207 20.328 1 92.5 201 GLU B C 1
ATOM 3337 O O . GLU B 1 201 ? -6.703 6.324 20.234 1 92.5 201 GLU B O 1
ATOM 3342 N N . THR B 1 202 ? -5.711 4.719 21.484 1 94.06 202 THR B N 1
ATOM 3343 C CA . THR B 1 202 ? -5.629 5.492 22.719 1 94.06 202 THR B CA 1
ATOM 3344 C C . THR B 1 202 ? -4.281 5.281 23.391 1 94.06 202 THR B C 1
ATOM 3346 O O . THR B 1 202 ? -3.594 4.293 23.125 1 94.06 202 THR B O 1
ATOM 3349 N N . ALA B 1 203 ? -3.893 6.305 24.141 1 92.19 203 ALA B N 1
ATOM 3350 C CA . ALA B 1 203 ? -2.631 6.215 24.875 1 92.19 203 ALA B CA 1
ATOM 3351 C C . ALA B 1 203 ? -2.592 4.961 25.75 1 92.19 203 ALA B C 1
ATOM 3353 O O . ALA B 1 203 ? -1.534 4.352 25.922 1 92.19 203 ALA B O 1
ATOM 3354 N N . GLU B 1 204 ? -3.822 4.754 26.406 1 80.12 204 GLU B N 1
ATOM 3355 C CA . GLU B 1 204 ? -3.943 3.611 27.312 1 80.12 204 GLU B CA 1
ATOM 3356 C C . GLU B 1 204 ? -4.457 2.377 26.578 1 80.12 204 GLU B C 1
AT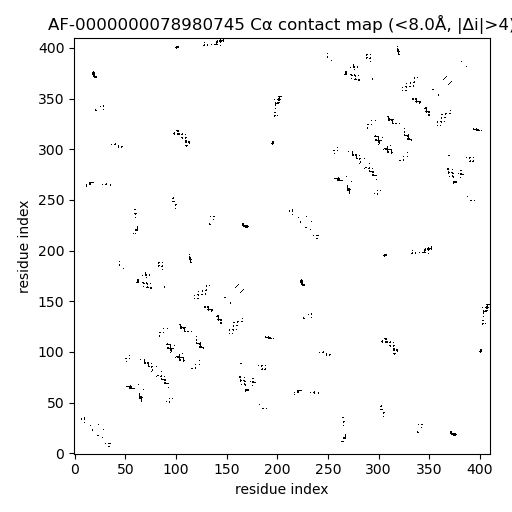OM 3358 O O . GLU B 1 204 ? -5.359 2.477 25.734 1 80.12 204 GLU B O 1
ATOM 3363 N N . GLY B 1 205 ? -3.525 1.14 26.562 1 64.88 205 GLY B N 1
ATOM 3364 C CA . GLY B 1 205 ? -4.023 -0.119 26.031 1 64.88 205 GLY B CA 1
ATOM 3365 C C . GLY B 1 205 ? -3.148 -0.699 24.938 1 64.88 205 GLY B C 1
ATOM 3366 O O . GLY B 1 205 ? -2.303 0.002 24.375 1 64.88 205 GLY B O 1
#

InterPro domains:
  IPR006674 HD domain [PF01966] (66-137)
  IPR052567 Organophosphonate Dioxygenase [PTHR40202] (44-199)